Protein 1WVF (pdb70)

B-factor: mean 13.53, std 8.17, range [4.04, 47.11]

Organism: Pseudomonas putida (NCBI:txid303)

Foldseek 3Di:
DWAAPPADPVLVVVLLVQLCVLQNPVQKFQDPVSQVVLQDAQALDDSQFQGERIEGEDADLVSVLSNLVSCLVSVAAEEEAQLQCPHQFAGNTALGTRHYYHYHLNNWDFPDQDLVLFKTKTFRNHFLLNVVCVCVVVVRQWFAFDDDDDRRHHLVRCVLQQAAFWALCGRSVVFWFKWWWQFSNRDIDIFACVVPPPDPCRNPDHHHDDHGCPVVRRLAQGTHTGMIMGGTGGHFPDKWKKKWAFADPLCLQVVLVLCLVCQVVCLFRIFKKKWAQLLQCLLQLHAQVVQDPDFFEQDPVSSNVVCVVPVHHRIMIMTMGGHHVVSRVVSVVVVVVSVVVSVGIDMGTPVRCDCHPPVNVSSCRHRRHHHRSSVSNCRNPHQSHKHKFWKKFFSHRVGVSVLQVLLQVLQRVLRWHFGWMWGDHSTMTRTIGITHDNSVDSVSSVSSVVSSVVSQVVQLVVVIAHSGTHSNCLLVRLPSVDDVVLVVSQVSCCVRPVSQRGSASRSNHGVVDPD

Radius of gyration: 22.98 Å; Cα contacts (8 Å, |Δi|>4): 119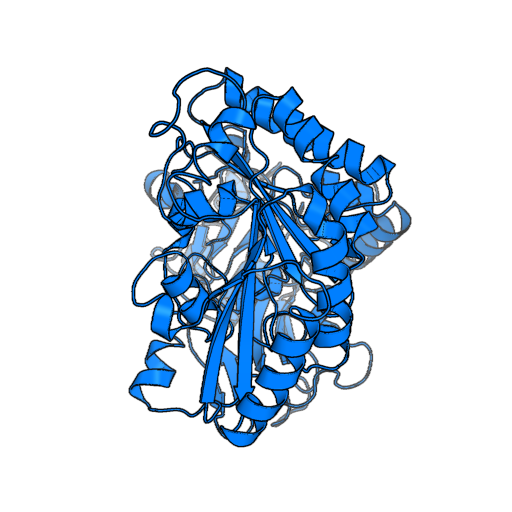7; chains: 1; bounding box: 64×65×48 Å

CATH classification: 3.30.43.10 (+3 more: 3.30.465.10, 3.40.462.10, 1.10.45.10)

Sequence (515 aa):
AVLPKGVTQGEFNKKAVQQKFRALLGDDDDNVLVESDQLVPYNKKIMMMPVENAAHAPSAAVTATTTVEQVQGVVKICNEHKIPIWTISTGRNFGYGSAAPVQRGQVILDLKKMMNKIIKIDPEMCYALVEPGVTFGQMMYDYIQENNLPVMLSFSAPSAIAGPVGNTMDRGVGYTPYGEHHFMMMMQCGMEVVLANGDVYRTGMGGVPGSSNTWQIFKWGYGPTLDGMFTQANYGICTKMGFWLMMPKPPVFKPFEVIFEDEADIVEIVDALRPLRMSNTIPNSVVVIASTLWEAGSAHLTRAQYYTTEEPGHTPDSVIKQMMQKDTGMMGAWNLYAALYGTQEQVDVNWKIVTDVFKKKLGKGRIVTQEEAGDTQPFKYRAQLMSGVPNLQEFGLYYNWRGGGGSMWFAPVSEARRGSECKKQAAMMAKRVLHKYGLDYVAEFIVAPRDMHHVIDVLYDRTNPEETKRADACFNELLDEFEKEGYAVYRVNTRFQDRVAQSYGPVKRKLEHAIKRRAVDPNNILAPGRSGIDLNNDF

Solvent-accessible surface area: 20410 Å² total; per-residue (Å²): 127,44,50,3,123,87,22,86,82,38,53,14,64,97,0,9,113,79,0,92,94,61,11,28,105,111,16,5,32,43,95,90,104,66,19,93,82,15,25,136,10,31,1,8,29,123,69,40,35,8,8,3,6,0,0,0,5,0,50,57,18,118,35,0,57,13,0,1,131,11,0,30,70,21,104,0,16,1,23,43,19,10,24,17,81,43,40,1,14,2,13,13,1,0,14,37,106,0,2,0,0,0,4,0,104,84,1,54,122,44,77,93,20,14,50,148,114,22,18,0,19,0,22,0,5,0,24,4,15,61,0,55,75,109,2,80,137,72,129,34,68,2,21,7,19,0,6,29,18,2,27,97,14,1,9,0,24,20,4,28,8,77,0,15,0,15,1,35,48,1,60,16,46,124,39,2,0,1,0,4,0,0,33,2,111,12,82,63,65,90,0,22,49,14,59,78,130,86,41,128,41,18,10,62,94,31,135,17,214,45,112,68,46,10,32,53,3,5,27,16,3,7,11,4,7,0,30,0,0,22,74,4,21,71,131,22,106,35,53,49,0,0,9,0,13,2,92,74,93,72,8,2,43,62,0,1,50,17,0,65,74,8,11,83,73,92,16,0,23,0,14,0,3,0,0,6,7,3,4,3,0,0,0,20,97,35,35,17,70,120,64,20,117,125,129,32,60,0,49,74,84,31,24,95,89,0,14,155,85,55,34,18,0,8,4,0,0,3,0,0,1,25,11,56,84,124,104,2,78,93,36,51,121,74,0,36,47,42,4,159,186,46,64,82,27,129,49,16,30,66,133,123,7,43,114,87,62,8,6,86,1,2,11,49,1,4,25,0,34,22,19,104,30,12,68,2,4,36,92,2,53,19,34,35,4,0,0,30,0,0,0,65,3,80,3,123,0,62,39,0,110,79,0,10,60,24,0,37,122,0,0,40,130,38,12,0,3,22,0,0,1,0,7,1,21,41,169,47,0,17,0,13,0,0,0,7,0,40,62,107,53,99,102,19,18,153,62,0,26,42,0,0,55,28,0,4,59,31,1,62,149,79,70,22,22,3,30,25,8,0,8,92,6,11,65,45,13,9,94,34,95,19,102,122,89,12,132,108,29,0,44,48,0,114,83,40,0,95,59,20,1,5,11,7,8,31,26,1,4,9,40,115,42,148,78

InterPro domains:
  IPR004113 FAD-binding oxidoreductase/transferase, type 4, C-terminal [PF02913] (326-511)
  IPR006094 FAD linked oxidase, N-terminal [PF01565] (58-198)
  IPR016164 FAD-linked oxidase-like, C-terminal [SSF55103] (245-515)
  IPR016166 FAD-binding domain, PCMH-type [PS51387] (54-268)
  IPR016167 FAD-binding, type PCMH, subdomain 1 [G3DSA:3.30.43.10] (2-114)
  IPR016169 FAD-binding, type PCMH, subdomain 2 [G3DSA:3.30.465.10] (115-242)
  IPR016170 Cytokinin dehydrogenase, C-terminal domain superfamily [G3DSA:3.40.462.10] (243-473)
  IPR016171 Vanillyl-alcohol oxidase, C-terminal subdomain 2 [G3DSA:1.10.45.10] (474-521)
  IPR036318 FAD-binding, type PCMH-like superfamily [SSF56176] (11-242)

Nearest PDB structures (foldseek):
  1diq-assembly1_A  TM=9.991E-01  e=0.000E+00  Pseudomonas putida
  1e8g-assembly1_A  TM=9.637E-01  e=1.042E-55  Penicillium simplicissimum
  1qlt-assembly1_A  TM=9.649E-01  e=2.429E-55  Penicillium simplicissimum
  1e8f-assembly1_A  TM=9.703E-01  e=1.479E-54  Penicillium simplicissimum
  1dzn-assembly1_A  TM=9.668E-01  e=1.054E-54  Penicillium simplicissimum

Secondary structure (DSSP, 8-state):
----TT--HHHHHHHHHHHHHHH-GGGEE-SHHHHHHHH---SSS-GGGG--SEEEE--SHHHHHHHHHHHHHHT--EEEESS---TTTTTTS-SSTTPEEEE-TT---EEEEETTTTEEEE-TT--HHHHHHHHHHTT-SEE----SS-TT--HHHHHHTT-B-SSTT-BGGGGEEEEEEE-TTS-EEE-GGGGSTT-S-TTT-S--SS---HHHHTTSSS-EEEEEEEE-EEPPSEEEEEEEEE--GGGHHHHHHHHHHHHHTTSS-S-EEEEEHHHHHHHTT--GGGT---SSSPPHHHHHHHHHHH---SEEEEEEEEESHHHHHHHHHHHHHHHHHHT--EEEEHHHHTT-TTHHHHHHHHTT----GGGGGGGSS-TEEEEEE-BEEES-HHHHHHHHHHHHHHHHHTT----EEEEE-SSEEEEEEEEEEETT-HHHHHHHHHHHHHHHHHHHHTT--BS---GGGHHHHHHHT-HHHHHHHHHHHHHH-TT--B-TTGGG--TTS--

Structure (mmCIF, N/CA/C/O backbone):
data_1WVF
#
_entry.id   1WVF
#
_cell.length_a   88.640
_cell.length_b   116.910
_cell.length_c   50.220
_cell.angle_alpha   90.00
_cell.angle_beta   113.18
_cell.angle_gamma   90.00
#
_symmetry.space_group_name_H-M   'C 1 2 1'
#
loop_
_entity.id
_entity.type
_entity.pdbx_description
1 polymer '4-cresol dehydrogenase [hydroxylating] flavoprotein subunit'
2 non-polymer 'CHLORIDE ION'
3 non-polymer 'FLAVIN-ADENINE DINUCLEOTIDE'
4 non-polymer 'ACETIC ACID'
5 non-polymer GLYCEROL
6 water water
#
loop_
_atom_site.group_PDB
_atom_site.id
_atom_site.type_symbol
_atom_site.label_atom_id
_atom_site.label_alt_id
_atom_site.label_comp_id
_atom_site.label_asym_id
_atom_site.label_entity_id
_atom_site.label_seq_id
_atom_site.pdbx_PDB_ins_code
_atom_site.Cartn_x
_atom_site.Cartn_y
_atom_site.Cartn_z
_atom_site.occupancy
_atom_site.B_iso_or_equiv
_atom_site.auth_seq_id
_atom_site.auth_comp_id
_atom_site.auth_asym_id
_atom_site.auth_atom_id
_atom_site.pdbx_PDB_model_num
ATOM 1 N N . ALA A 1 6 ? 27.359 26.955 23.088 1.00 28.44 7 ALA A N 1
ATOM 2 C CA . ALA A 1 6 ? 25.927 26.537 23.189 1.00 26.89 7 ALA A CA 1
ATOM 3 C C . ALA A 1 6 ? 25.355 26.194 21.821 1.00 25.33 7 ALA A C 1
ATOM 4 O O . ALA A 1 6 ? 25.499 26.957 20.861 1.00 26.34 7 ALA A O 1
ATOM 6 N N . VAL A 1 7 ? 24.699 25.045 21.735 1.00 21.58 8 VAL A N 1
ATOM 7 C CA . VAL A 1 7 ? 24.091 24.627 20.478 1.00 18.31 8 VAL A CA 1
ATOM 8 C C . VAL A 1 7 ? 22.679 25.199 20.414 1.00 14.68 8 VAL A C 1
ATOM 9 O O . VAL A 1 7 ? 21.856 24.926 21.289 1.00 14.92 8 VAL A O 1
ATOM 13 N N . LEU A 1 8 ? 22.419 25.993 19.380 1.00 13.04 9 LEU A N 1
ATOM 14 C CA . LEU A 1 8 ? 21.119 26.607 19.161 1.00 13.65 9 LEU A CA 1
ATOM 15 C C . LEU A 1 8 ? 20.597 26.232 17.785 1.00 13.91 9 LEU A C 1
ATOM 16 O O . LEU A 1 8 ? 21.365 25.900 16.890 1.00 13.30 9 LEU A O 1
ATOM 21 N N . PRO A 1 9 ? 19.273 26.281 17.600 1.00 13.80 10 PRO A N 1
ATOM 22 C CA . PRO A 1 9 ? 18.720 25.942 16.288 1.00 13.75 10 PRO A CA 1
ATOM 23 C C . PRO A 1 9 ? 19.243 26.949 15.270 1.00 14.03 10 PRO A C 1
ATOM 24 O O . PRO A 1 9 ? 19.578 28.084 15.623 1.00 14.45 10 PRO A O 1
ATOM 28 N N . LYS A 1 10 ? 19.299 26.540 14.010 1.00 14.10 11 LYS A N 1
ATOM 29 C CA . LYS A 1 10 ? 19.777 27.367 12.916 1.00 16.62 11 LYS A CA 1
ATOM 30 C C . LYS A 1 10 ? 19.115 28.746 12.876 1.00 17.24 11 LYS A C 1
ATOM 31 O O . LYS A 1 10 ? 17.897 28.848 12.809 1.00 17.50 11 LYS A O 1
ATOM 37 N N . GLY A 1 11 ? 19.933 29.796 12.922 1.00 17.67 12 GLY A N 1
ATOM 38 C CA . GLY A 1 11 ? 19.421 31.164 12.873 1.00 18.70 12 GLY A CA 1
ATOM 39 C C . GLY A 1 11 ? 18.485 31.634 13.980 1.00 19.14 12 GLY A C 1
ATOM 40 O O . GLY A 1 11 ? 17.877 32.698 13.849 1.00 21.05 12 GLY A O 1
ATOM 41 N N . VAL A 1 12 ? 18.372 30.870 15.061 1.00 16.93 13 VAL A N 1
ATOM 42 C CA . VAL A 1 12 ? 17.493 31.203 16.184 1.00 17.46 13 VAL A CA 1
ATOM 43 C C . VAL A 1 12 ? 18.316 31.787 17.340 1.00 17.62 13 VAL A C 1
ATOM 44 O O . VAL A 1 12 ? 19.387 31.273 17.678 1.00 18.77 13 VAL A O 1
ATOM 48 N N . THR A 1 13 ? 17.805 32.848 17.957 1.00 16.95 14 THR A N 1
ATOM 49 C CA . THR A 1 13 ? 18.533 33.496 19.045 1.00 15.77 14 T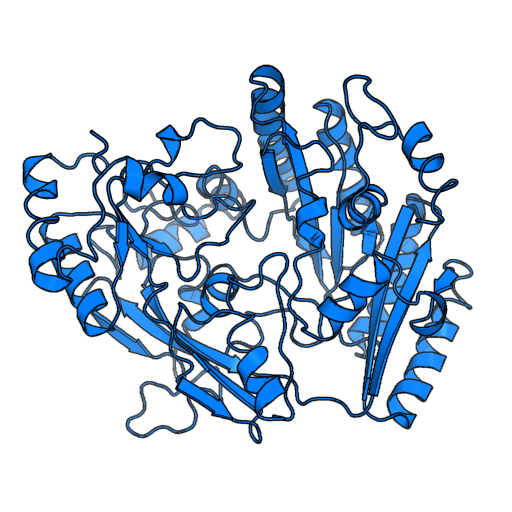HR A CA 1
ATOM 50 C C . THR A 1 13 ? 18.420 32.786 20.386 1.00 16.20 14 THR A C 1
ATOM 51 O O . THR A 1 13 ? 17.502 32.019 20.636 1.00 14.81 14 THR A O 1
ATOM 55 N N . GLN A 1 14 ? 19.368 33.070 21.267 1.00 15.40 15 GLN A N 1
ATOM 56 C CA . GLN A 1 14 ? 19.352 32.497 22.597 1.00 15.28 15 GLN A CA 1
ATOM 57 C C . GLN A 1 14 ? 18.046 32.905 23.301 1.00 14.30 15 GLN A C 1
ATOM 58 O O . GLN A 1 14 ? 17.423 32.096 23.992 1.00 15.52 15 GLN A O 1
ATOM 64 N N . GLY A 1 15 ? 17.636 34.164 23.124 1.00 15.03 16 GLY A N 1
ATOM 65 C CA . GLY A 1 15 ? 16.420 34.651 23.762 1.00 14.71 16 GLY A CA 1
ATOM 66 C C . GLY A 1 15 ? 15.161 33.910 23.340 1.00 14.57 16 GLY A C 1
ATOM 67 O O . GLY A 1 15 ? 14.331 33.542 24.178 1.00 16.73 16 GLY A O 1
ATOM 68 N N . GLU A 1 16 ? 15.035 33.646 22.045 1.00 15.86 17 GLU A N 1
ATOM 69 C CA . GLU A 1 16 ? 13.865 32.933 21.557 1.00 16.62 17 GLU A CA 1
ATOM 70 C C . GLU A 1 16 ? 13.921 31.462 21.982 1.00 15.23 17 GLU A C 1
ATOM 71 O O . GLU A 1 16 ? 12.903 30.852 22.318 1.00 15.67 17 GLU A O 1
ATOM 77 N N . PHE A 1 17 ? 15.123 30.897 21.985 1.00 14.85 18 PHE A N 1
ATOM 78 C CA . PHE A 1 17 ? 15.283 29.528 22.427 1.00 14.29 18 PHE A CA 1
ATOM 79 C C . PHE A 1 17 ? 14.888 29.420 23.913 1.00 14.34 18 PHE A C 1
ATOM 80 O O . PHE A 1 17 ? 14.190 28.489 24.316 1.00 15.27 18 PHE A O 1
ATOM 88 N N . ASN A 1 18 ? 15.310 30.396 24.734 1.00 15.24 19 ASN A N 1
ATOM 89 C CA . ASN A 1 18 ? 14.991 30.394 26.169 1.00 16.24 19 ASN A CA 1
ATOM 90 C C . ASN A 1 18 ? 13.480 30.428 26.410 1.00 12.45 19 ASN A C 1
ATOM 91 O O . ASN A 1 18 ? 12.964 29.763 27.313 1.00 14.99 19 ASN A O 1
ATOM 96 N N A LYS A 1 19 ? 12.786 31.215 25.593 0.50 14.20 20 LYS A N 1
ATOM 97 N N B LYS A 1 19 ? 12.770 31.213 25.611 0.50 13.85 20 LYS A N 1
ATOM 98 C CA A LYS A 1 19 ? 11.338 31.350 25.683 0.50 14.63 20 LYS A CA 1
ATOM 99 C CA B LYS A 1 19 ? 11.332 31.295 25.774 0.50 13.99 20 LYS A CA 1
ATOM 100 C C A LYS A 1 19 ? 10.662 30.016 25.372 0.50 14.37 20 LYS A C 1
ATOM 101 C C B LYS A 1 19 ? 10.714 29.941 25.447 0.50 13.95 20 LYS A C 1
ATOM 102 O O A LYS A 1 19 ? 9.709 29.618 26.039 0.50 14.87 20 LYS A O 1
ATOM 103 O O B LYS A 1 19 ? 9.861 29.443 26.186 0.50 13.67 20 LYS A O 1
ATOM 114 N N . ALA A 1 20 ? 11.169 29.326 24.357 1.00 14.69 21 ALA A N 1
ATOM 115 C CA . ALA A 1 20 ? 10.624 28.026 23.977 1.00 12.99 21 ALA A CA 1
ATOM 116 C C . ALA A 1 20 ? 10.886 27.015 25.098 1.00 13.18 21 ALA A C 1
ATOM 117 O O . ALA A 1 20 ? 9.988 26.272 25.482 1.00 13.69 21 ALA A O 1
ATOM 119 N N . VAL A 1 21 ? 12.109 27.002 25.649 1.00 13.22 22 VAL A N 1
ATOM 120 C CA . VAL A 1 21 ? 12.434 26.059 26.728 1.00 14.09 22 VAL A CA 1
ATOM 121 C C . VAL A 1 21 ? 11.524 26.316 27.945 1.00 12.84 22 VAL A C 1
ATOM 122 O O . VAL A 1 21 ? 11.052 25.391 28.602 1.00 14.08 22 VAL A O 1
ATOM 126 N N A GLN A 1 22 ? 11.300 27.594 28.246 0.50 14.48 23 GLN A N 1
ATOM 127 N N B GLN A 1 22 ? 11.301 27.586 28.259 0.50 14.49 23 GLN A N 1
ATOM 128 C CA A GLN A 1 22 ? 10.422 27.974 29.353 0.50 14.47 23 GLN A CA 1
ATOM 129 C CA B GLN A 1 22 ? 10.425 27.937 29.373 0.50 14.44 23 GLN A CA 1
ATOM 130 C C A GLN A 1 22 ? 9.045 27.326 29.158 0.50 13.27 23 GLN A C 1
ATOM 131 C C B GLN A 1 22 ? 9.040 27.311 29.160 0.50 13.27 23 GLN A C 1
ATOM 132 O O A GLN A 1 22 ? 8.504 26.680 30.060 0.50 14.73 23 GLN A O 1
ATOM 133 O O B GLN A 1 22 ? 8.483 26.670 30.055 0.50 14.66 23 GLN A O 1
ATOM 144 N N . LYS A 1 23 ? 8.500 27.503 27.957 1.00 14.70 24 LYS A N 1
ATOM 145 C CA . LYS A 1 23 ? 7.196 26.968 27.598 1.00 14.15 24 LYS A CA 1
ATOM 146 C C . LYS A 1 23 ? 7.176 25.437 27.547 1.00 13.47 24 LYS A C 1
ATOM 147 O O . LYS A 1 23 ? 6.206 24.813 27.973 1.00 13.97 24 LYS A O 1
ATOM 153 N N . PHE A 1 24 ? 8.254 24.834 27.045 1.00 12.88 25 PHE A N 1
ATOM 154 C CA . PHE A 1 24 ? 8.341 23.376 27.023 1.00 13.45 25 PHE A CA 1
ATOM 155 C C . PHE A 1 24 ? 8.290 22.868 28.484 1.00 11.96 25 PHE A C 1
ATOM 156 O O . PHE A 1 24 ? 7.623 21.881 28.790 1.00 13.41 25 PHE A O 1
ATOM 164 N N . ARG A 1 25 ? 9.006 23.541 29.395 1.00 12.72 26 ARG A N 1
ATOM 165 C CA . ARG A 1 25 ? 9.004 23.120 30.806 1.00 13.48 26 ARG A CA 1
ATOM 166 C C . ARG A 1 25 ? 7.627 23.276 31.453 1.00 12.36 26 ARG A C 1
ATOM 167 O O . ARG A 1 25 ? 7.189 22.415 32.221 1.00 14.61 26 ARG A O 1
ATOM 175 N N . ALA A 1 26 ? 6.947 24.364 31.124 1.00 14.38 27 ALA A N 1
ATOM 176 C CA . ALA A 1 26 ? 5.618 24.608 31.675 1.00 15.36 27 ALA A CA 1
ATOM 177 C C . ALA A 1 26 ? 4.645 23.546 31.177 1.00 16.03 27 ALA A C 1
ATOM 178 O O . ALA A 1 26 ? 3.786 23.066 31.910 1.00 16.65 27 ALA A O 1
ATOM 180 N N . LEU A 1 27 ? 4.816 23.163 29.914 1.00 15.76 28 LEU A N 1
ATOM 181 C CA . LEU A 1 27 ? 3.953 22.172 29.290 1.00 15.36 28 LEU A CA 1
ATOM 182 C C . LEU A 1 27 ? 4.242 20.729 29.690 1.00 14.85 28 LEU A C 1
ATOM 183 O O . LEU A 1 27 ? 3.326 19.951 29.972 1.00 16.73 28 LEU A O 1
ATOM 188 N N . LEU A 1 28 ? 5.524 20.379 29.734 1.00 14.75 29 LEU A N 1
ATOM 189 C CA . LEU A 1 28 ? 5.940 19.008 29.990 1.00 15.61 29 LEU A CA 1
ATOM 190 C C . LEU A 1 28 ? 6.529 18.664 31.350 1.00 15.04 29 LEU A C 1
ATOM 191 O O . LEU A 1 28 ? 6.548 17.504 31.734 1.00 17.05 29 LEU A O 1
ATOM 196 N N . GLY A 1 29 ? 7.006 19.671 32.076 1.00 17.30 30 GLY A N 1
ATOM 197 C CA . GLY A 1 29 ? 7.645 19.424 33.357 1.00 17.18 30 GLY A CA 1
ATOM 198 C C . GLY A 1 29 ? 9.147 19.395 33.117 1.00 17.15 30 GLY A C 1
ATOM 199 O O . GLY A 1 29 ? 9.610 18.933 32.071 1.00 15.77 30 GLY A O 1
ATOM 200 N N A ASP A 1 30 ? 9.932 19.873 34.081 0.75 17.54 31 ASP A N 1
ATOM 201 N N B ASP A 1 30 ? 9.894 19.913 34.084 0.25 16.78 31 ASP A N 1
ATOM 202 C CA A ASP A 1 30 ? 11.392 19.891 33.944 0.75 18.75 31 ASP A CA 1
ATOM 203 C CA B ASP A 1 30 ? 11.346 19.992 34.018 0.25 16.95 31 ASP A CA 1
ATOM 204 C C A ASP A 1 30 ? 11.990 18.536 33.590 0.75 17.78 31 ASP A C 1
ATOM 205 C C B ASP A 1 30 ? 12.045 18.693 33.621 0.25 16.71 31 ASP A C 1
ATOM 206 O O A ASP A 1 30 ? 12.968 18.461 32.844 0.75 18.35 31 ASP A O 1
ATOM 207 O O B ASP A 1 30 ? 13.013 18.715 32.859 0.25 16.58 31 ASP A O 1
ATOM 216 N N A ASP A 1 31 ? 11.415 17.478 34.155 0.25 18.38 32 ASP A N 1
ATOM 217 N N B ASP A 1 31 ? 11.554 17.568 34.134 0.75 16.99 32 ASP A N 1
ATOM 218 C CA A ASP A 1 31 ? 11.886 16.115 33.934 0.25 18.39 32 ASP A CA 1
ATOM 219 C CA B ASP A 1 31 ? 12.156 16.271 33.851 0.75 17.52 32 ASP A CA 1
ATOM 220 C C A ASP A 1 31 ? 11.703 15.626 32.501 0.25 17.65 32 ASP A C 1
ATOM 221 C C B ASP A 1 31 ? 11.983 15.806 32.405 0.75 17.04 32 ASP A C 1
ATOM 222 O O A ASP A 1 31 ? 12.116 14.518 32.162 0.25 17.76 32 ASP A O 1
ATOM 223 O O B ASP A 1 31 ? 12.659 14.877 31.978 0.75 16.99 32 ASP A O 1
ATOM 232 N N . ASN A 1 32 ? 11.089 16.455 31.664 1.00 16.82 33 ASN A N 1
ATOM 233 C CA . ASN A 1 32 ? 10.856 16.096 30.264 1.00 15.97 33 ASN A CA 1
ATOM 234 C C . ASN A 1 32 ? 11.494 17.086 29.294 1.00 15.68 33 ASN A C 1
ATOM 235 O O . ASN A 1 32 ? 11.217 17.066 28.088 1.00 15.27 33 ASN A O 1
ATOM 240 N N . VAL A 1 33 ? 12.343 17.966 29.810 1.00 15.38 34 VAL A N 1
ATOM 241 C CA . VAL A 1 33 ? 13.017 18.947 28.968 1.00 15.16 34 VAL A CA 1
ATOM 242 C C . VAL A 1 33 ? 14.495 18.776 29.282 1.00 16.66 34 VAL A C 1
ATOM 243 O O . VAL A 1 33 ? 14.944 19.066 30.395 1.00 16.47 34 VAL A O 1
ATOM 247 N N . LEU A 1 34 ? 15.250 18.286 28.305 1.00 15.34 35 LEU A N 1
ATOM 248 C CA . LEU A 1 34 ? 16.678 18.020 28.484 1.00 15.92 35 LEU A CA 1
ATOM 249 C C . LEU A 1 34 ? 17.540 19.003 27.701 1.00 17.27 35 LEU A C 1
ATOM 250 O O . LEU A 1 34 ? 17.556 18.989 26.467 1.00 14.86 35 LEU A O 1
ATOM 255 N N . VAL A 1 35 ? 18.262 19.863 28.419 1.00 18.34 36 VAL A N 1
ATOM 256 C CA . VAL A 1 35 ? 19.114 20.845 27.765 1.00 20.16 36 VAL A CA 1
ATOM 257 C C . VAL A 1 35 ? 20.583 20.754 28.180 1.00 19.94 36 VAL A C 1
ATOM 258 O O . VAL A 1 35 ? 21.418 21.431 27.598 1.00 20.29 36 VAL A O 1
ATOM 262 N N . GLU A 1 36 ? 20.897 19.912 29.157 1.00 21.66 37 GLU A N 1
ATOM 263 C CA . GLU A 1 36 ? 22.275 19.774 29.636 1.00 23.57 37 GLU A CA 1
ATOM 264 C C . GLU A 1 36 ? 23.092 18.799 28.786 1.00 24.14 37 GLU A C 1
ATOM 265 O O . GLU A 1 36 ? 22.581 17.773 28.340 1.00 22.97 37 GLU A O 1
ATOM 271 N N . SER A 1 37 ? 24.367 19.125 28.575 1.00 24.87 38 SER A N 1
ATOM 272 C CA . SER A 1 37 ? 25.267 18.299 27.769 1.00 25.44 38 SER A CA 1
ATOM 273 C C . SER A 1 37 ? 25.209 16.820 28.090 1.00 24.87 38 SER A C 1
ATOM 274 O O . SER A 1 37 ? 25.078 15.978 27.203 1.00 24.17 38 SER A O 1
ATOM 277 N N . ASP A 1 38 ? 25.333 16.509 29.370 1.00 23.94 39 ASP A N 1
ATOM 278 C CA . ASP A 1 38 ? 25.301 15.140 29.840 1.00 24.19 39 ASP A CA 1
ATOM 279 C C . ASP A 1 38 ? 24.019 14.417 29.428 1.00 21.27 39 ASP A C 1
ATOM 280 O O . ASP A 1 38 ? 24.055 13.241 29.060 1.00 23.04 39 ASP A O 1
ATOM 285 N N . GLN A 1 39 ? 22.891 15.121 29.502 1.00 20.39 40 GLN A N 1
ATOM 286 C CA . GLN A 1 39 ? 21.591 14.556 29.146 1.00 18.86 40 GLN A CA 1
ATOM 287 C C . GLN A 1 39 ? 21.472 14.314 27.648 1.00 17.24 40 GLN A C 1
ATOM 288 O O . GLN A 1 39 ? 20.775 13.395 27.207 1.00 18.40 40 GLN A O 1
ATOM 294 N N . LEU A 1 40 ? 22.157 15.140 26.867 1.00 16.31 41 LEU A N 1
ATOM 295 C CA . LEU A 1 40 ? 22.110 15.019 25.418 1.00 15.16 41 LEU A CA 1
ATOM 296 C C . LEU A 1 40 ? 23.088 14.014 24.838 1.00 16.37 41 LEU A C 1
ATOM 297 O O . LEU A 1 40 ? 22.965 13.643 23.677 1.00 15.09 41 LEU A O 1
ATOM 302 N N . VAL A 1 41 ? 24.037 13.544 25.644 1.00 17.21 42 VAL A N 1
ATOM 303 C CA . VAL A 1 41 ? 25.025 12.587 25.161 1.00 17.75 42 VAL A CA 1
ATOM 304 C C . VAL A 1 41 ? 24.461 11.393 24.386 1.00 17.43 42 VAL A C 1
ATOM 305 O O . VAL A 1 41 ? 24.886 11.124 23.261 1.00 16.91 42 VAL A O 1
ATOM 309 N N . PRO A 1 42 ? 23.487 10.665 24.958 1.00 16.81 43 PRO A N 1
ATOM 310 C CA . PRO A 1 42 ? 22.985 9.526 24.189 1.00 16.60 43 PRO A CA 1
ATOM 311 C C . PRO A 1 42 ? 22.307 9.906 22.880 1.00 16.16 43 PRO A C 1
ATOM 312 O O . PRO A 1 42 ? 22.311 9.132 21.932 1.00 17.69 43 PRO A O 1
ATOM 316 N N . TYR A 1 43 ? 21.728 11.099 22.825 1.00 13.02 44 TYR A N 1
ATOM 317 C CA . TYR A 1 43 ? 21.065 11.560 21.612 1.00 12.65 44 TYR A CA 1
ATOM 318 C C . TYR A 1 43 ? 22.033 11.929 20.515 1.00 12.90 44 TYR A C 1
ATOM 319 O O . TYR A 1 43 ? 21.679 11.863 19.347 1.00 13.78 44 TYR A O 1
ATOM 328 N N . ASN A 1 44 ? 23.249 12.308 20.879 1.00 11.98 45 ASN A N 1
ATOM 329 C CA . ASN A 1 44 ? 24.216 12.755 19.876 1.00 12.19 45 ASN A CA 1
ATOM 330 C C . ASN A 1 44 ? 25.029 11.664 19.208 1.00 11.66 45 ASN A C 1
ATOM 331 O O . ASN A 1 44 ? 25.715 11.918 18.226 1.00 12.80 45 ASN A O 1
ATOM 336 N N A LYS A 1 45 ? 24.955 10.443 19.730 0.50 11.20 46 LYS A N 1
ATOM 337 N N B LYS A 1 45 ? 24.943 10.450 19.727 0.50 11.00 46 LYS A N 1
ATOM 338 C CA A LYS A 1 45 ? 25.721 9.331 19.163 0.50 11.64 46 LYS A CA 1
ATOM 339 C CA B LYS A 1 45 ? 25.702 9.366 19.141 0.50 11.41 46 LYS A CA 1
ATOM 340 C C A LYS A 1 45 ? 25.344 9.015 17.723 0.50 11.39 46 LYS A C 1
ATOM 341 C C B LYS A 1 45 ? 25.322 9.149 17.682 0.50 11.07 46 LYS A C 1
ATOM 342 O O A LYS A 1 45 ? 24.190 8.702 17.432 0.50 11.36 46 LYS A O 1
ATOM 343 O O B LYS A 1 45 ? 24.149 9.098 17.319 0.50 11.48 46 LYS A O 1
ATOM 354 N N . ILE A 1 46 ? 26.337 9.065 16.836 1.00 11.10 47 ILE A N 1
ATOM 355 C CA . ILE A 1 46 ? 26.119 8.795 15.413 1.00 10.69 47 ILE A CA 1
ATOM 356 C C . ILE A 1 46 ? 27.221 7.897 14.889 1.00 11.48 47 ILE A C 1
ATOM 357 O O . ILE A 1 46 ? 28.309 7.809 15.474 1.00 11.84 47 ILE A O 1
ATOM 362 N N . MET A 1 47 ? 26.942 7.233 13.773 1.00 10.99 48 MET A N 1
ATOM 363 C CA . MET A 1 47 ? 27.906 6.329 13.138 1.00 11.00 48 MET A CA 1
ATOM 364 C C . MET A 1 47 ? 28.307 6.828 11.756 1.00 10.66 48 MET A C 1
ATOM 365 O O . MET A 1 47 ? 28.979 6.098 11.010 1.00 10.36 48 MET A O 1
ATOM 370 N N A MET A 1 48 ? 27.904 8.054 11.431 0.50 9.73 49 MET A N 1
ATOM 371 N N B MET A 1 48 ? 27.873 8.031 11.384 0.50 10.44 49 MET A N 1
ATOM 372 C CA A MET A 1 48 ? 28.187 8.704 10.153 0.50 9.43 49 MET A CA 1
ATOM 373 C CA B MET A 1 48 ? 28.233 8.597 10.084 0.50 10.93 49 MET A CA 1
ATOM 374 C C A MET A 1 48 ? 29.592 9.330 10.166 0.50 10.26 49 MET A C 1
ATOM 375 C C B MET A 1 48 ? 29.630 9.164 10.171 0.50 11.15 49 MET A C 1
ATOM 376 O O A MET A 1 48 ? 30.059 9.830 11.192 0.50 8.68 49 MET A O 1
ATOM 377 O O B MET A 1 48 ? 30.137 9.452 11.266 0.50 10.81 49 MET A O 1
ATOM 386 N N . PRO A 1 49 ? 30.271 9.357 9.010 1.00 10.34 50 PRO A N 1
ATOM 387 C CA . PRO A 1 49 ? 31.629 9.899 8.915 1.00 11.62 50 PRO A CA 1
ATOM 388 C C . PRO A 1 49 ? 31.744 11.397 8.993 1.00 12.33 50 PRO A C 1
ATOM 389 O O . PRO A 1 49 ? 32.193 12.053 8.053 1.00 12.57 50 PRO A O 1
ATOM 393 N N . VAL A 1 50 ? 31.336 11.936 10.142 1.00 10.91 51 VAL A N 1
ATOM 394 C CA . VAL A 1 50 ? 31.381 13.364 10.382 1.00 13.35 51 VAL A CA 1
ATOM 395 C C . VAL A 1 50 ? 31.402 13.519 11.889 1.00 11.44 51 VAL A C 1
ATOM 396 O O . VAL A 1 50 ? 30.960 12.634 12.618 1.00 11.40 51 VAL A O 1
ATOM 400 N N . GLU A 1 51 ? 31.951 14.628 12.369 1.00 12.87 52 GLU A N 1
ATOM 401 C CA . GLU A 1 51 ? 32.006 14.849 13.805 1.00 12.87 52 GLU A CA 1
ATOM 402 C C . GLU A 1 51 ? 30.610 15.017 14.414 1.00 11.61 52 GLU A C 1
ATOM 403 O O . GLU A 1 51 ? 29.657 15.467 13.755 1.00 11.35 52 GLU A O 1
ATOM 409 N N . ASN A 1 52 ? 30.496 14.616 15.671 1.00 12.44 53 ASN A N 1
ATOM 410 C CA . ASN A 1 52 ? 29.236 14.711 16.392 1.00 12.83 53 ASN A CA 1
ATOM 411 C C . ASN A 1 52 ? 28.575 16.080 16.271 1.00 12.35 53 ASN A C 1
ATOM 412 O O . ASN A 1 52 ? 27.357 16.181 16.155 1.00 13.08 53 ASN A O 1
ATOM 417 N N . ALA A 1 53 ? 29.375 17.139 16.301 1.00 13.02 54 ALA A N 1
ATOM 418 C CA . ALA A 1 53 ? 28.826 18.487 16.245 1.00 12.43 54 ALA A CA 1
ATOM 419 C C . ALA A 1 53 ? 27.876 18.737 15.076 1.00 11.90 54 ALA A C 1
ATOM 420 O O . ALA A 1 53 ? 26.934 19.514 15.192 1.00 12.15 54 ALA A O 1
ATOM 422 N N . ALA A 1 54 ? 28.109 18.067 13.947 1.00 11.25 55 ALA A N 1
ATOM 423 C CA . ALA A 1 54 ? 27.286 18.293 12.761 1.00 11.21 55 ALA A CA 1
ATOM 424 C C . ALA A 1 54 ? 25.828 17.865 12.915 1.00 9.78 55 ALA A C 1
ATOM 425 O O . ALA A 1 54 ? 24.962 18.297 12.154 1.00 11.86 55 ALA A O 1
ATOM 427 N N . HIS A 1 55 ? 25.572 17.019 13.907 1.00 9.90 56 HIS A N 1
ATOM 428 C CA . HIS A 1 55 ? 24.214 16.554 14.176 1.00 10.10 56 HIS A CA 1
ATOM 429 C C . HIS A 1 55 ? 23.829 16.731 15.635 1.00 10.54 56 HIS A C 1
ATOM 430 O O . HIS A 1 55 ? 22.988 16.004 16.165 1.00 11.15 56 HIS A O 1
ATOM 437 N N . ALA A 1 56 ? 24.457 17.705 16.297 1.00 10.13 57 ALA A N 1
ATOM 438 C CA . ALA A 1 56 ? 24.182 17.945 17.705 1.00 10.60 57 ALA A CA 1
ATOM 439 C C . ALA A 1 56 ? 22.847 18.622 17.935 1.00 9.63 57 ALA A C 1
ATOM 440 O O . ALA A 1 56 ? 22.549 19.629 17.316 1.00 10.62 57 ALA A O 1
ATOM 442 N N . PRO A 1 57 ? 22.019 18.061 18.814 1.00 9.48 58 PRO A N 1
ATOM 443 C CA . PRO A 1 57 ? 20.719 18.683 19.095 1.00 10.27 58 PRO A CA 1
ATOM 444 C C . PRO A 1 57 ? 20.909 19.821 20.108 1.00 11.09 58 PRO A C 1
ATOM 445 O O . PRO A 1 57 ? 21.866 19.821 20.897 1.00 11.85 58 PRO A O 1
ATOM 449 N N . SER A 1 58 ? 19.997 20.778 20.075 1.00 10.35 59 SER A N 1
ATOM 450 C CA . SER A 1 58 ? 20.031 21.876 21.039 1.00 10.05 59 SER A CA 1
ATOM 451 C C . SER A 1 58 ? 19.326 21.468 22.334 1.00 12.40 59 SER A C 1
ATOM 452 O O . SER A 1 58 ? 19.582 22.043 23.403 1.00 13.80 59 SER A O 1
ATOM 455 N N . ALA A 1 59 ? 18.441 20.485 22.257 1.00 11.14 60 ALA A N 1
ATOM 456 C CA . ALA A 1 59 ? 17.697 19.989 23.412 1.00 11.59 60 ALA A CA 1
ATOM 457 C C . ALA A 1 59 ? 16.879 18.777 22.980 1.00 11.27 60 ALA A C 1
ATOM 458 O O . ALA A 1 59 ? 16.836 18.437 21.781 1.00 11.70 60 ALA A O 1
ATOM 460 N N . ALA A 1 60 ? 16.277 18.107 23.954 1.00 10.77 61 ALA A N 1
ATOM 461 C CA . ALA A 1 60 ? 15.389 16.979 23.682 1.00 10.82 61 ALA A CA 1
ATOM 462 C C . ALA A 1 60 ? 14.218 17.142 24.626 1.00 11.89 61 ALA A C 1
ATOM 463 O O . ALA A 1 60 ? 14.406 17.507 25.796 1.00 12.89 61 ALA A O 1
ATOM 465 N N . VAL A 1 61 ? 13.013 16.917 24.117 1.00 10.72 62 VAL A N 1
ATOM 466 C CA . VAL A 1 61 ? 11.819 16.995 24.962 1.00 10.46 62 VAL A CA 1
ATOM 467 C C . VAL A 1 61 ? 11.074 15.675 24.806 1.00 10.87 62 VAL A C 1
ATOM 468 O O . VAL A 1 61 ? 10.932 15.139 23.678 1.00 10.80 62 VAL A O 1
ATOM 472 N N . THR A 1 62 ? 10.657 15.097 25.928 1.00 10.27 63 THR A N 1
ATOM 473 C CA . THR A 1 62 ? 9.964 13.818 25.918 1.00 11.32 63 THR A CA 1
ATOM 474 C C . THR A 1 62 ? 8.480 14.008 26.222 1.00 11.38 63 THR A C 1
ATOM 475 O O . THR A 1 62 ? 8.083 14.163 27.373 1.00 13.41 63 THR A O 1
ATOM 479 N N . ALA A 1 63 ? 7.651 14.015 25.182 1.00 10.99 64 ALA A N 1
ATOM 480 C CA . ALA A 1 63 ? 6.214 14.186 25.337 1.00 11.81 64 ALA A CA 1
ATOM 481 C C . ALA A 1 63 ? 5.560 12.851 25.646 1.00 11.48 64 ALA A C 1
ATOM 482 O O . ALA A 1 63 ? 6.004 11.811 25.152 1.00 12.93 64 ALA A O 1
ATOM 484 N N A THR A 1 64 ? 4.476 12.858 26.405 0.75 12.46 65 THR A N 1
ATOM 485 N N B THR A 1 64 ? 4.516 12.911 26.476 0.25 11.79 65 THR A N 1
ATOM 486 C CA A THR A 1 64 ? 3.800 11.606 26.709 0.75 13.43 65 THR A CA 1
ATOM 487 C CA B THR A 1 64 ? 3.778 11.740 26.949 0.25 11.92 65 THR A CA 1
ATOM 488 C C A THR A 1 64 ? 2.409 11.492 26.081 0.75 13.59 65 THR A C 1
ATOM 489 C C B THR A 1 64 ? 2.315 11.608 26.494 0.25 11.67 65 THR A C 1
ATOM 490 O O A THR A 1 64 ? 1.940 10.390 25.761 0.75 15.73 65 THR A O 1
ATOM 491 O O B THR A 1 64 ? 1.678 10.595 26.777 0.25 12.60 65 THR A O 1
ATOM 498 N N . THR A 1 65 ? 1.777 12.628 25.829 1.00 11.32 66 THR A N 1
ATOM 499 C CA . THR A 1 65 ? 0.406 12.588 25.320 1.00 10.86 66 THR A CA 1
ATOM 500 C C . THR A 1 65 ? 0.263 13.371 24.041 1.00 10.69 66 THR A C 1
ATOM 501 O O . THR A 1 65 ? 1.090 14.214 23.720 1.00 10.13 66 THR A O 1
ATOM 505 N N . VAL A 1 66 ? -0.818 13.098 23.310 1.00 10.56 67 VAL A N 1
ATOM 506 C CA . VAL A 1 66 ? -1.080 13.834 22.094 1.00 11.04 67 VAL A CA 1
ATOM 507 C C . VAL A 1 66 ? -1.223 15.333 22.401 1.00 10.40 67 VAL A C 1
ATOM 508 O O . VAL A 1 66 ? -0.752 16.162 21.636 1.00 10.12 67 VAL A O 1
ATOM 512 N N . GLU A 1 67 ? -1.885 15.670 23.509 1.00 11.08 68 GLU A N 1
ATOM 513 C CA . GLU A 1 67 ? -2.052 17.076 23.855 1.00 11.92 68 GLU A CA 1
ATOM 514 C C . GLU A 1 67 ? -0.693 17.737 24.062 1.00 10.57 68 GLU A C 1
ATOM 515 O O . GLU A 1 67 ? -0.500 18.889 23.700 1.00 11.22 68 GLU A O 1
ATOM 521 N N . GLN A 1 68 ? 0.261 17.008 24.626 1.00 10.40 69 GLN A N 1
ATOM 522 C CA . GLN A 1 68 ? 1.589 17.595 24.796 1.00 11.22 69 GLN A CA 1
ATOM 523 C C . GLN A 1 68 ? 2.261 17.800 23.433 1.00 11.29 69 GLN A C 1
ATOM 524 O O . GLN A 1 68 ? 2.948 18.789 23.211 1.00 11.35 69 GLN A O 1
ATOM 530 N N . VAL A 1 69 ? 2.060 16.861 22.510 1.00 10.07 70 VAL A N 1
ATOM 531 C CA . VAL A 1 69 ? 2.655 17.044 21.190 1.00 9.82 70 VAL A CA 1
ATOM 532 C C . VAL A 1 69 ? 2.030 18.265 20.521 1.00 9.23 70 VAL A C 1
ATOM 533 O O . VAL A 1 69 ? 2.726 19.052 19.867 1.00 10.19 70 VAL A O 1
ATOM 537 N N . GLN A 1 70 ? 0.718 18.440 20.689 1.00 10.45 71 GLN A N 1
ATOM 538 C CA . GLN A 1 70 ? 0.061 19.618 20.126 1.00 10.29 71 GLN A CA 1
ATOM 539 C C . GLN A 1 70 ? 0.660 20.892 20.749 1.00 9.83 71 GLN A C 1
ATOM 540 O O . GLN A 1 70 ? 0.859 21.890 20.055 1.00 11.09 71 GLN A O 1
ATOM 546 N N . GLY A 1 71 ? 0.934 20.828 22.053 1.00 10.73 72 GLY A N 1
ATOM 547 C CA . GLY A 1 71 ? 1.528 21.975 22.738 1.00 10.91 72 GLY A CA 1
ATOM 548 C C . GLY A 1 71 ? 2.927 22.259 22.218 1.00 11.61 72 GLY A C 1
ATOM 549 O O . GLY A 1 71 ? 3.324 23.415 22.045 1.00 11.18 72 GLY A O 1
ATOM 550 N N . VAL A 1 72 ? 3.687 21.196 21.954 1.00 10.17 73 VAL A N 1
ATOM 551 C CA . VAL A 1 72 ? 5.037 21.364 21.440 1.00 10.53 73 VAL A CA 1
ATOM 552 C C . VAL A 1 72 ? 5.026 22.074 20.092 1.00 9.89 73 VAL A C 1
ATOM 553 O O . VAL A 1 72 ? 5.790 23.021 19.884 1.00 10.09 73 VAL A O 1
ATOM 557 N N . VAL A 1 73 ? 4.156 21.651 19.165 1.00 10.28 74 VAL A N 1
ATOM 558 C CA . VAL A 1 73 ? 4.159 22.330 17.882 1.00 11.03 74 VAL A CA 1
ATOM 559 C C . VAL A 1 73 ? 3.673 23.773 17.982 1.00 11.31 74 VAL A C 1
ATOM 560 O O . VAL A 1 73 ? 4.123 24.613 17.213 1.00 10.97 74 VAL A O 1
ATOM 564 N N . LYS A 1 74 ? 2.768 24.057 18.924 1.00 11.18 75 LYS A N 1
ATOM 565 C CA . LYS A 1 74 ? 2.305 25.439 19.123 1.00 11.98 75 LYS A CA 1
ATOM 566 C C . LYS A 1 74 ? 3.516 26.322 19.485 1.00 11.44 75 LYS A C 1
ATOM 567 O O . LYS A 1 74 ? 3.734 27.371 18.873 1.00 11.47 75 LYS A O 1
ATOM 573 N N . ILE A 1 75 ? 4.307 25.848 20.448 1.00 10.32 76 ILE A N 1
ATOM 574 C CA . ILE A 1 75 ? 5.502 26.561 20.905 1.00 10.52 76 ILE A CA 1
ATOM 575 C C . ILE A 1 75 ? 6.505 26.683 19.760 1.00 11.07 76 ILE A C 1
ATOM 576 O O . ILE A 1 75 ? 7.099 27.738 19.530 1.00 12.29 76 ILE A O 1
ATOM 581 N N . CYS A 1 76 ? 6.712 25.588 19.028 1.00 10.16 77 CYS A N 1
ATOM 582 C CA . CYS A 1 76 ? 7.655 25.628 17.904 1.00 10.23 77 CYS A CA 1
ATOM 583 C C . CYS A 1 76 ? 7.268 26.672 16.861 1.00 9.50 77 CYS A C 1
ATOM 584 O O . CYS A 1 76 ? 8.118 27.363 16.297 1.00 11.04 77 CYS A O 1
ATOM 587 N N . ASN A 1 77 ? 5.971 26.780 16.585 1.00 10.07 78 ASN A N 1
ATOM 588 C CA . ASN A 1 77 ? 5.544 27.782 15.620 1.00 11.59 78 ASN A CA 1
ATOM 589 C C . ASN A 1 77 ? 5.753 29.186 16.181 1.00 12.87 78 ASN A C 1
ATOM 590 O O . ASN A 1 77 ? 6.163 30.074 15.452 1.00 13.49 78 ASN A O 1
ATOM 595 N N . GLU A 1 78 ? 5.486 29.356 17.469 1.00 12.06 79 GLU A N 1
ATOM 596 C CA . GLU A 1 78 ? 5.645 30.665 18.111 1.00 13.16 79 GLU A CA 1
ATOM 597 C C . GLU A 1 78 ? 7.077 31.176 18.072 1.00 13.29 79 GLU A C 1
ATOM 598 O O . GLU A 1 78 ? 7.304 32.348 17.784 1.00 15.28 79 GLU A O 1
ATOM 604 N N . HIS A 1 79 ? 8.054 30.295 18.284 1.00 12.33 80 HIS A N 1
ATOM 605 C CA . HIS A 1 79 ? 9.443 30.733 18.327 1.00 12.46 80 HIS A CA 1
ATOM 606 C C . HIS A 1 79 ? 10.331 30.176 17.227 1.00 12.97 80 HIS A C 1
ATOM 607 O O . HIS A 1 79 ? 11.557 30.275 17.292 1.00 13.98 80 HIS A O 1
ATOM 614 N N . LYS A 1 80 ? 9.673 29.633 16.205 1.00 12.64 81 LYS A N 1
ATOM 615 C CA . LYS A 1 80 ? 10.317 29.052 15.026 1.00 12.27 81 LYS A CA 1
ATOM 616 C C . LYS A 1 80 ? 11.415 28.046 15.378 1.00 11.18 81 LYS A C 1
ATOM 617 O O . LYS A 1 80 ? 12.558 28.146 14.917 1.00 13.35 81 LYS A O 1
ATOM 623 N N . ILE A 1 81 ? 11.049 27.094 16.221 1.00 10.91 82 ILE A N 1
ATOM 624 C CA . ILE A 1 81 ? 11.974 26.058 16.685 1.00 10.94 82 ILE A CA 1
ATOM 625 C C . ILE A 1 81 ? 11.764 24.790 15.844 1.00 9.66 82 ILE A C 1
ATOM 626 O O . ILE A 1 81 ? 10.671 24.214 15.821 1.00 10.61 82 ILE A O 1
ATOM 631 N N . PRO A 1 82 ? 12.818 24.329 15.155 1.00 9.38 83 PRO A N 1
ATOM 632 C CA . PRO A 1 82 ? 12.701 23.115 14.330 1.00 9.44 83 PRO A CA 1
ATOM 633 C C . PRO A 1 82 ? 12.844 21.906 15.235 1.00 9.33 83 PRO A C 1
ATOM 634 O O . PRO A 1 82 ? 13.729 21.863 16.105 1.00 9.91 83 PRO A O 1
ATOM 638 N N . ILE A 1 83 ? 11.952 20.932 15.050 1.00 8.65 84 ILE A N 1
ATOM 639 C CA . ILE A 1 83 ? 11.988 19.715 15.861 1.00 8.72 84 ILE A CA 1
ATOM 640 C C . ILE A 1 83 ? 12.199 18.474 15.013 1.00 8.29 84 ILE A C 1
ATOM 641 O O . ILE A 1 83 ? 11.615 18.325 13.921 1.00 9.04 84 ILE A O 1
ATOM 646 N N . TRP A 1 84 ? 13.020 17.579 15.543 1.00 7.63 85 TRP A N 1
ATOM 647 C CA . TRP A 1 84 ? 13.336 16.315 14.888 1.00 7.25 85 TRP A CA 1
ATOM 648 C C . TRP A 1 84 ? 12.624 15.256 15.706 1.00 7.34 85 TRP A C 1
ATOM 649 O O . TRP A 1 84 ? 12.967 15.030 16.861 1.00 8.42 85 TRP A O 1
ATOM 660 N N . THR A 1 85 ? 11.641 14.587 15.106 1.00 7.85 86 THR A N 1
ATOM 661 C CA . THR A 1 85 ? 10.876 13.581 15.829 1.00 8.06 86 THR A CA 1
ATOM 662 C C . THR A 1 85 ? 11.436 12.176 15.692 1.00 7.91 86 THR A C 1
ATOM 663 O O . THR A 1 85 ? 11.760 11.714 14.579 1.00 8.20 86 THR A O 1
ATOM 667 N N . ILE A 1 86 ? 11.531 11.494 16.824 1.00 7.83 87 ILE A N 1
ATOM 668 C CA . ILE A 1 86 ? 11.949 10.096 16.863 1.00 8.13 87 ILE A CA 1
ATOM 669 C C . ILE A 1 86 ? 10.939 9.368 17.750 1.00 8.44 87 ILE A C 1
ATOM 670 O O . ILE A 1 86 ? 10.255 9.983 18.591 1.00 8.03 87 ILE A O 1
ATOM 675 N N . SER A 1 87 ? 10.812 8.064 17.531 1.00 8.11 88 SER A N 1
ATOM 676 C CA . SER A 1 87 ? 9.883 7.246 18.313 1.00 7.98 88 SER A CA 1
ATOM 677 C C . SER A 1 87 ? 10.672 6.431 19.331 1.00 9.74 88 SER A C 1
ATOM 678 O O . SER A 1 87 ? 10.648 6.748 20.529 1.00 11.16 88 SER A O 1
ATOM 681 N N . THR A 1 88 ? 11.381 5.407 18.877 1.00 8.38 89 THR A N 1
ATOM 682 C CA . THR A 1 88 ? 12.227 4.600 19.770 1.00 9.08 89 THR A CA 1
ATOM 683 C C . THR A 1 88 ? 13.723 4.929 19.544 1.00 8.87 89 THR A C 1
ATOM 684 O O . THR A 1 88 ? 14.576 4.514 20.334 1.00 9.82 89 THR A O 1
ATOM 688 N N . GLY A 1 89 ? 14.021 5.692 18.483 1.00 8.21 90 GLY A N 1
ATOM 689 C CA . GLY A 1 89 ? 15.363 6.193 18.212 1.00 9.68 90 GLY A CA 1
ATOM 690 C C . GLY A 1 89 ? 16.521 5.271 17.904 1.00 9.78 90 GLY A C 1
ATOM 691 O O . GLY A 1 89 ? 17.674 5.706 17.998 1.00 12.72 90 GLY A O 1
ATOM 692 N N . ARG A 1 90 ? 16.250 4.038 17.495 1.00 8.82 91 ARG A N 1
ATOM 693 C CA . ARG A 1 90 ? 17.305 3.065 17.243 1.00 8.95 91 ARG A CA 1
ATOM 694 C C . ARG A 1 90 ? 17.692 3.005 15.772 1.00 7.27 91 ARG A C 1
ATOM 695 O O . ARG A 1 90 ? 18.040 1.936 15.273 1.00 7.66 91 ARG A O 1
ATOM 703 N N . ASN A 1 91 ? 17.696 4.151 15.093 1.00 7.15 92 ASN A N 1
ATOM 704 C CA . ASN A 1 91 ? 17.969 4.180 13.642 1.00 7.20 92 ASN A CA 1
ATOM 705 C C . ASN A 1 91 ? 19.446 4.107 13.267 1.00 6.50 92 ASN A C 1
ATOM 706 O O . ASN A 1 91 ? 19.955 4.891 12.469 1.00 7.17 92 ASN A O 1
ATOM 711 N N . PHE A 1 92 ? 20.130 3.130 13.849 1.00 7.12 93 PHE A N 1
ATOM 712 C CA . PHE A 1 92 ? 21.550 2.907 13.620 1.00 7.90 93 PHE A CA 1
ATOM 713 C C . PHE A 1 92 ? 21.855 2.678 12.154 1.00 7.16 93 PHE A C 1
ATOM 714 O O . PHE A 1 92 ? 21.199 1.866 11.493 1.00 8.82 93 PHE A O 1
ATOM 722 N N . GLY A 1 93 ? 22.865 3.393 11.657 1.00 7.89 94 GLY A N 1
ATOM 723 C CA . GLY A 1 93 ? 23.249 3.297 10.257 1.00 8.14 94 GLY A CA 1
ATOM 724 C C . GLY A 1 93 ? 22.465 4.246 9.375 1.00 7.19 94 GLY A C 1
ATOM 725 O O . GLY A 1 93 ? 22.741 4.349 8.175 1.00 8.09 94 GLY A O 1
ATOM 726 N N . TYR A 1 94 ? 21.485 4.930 9.977 1.00 7.24 95 TYR A N 1
ATOM 727 C CA . TYR A 1 94 ? 20.636 5.902 9.285 1.00 7.67 95 TYR A CA 1
ATOM 728 C C . TYR A 1 94 ? 20.613 7.233 10.036 1.00 8.00 95 TYR A C 1
ATOM 729 O O . TYR A 1 94 ? 19.826 8.109 9.681 1.00 8.65 95 TYR A O 1
ATOM 738 N N . GLY A 1 95 ? 21.482 7.395 11.036 1.00 7.66 96 GLY A N 1
ATOM 739 C CA . GLY A 1 95 ? 21.513 8.639 11.809 1.00 8.03 96 GLY A CA 1
ATOM 740 C C . GLY A 1 95 ? 21.223 8.496 13.285 1.00 7.23 96 GLY A C 1
ATOM 741 O O . GLY A 1 95 ? 21.324 9.488 14.028 1.00 7.51 96 GLY A O 1
ATOM 742 N N . SER A 1 96 ? 20.858 7.298 13.720 1.00 7.77 97 SER A N 1
ATOM 743 C CA . SER A 1 96 ? 20.595 7.008 15.121 1.00 7.81 97 SER A CA 1
ATOM 744 C C . SER A 1 96 ? 19.506 7.937 15.637 1.00 7.51 97 SER A C 1
ATOM 745 O O . SER A 1 96 ? 18.482 8.061 14.966 1.00 8.00 97 SER A O 1
ATOM 748 N N . ALA A 1 97 ? 19.681 8.595 16.789 1.00 7.06 98 ALA A N 1
ATOM 749 C CA . ALA A 1 97 ? 18.627 9.453 17.318 1.00 8.06 98 ALA A CA 1
ATOM 750 C C . ALA A 1 97 ? 18.886 10.922 17.073 1.00 7.77 98 ALA A C 1
ATOM 751 O O . ALA A 1 97 ? 18.042 11.759 17.413 1.00 9.47 98 ALA A O 1
ATOM 753 N N . ALA A 1 98 ? 20.014 11.242 16.445 1.00 7.11 99 ALA A N 1
ATOM 754 C CA . ALA A 1 98 ? 20.418 12.634 16.256 1.00 7.76 99 ALA A CA 1
ATOM 755 C C . ALA A 1 98 ? 19.668 13.333 15.130 1.00 7.61 99 ALA A C 1
ATOM 756 O O . ALA A 1 98 ? 19.285 12.708 14.146 1.00 8.14 99 ALA A O 1
ATOM 758 N N . PRO A 1 99 ? 19.471 14.647 15.229 1.00 7.51 100 PRO A N 1
ATOM 759 C CA . PRO A 1 99 ? 18.743 15.351 14.177 1.00 7.52 100 PRO A CA 1
ATOM 760 C C . PRO A 1 99 ? 19.426 15.464 12.833 1.00 7.93 100 PRO A C 1
ATOM 761 O O . PRO A 1 99 ? 20.659 15.364 12.732 1.00 8.90 100 PRO A O 1
ATOM 765 N N . VAL A 1 100 ? 18.618 15.698 11.798 1.00 7.84 101 VAL A N 1
ATOM 766 C CA . VAL A 1 100 ? 19.161 15.833 10.448 1.00 8.19 101 VAL A CA 1
ATOM 767 C C . VAL A 1 100 ? 19.981 17.115 10.320 1.00 9.00 101 VAL A C 1
ATOM 768 O O . VAL A 1 100 ? 20.935 17.152 9.562 1.00 9.64 101 VAL A O 1
ATOM 772 N N . GLN A 1 101 ? 19.622 18.150 11.085 1.00 8.72 102 GLN A N 1
ATOM 773 C CA . GLN A 1 101 ? 20.391 19.406 11.051 1.00 9.54 102 GLN A CA 1
ATOM 774 C C . GLN A 1 101 ? 20.814 19.760 12.462 1.00 9.96 102 GLN A C 1
ATOM 775 O O . GLN A 1 101 ? 20.058 19.566 13.416 1.00 10.96 102 GLN A O 1
ATOM 781 N N . ARG A 1 102 ? 22.047 20.233 12.579 1.00 10.49 103 ARG A N 1
ATOM 782 C CA . ARG A 1 102 ? 22.574 20.655 13.861 1.00 10.88 103 ARG A CA 1
ATOM 783 C C . ARG A 1 102 ? 21.649 21.707 14.477 1.00 9.40 103 ARG A C 1
ATOM 784 O O . ARG A 1 102 ? 21.137 22.590 13.770 1.00 11.51 103 ARG A O 1
ATOM 792 N N . GLY A 1 103 ? 21.425 21.576 15.782 1.00 10.23 104 GLY A N 1
ATOM 793 C CA . GLY A 1 103 ? 20.640 22.565 16.506 1.00 9.50 104 GLY A CA 1
ATOM 794 C C . GLY A 1 103 ? 19.169 22.280 16.657 1.00 9.70 104 GLY A C 1
ATOM 795 O O . GLY A 1 103 ? 18.475 22.975 17.383 1.00 10.68 104 GLY A O 1
ATOM 796 N N . GLN A 1 104 ? 18.655 21.273 15.965 1.00 9.20 105 GLN A N 1
ATOM 797 C CA . GLN A 1 104 ? 17.239 20.984 16.129 1.00 8.47 105 GLN A CA 1
ATOM 798 C C . GLN A 1 104 ? 16.964 20.447 17.528 1.00 8.62 105 GLN A C 1
ATOM 799 O O . GLN A 1 104 ? 17.850 19.890 18.200 1.00 9.15 105 GLN A O 1
ATOM 805 N N . VAL A 1 105 ? 15.736 20.666 17.978 1.00 9.04 106 VAL A N 1
ATOM 806 C CA . VAL A 1 105 ? 15.290 20.111 19.234 1.00 8.85 106 VAL A CA 1
ATOM 807 C C . VAL A 1 105 ? 14.724 18.727 18.879 1.00 9.20 106 VAL A C 1
ATOM 808 O O . VAL A 1 105 ? 13.954 18.588 17.919 1.00 10.21 106 VAL A O 1
ATOM 812 N N . ILE A 1 106 ? 15.093 17.708 19.634 1.00 8.12 107 ILE A N 1
ATOM 813 C CA . ILE A 1 106 ? 14.565 16.372 19.361 1.00 9.33 107 ILE A CA 1
ATOM 814 C C . ILE A 1 106 ? 13.234 16.195 20.106 1.00 9.33 107 ILE A C 1
ATOM 815 O O . ILE A 1 106 ? 13.171 16.443 21.314 1.00 10.81 107 ILE A O 1
ATOM 820 N N . LEU A 1 107 ? 12.166 15.837 19.386 1.00 8.36 108 LEU A N 1
ATOM 821 C CA . LEU A 1 107 ? 10.891 15.527 20.031 1.00 9.18 108 LEU A CA 1
ATOM 822 C C . LEU A 1 107 ? 10.970 14.005 20.141 1.00 8.74 108 LEU A C 1
ATOM 823 O O . LEU A 1 107 ? 10.847 13.286 19.146 1.00 8.26 108 LEU A O 1
ATOM 828 N N . ASP A 1 108 ? 11.256 13.526 21.342 1.00 9.11 109 ASP A N 1
ATOM 829 C CA . ASP A 1 108 ? 11.445 12.110 21.630 1.00 9.09 109 ASP A CA 1
ATOM 830 C C . ASP A 1 108 ? 10.146 11.555 22.173 1.00 10.22 109 ASP A C 1
ATOM 831 O O . ASP A 1 108 ? 9.703 11.951 23.256 1.00 10.30 109 ASP A O 1
ATOM 836 N N . LEU A 1 109 ? 9.520 10.664 21.411 1.00 8.60 110 LEU A N 1
ATOM 837 C CA . LEU A 1 109 ? 8.232 10.105 21.807 1.00 8.84 110 LEU A CA 1
ATOM 838 C C . LEU A 1 109 ? 8.312 8.753 22.511 1.00 9.31 110 LEU A C 1
ATOM 839 O O . LEU A 1 109 ? 7.295 8.059 22.660 1.00 9.20 110 LEU A O 1
ATOM 844 N N . LYS A 1 110 ? 9.490 8.389 23.014 1.00 9.12 111 LYS A N 1
ATOM 845 C CA . LYS A 1 110 ? 9.611 7.093 23.651 1.00 10.19 111 LYS A CA 1
ATOM 846 C C . LYS A 1 110 ? 8.697 6.870 24.844 1.00 10.59 111 LYS A C 1
ATOM 847 O O . LYS A 1 110 ? 8.391 5.723 25.148 1.00 11.32 111 LYS A O 1
ATOM 853 N N . LYS A 1 111 ? 8.276 7.939 25.526 1.00 10.88 112 LYS A N 1
ATOM 854 C CA . LYS A 1 111 ? 7.388 7.787 26.667 1.00 10.00 112 LYS A CA 1
ATOM 855 C C . LYS A 1 111 ? 5.929 7.573 26.282 1.00 10.40 112 LYS A C 1
ATOM 856 O O . LYS A 1 111 ? 5.108 7.227 27.124 1.00 10.99 112 LYS A O 1
ATOM 862 N N A MET A 1 112 ? 5.618 7.805 25.009 0.50 10.09 113 MET A N 1
ATOM 863 N N B MET A 1 112 ? 5.581 7.811 25.018 0.50 10.08 113 MET A N 1
ATOM 864 C CA A MET A 1 112 ? 4.274 7.628 24.464 0.50 10.17 113 MET A CA 1
ATOM 865 C CA B MET A 1 112 ? 4.209 7.576 24.563 0.50 10.17 113 MET A CA 1
ATOM 866 C C A MET A 1 112 ? 4.369 6.153 24.057 0.50 10.63 113 MET A C 1
ATOM 867 C C B MET A 1 112 ? 4.320 6.159 24.076 0.50 10.45 113 MET A C 1
ATOM 868 O O A MET A 1 112 ? 4.535 5.833 22.882 0.50 9.97 113 MET A O 1
ATOM 869 O O B MET A 1 112 ? 4.460 5.884 22.885 0.50 9.79 113 MET A O 1
ATOM 878 N N . ASN A 1 113 ? 4.256 5.257 25.040 1.00 10.89 114 ASN A N 1
ATOM 879 C CA . ASN A 1 113 ? 4.476 3.848 24.809 1.00 10.69 114 ASN A CA 1
ATOM 880 C C . ASN A 1 113 ? 3.395 2.835 25.107 1.00 9.87 114 ASN A C 1
ATOM 881 O O . ASN A 1 113 ? 3.691 1.713 25.523 1.00 10.65 114 ASN A O 1
ATOM 886 N N . LYS A 1 114 ? 2.147 3.202 24.887 1.00 9.81 115 LYS A N 1
ATOM 887 C CA . LYS A 1 114 ? 1.092 2.248 25.161 1.00 10.89 115 LYS A CA 1
ATOM 888 C C . LYS A 1 114 ? 0.649 1.402 23.971 1.00 10.06 115 LYS A C 1
ATOM 889 O O . LYS A 1 114 ? 0.503 1.902 22.840 1.00 9.58 115 LYS A O 1
ATOM 895 N N . ILE A 1 115 ? 0.463 0.119 24.231 1.00 10.99 116 ILE A N 1
ATOM 896 C CA . ILE A 1 115 ? -0.100 -0.781 23.238 1.00 10.05 116 ILE A CA 1
ATOM 897 C C . ILE A 1 115 ? -1.595 -0.538 23.449 1.00 10.51 116 ILE A C 1
ATOM 898 O O . ILE A 1 115 ? -2.152 -0.935 24.475 1.00 12.80 116 ILE A O 1
ATOM 903 N N . ILE A 1 116 ? -2.256 0.105 22.497 1.00 7.68 117 ILE A N 1
ATOM 904 C CA . ILE A 1 116 ? -3.674 0.439 22.644 1.00 8.91 117 ILE A CA 1
ATOM 905 C C . ILE A 1 116 ? -4.560 -0.779 22.462 1.00 9.25 117 ILE A C 1
ATOM 906 O O . ILE A 1 116 ? -5.506 -0.985 23.223 1.00 11.04 117 ILE A O 1
ATOM 911 N N . LYS A 1 117 ? -4.250 -1.602 21.478 1.00 8.63 118 LYS A N 1
ATOM 912 C CA . LYS A 1 117 ? -4.997 -2.827 21.271 1.00 8.98 118 LYS A CA 1
ATOM 913 C C . LYS A 1 117 ? -4.252 -3.851 20.434 1.00 9.49 118 LYS A C 1
ATOM 914 O O . LYS A 1 117 ? -3.505 -3.482 19.519 1.00 10.04 118 LYS A O 1
ATOM 920 N N . ILE A 1 118 ? -4.393 -5.130 20.788 1.00 9.70 119 ILE A N 1
ATOM 921 C CA . ILE A 1 118 ? -3.902 -6.210 19.942 1.00 10.99 119 ILE A CA 1
ATOM 922 C C . ILE A 1 118 ? -5.160 -7.066 19.781 1.00 12.23 119 ILE A C 1
ATOM 923 O O . ILE A 1 118 ? -5.720 -7.583 20.762 1.00 12.84 119 ILE A O 1
ATOM 928 N N . ASP A 1 119 ? -5.634 -7.187 18.547 1.00 10.33 120 ASP A N 1
ATOM 929 C CA . ASP A 1 119 ? -6.836 -7.957 18.255 1.00 10.38 120 ASP A CA 1
ATOM 930 C C . ASP A 1 119 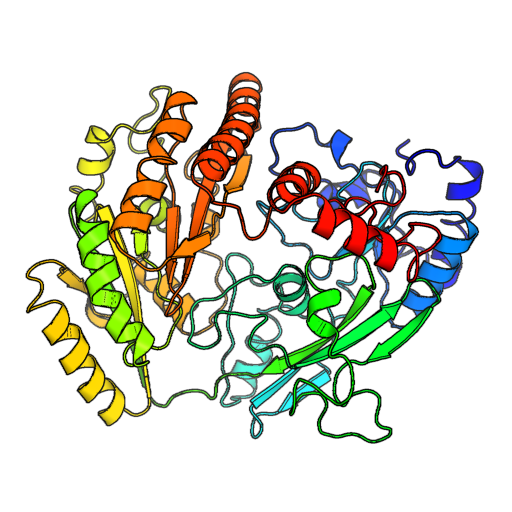? -6.360 -9.289 17.685 1.00 11.22 120 ASP A C 1
ATOM 931 O O . ASP A 1 119 ? -5.839 -9.359 16.574 1.00 9.92 120 ASP A O 1
ATOM 936 N N . PRO A 1 120 ? -6.521 -10.385 18.450 1.00 12.15 121 PRO A N 1
ATOM 937 C CA . PRO A 1 120 ? -6.076 -11.702 17.990 1.00 12.26 121 PRO A CA 1
ATOM 938 C C . PRO A 1 120 ? -6.984 -12.413 17.005 1.00 12.44 121 PRO A C 1
ATOM 939 O O . PRO A 1 120 ? -6.592 -13.445 16.447 1.00 14.36 121 PRO A O 1
ATOM 943 N N . GLU A 1 121 ? -8.192 -11.888 16.820 1.00 11.66 122 GLU A N 1
ATOM 944 C CA . GLU A 1 121 ? -9.140 -12.466 15.867 1.00 10.79 122 GLU A CA 1
ATOM 945 C C . GLU A 1 121 ? -8.986 -11.756 14.524 1.00 8.92 122 GLU A C 1
ATOM 946 O O . GLU A 1 121 ? -8.884 -12.408 13.476 1.00 9.42 122 GLU A O 1
ATOM 952 N N . MET A 1 122 ? -8.992 -10.427 14.547 1.00 8.44 123 MET A N 1
ATOM 953 C CA . MET A 1 122 ? -8.828 -9.657 13.323 1.00 7.43 123 MET A CA 1
ATOM 954 C C . MET A 1 122 ? -7.349 -9.478 12.972 1.00 7.70 123 MET A C 1
ATOM 955 O O . MET A 1 122 ? -7.010 -8.921 11.931 1.00 8.05 123 MET A O 1
ATOM 960 N N . CYS A 1 123 ? -6.483 -9.934 13.873 1.00 7.94 124 CYS A N 1
ATOM 961 C CA . CYS A 1 123 ? -5.049 -9.919 13.661 1.00 8.18 124 CYS A CA 1
ATOM 962 C C . CYS A 1 123 ? -4.461 -8.556 13.313 1.00 7.09 124 CYS A C 1
ATOM 963 O O . CYS A 1 123 ? -3.978 -8.324 12.209 1.00 8.05 124 CYS A O 1
ATOM 966 N N . TYR A 1 124 ? -4.529 -7.648 14.274 1.00 7.04 125 TYR A N 1
ATOM 967 C CA . TYR A 1 124 ? -3.946 -6.316 14.099 1.00 6.64 125 TYR A CA 1
ATOM 968 C C . TYR A 1 124 ? -3.534 -5.737 15.443 1.00 7.64 125 TYR A C 1
ATOM 969 O O . TYR A 1 124 ? -3.919 -6.259 16.507 1.00 8.07 125 TYR A O 1
ATOM 978 N N . ALA A 1 125 ? -2.707 -4.698 15.391 1.00 6.72 126 ALA A N 1
ATOM 979 C CA . ALA A 1 125 ? -2.308 -3.992 16.588 1.00 6.86 126 ALA A CA 1
ATOM 980 C C . ALA A 1 125 ? -2.444 -2.511 16.327 1.00 6.93 126 ALA A C 1
ATOM 981 O O . ALA A 1 125 ? -2.317 -2.046 15.186 1.00 7.40 126 ALA A O 1
ATOM 983 N N . LEU A 1 126 ? -2.715 -1.764 17.397 1.00 7.10 127 LEU A N 1
ATOM 984 C CA . LEU A 1 126 ? -2.776 -0.292 17.365 1.00 7.24 127 LEU A CA 1
ATOM 985 C C . LEU A 1 126 ? -1.849 0.127 18.513 1.00 7.44 127 LEU A C 1
ATOM 986 O O . LEU A 1 126 ? -2.057 -0.284 19.674 1.00 7.36 127 LEU A O 1
ATOM 991 N N . VAL A 1 127 ? -0.798 0.873 18.179 1.00 7.70 128 VAL A N 1
ATOM 992 C CA . VAL A 1 127 ? 0.194 1.236 19.176 1.00 7.19 128 VAL A CA 1
ATOM 993 C C . VAL A 1 127 ? 0.646 2.678 19.103 1.00 7.36 128 VAL A C 1
ATOM 994 O O . VAL A 1 127 ? 0.448 3.379 18.105 1.00 7.75 128 VAL A O 1
ATOM 998 N N . GLU A 1 128 ? 1.291 3.117 20.186 1.00 8.32 129 GLU A N 1
ATOM 999 C CA . GLU A 1 128 ? 1.897 4.442 20.262 1.00 7.53 129 GLU A CA 1
ATOM 1000 C C . GLU A 1 128 ? 3.372 4.331 19.802 1.00 7.32 129 GLU A C 1
ATOM 1001 O O . GLU A 1 128 ? 3.958 3.233 19.746 1.00 7.40 129 GLU A O 1
ATOM 1007 N N . PRO A 1 129 ? 4.011 5.473 19.498 1.00 7.80 130 PRO A N 1
ATOM 1008 C CA . PRO A 1 129 ? 5.395 5.443 19.002 1.00 7.18 130 PRO A CA 1
ATOM 1009 C C . PRO A 1 129 ? 6.450 4.767 19.832 1.00 7.78 130 PRO A C 1
ATOM 1010 O O . PRO A 1 129 ? 7.376 4.172 19.289 1.00 7.80 130 PRO A O 1
ATOM 1014 N N . GLY A 1 130 ? 6.341 4.881 21.149 1.00 7.97 131 GLY A N 1
ATOM 1015 C CA . GLY A 1 130 ? 7.327 4.297 22.033 1.00 8.67 131 GLY A CA 1
ATOM 1016 C C . GLY A 1 130 ? 7.198 2.812 22.288 1.00 8.11 131 GLY A C 1
ATOM 1017 O O . GLY A 1 130 ? 8.016 2.222 22.971 1.00 8.98 131 GLY A O 1
ATOM 1018 N N . VAL A 1 131 ? 6.157 2.190 21.753 1.00 7.84 132 VAL A N 1
ATOM 1019 C CA . VAL A 1 131 ? 6.010 0.752 21.914 1.00 8.02 132 VAL A CA 1
ATOM 1020 C C . VAL A 1 131 ? 7.168 0.049 21.201 1.00 8.17 132 VAL A C 1
ATOM 1021 O O . VAL A 1 131 ? 7.479 0.351 20.038 1.00 8.36 132 VAL A O 1
ATOM 1025 N N . THR A 1 132 ? 7.821 -0.886 21.887 1.00 7.29 133 THR A N 1
ATOM 1026 C CA . THR A 1 132 ? 8.949 -1.586 21.298 1.00 7.70 133 THR A CA 1
ATOM 1027 C C . THR A 1 132 ? 8.574 -2.989 20.850 1.00 7.86 133 THR A C 1
ATOM 1028 O O . THR A 1 132 ? 7.562 -3.556 21.268 1.00 7.47 133 THR A O 1
ATOM 1032 N N . PHE A 1 133 ? 9.406 -3.548 19.987 1.00 8.22 134 PHE A N 1
ATOM 1033 C CA . PHE A 1 133 ? 9.207 -4.907 19.518 1.00 8.79 134 PHE A CA 1
ATOM 1034 C C . PHE A 1 133 ? 9.226 -5.859 20.728 1.00 9.33 134 PHE A C 1
ATOM 1035 O O . PHE A 1 133 ? 8.381 -6.759 20.827 1.00 9.48 134 PHE A O 1
ATOM 1043 N N . GLY A 1 134 ? 10.181 -5.666 21.639 1.00 8.54 135 GLY A N 1
ATOM 1044 C CA . GLY A 1 134 ? 10.275 -6.542 22.804 1.00 9.42 135 GLY A CA 1
ATOM 1045 C C . GLY A 1 134 ? 9.030 -6.466 23.680 1.00 9.41 135 GLY A C 1
ATOM 1046 O O . GLY A 1 134 ? 8.556 -7.495 24.220 1.00 10.14 135 GLY A O 1
ATOM 1047 N N . GLN A 1 135 ? 8.502 -5.258 23.836 1.00 9.30 136 GLN A N 1
ATOM 1048 C CA . GLN A 1 135 ? 7.304 -5.048 24.643 1.00 10.18 136 GLN A CA 1
ATOM 1049 C C . GLN A 1 135 ? 6.129 -5.838 24.027 1.00 9.98 136 GLN A C 1
ATOM 1050 O O . GLN A 1 135 ? 5.373 -6.540 24.727 1.00 10.19 136 GLN A O 1
ATOM 1056 N N A MET A 1 136 ? 5.955 -5.734 22.717 0.80 9.20 137 MET A N 1
ATOM 1057 N N B MET A 1 136 ? 5.988 -5.722 22.711 0.20 9.73 137 MET A N 1
ATOM 1058 C CA A MET A 1 136 ? 4.867 -6.461 22.086 0.80 9.37 137 MET A CA 1
ATOM 1059 C CA B MET A 1 136 ? 4.933 -6.415 21.982 0.20 9.72 137 MET A CA 1
ATOM 1060 C C A MET A 1 136 ? 5.079 -7.958 22.158 0.80 9.22 137 MET A C 1
ATOM 1061 C C B MET A 1 136 ? 5.081 -7.925 22.104 0.20 9.31 137 MET A C 1
ATOM 1062 O O A MET A 1 136 ? 4.144 -8.709 22.421 0.80 8.38 137 MET A O 1
ATOM 1063 O O B MET A 1 136 ? 4.115 -8.638 22.371 0.20 9.11 137 MET A O 1
ATOM 1072 N N . TYR A 1 137 ? 6.305 -8.403 21.906 1.00 8.98 138 TYR A N 1
ATOM 1073 C CA . TYR A 1 137 ? 6.595 -9.824 21.948 1.00 8.16 138 TYR A CA 1
ATOM 1074 C C . TYR A 1 137 ? 6.289 -10.426 23.312 1.00 9.31 138 TYR A C 1
ATOM 1075 O O . TYR A 1 137 ? 5.643 -11.468 23.406 1.00 9.86 138 TYR A O 1
ATOM 1084 N N . ASP A 1 138 ? 6.720 -9.754 24.367 1.00 9.56 139 ASP A N 1
ATOM 1085 C CA . ASP A 1 138 ? 6.487 -10.288 25.706 1.00 10.71 139 ASP A CA 1
ATOM 1086 C C . ASP A 1 138 ? 4.993 -10.330 26.003 1.00 9.30 139 ASP A C 1
ATOM 1087 O O . ASP A 1 138 ? 4.505 -11.322 26.565 1.00 9.92 139 ASP A O 1
ATOM 1092 N N . TYR A 1 139 ? 4.233 -9.308 25.611 1.00 9.19 140 TYR A N 1
ATOM 1093 C CA . TYR A 1 139 ? 2.807 -9.341 25.863 1.00 9.09 140 TYR A CA 1
ATOM 1094 C C . TYR A 1 139 ? 2.136 -10.483 25.106 1.00 9.23 140 TYR A C 1
ATOM 1095 O O . TYR A 1 139 ? 1.325 -11.219 25.676 1.00 9.44 140 TYR A O 1
ATOM 1104 N N . ILE A 1 140 ? 2.464 -10.634 23.826 1.00 9.21 141 ILE A N 1
ATOM 1105 C CA . ILE A 1 140 ? 1.882 -11.685 23.011 1.00 9.20 141 ILE A CA 1
ATOM 1106 C C . ILE A 1 140 ? 2.226 -13.074 23.545 1.00 8.81 141 ILE A C 1
ATOM 1107 O O . ILE A 1 140 ? 1.361 -13.951 23.655 1.00 9.24 141 ILE A O 1
ATOM 1112 N N . GLN A 1 141 ? 3.487 -13.289 23.884 1.00 8.24 142 GLN A N 1
ATOM 1113 C CA . GLN A 1 141 ? 3.887 -14.596 24.371 1.00 8.83 142 GLN A CA 1
ATOM 1114 C C . GLN A 1 141 ? 3.309 -14.914 25.735 1.00 9.39 142 GLN A C 1
ATOM 1115 O O . GLN A 1 141 ? 2.780 -16.000 25.951 1.00 9.93 142 GLN A O 1
ATOM 1121 N N . GLU A 1 142 ? 3.383 -13.967 26.661 1.00 8.28 143 GLU A N 1
ATOM 1122 C CA . GLU A 1 142 ? 2.887 -14.249 28.013 1.00 8.99 143 GLU A CA 1
ATOM 1123 C C . GLU A 1 142 ? 1.385 -14.469 28.048 1.00 8.95 143 GLU A C 1
ATOM 1124 O O . GLU A 1 142 ? 0.881 -15.231 28.881 1.00 10.25 143 GLU A O 1
ATOM 1130 N N . ASN A 1 143 ? 0.670 -13.835 27.134 1.00 8.61 144 ASN A N 1
ATOM 1131 C CA . ASN A 1 143 ? -0.770 -13.990 27.069 1.00 9.33 144 ASN A CA 1
ATOM 1132 C C . ASN A 1 143 ? -1.230 -15.020 26.046 1.00 9.24 144 ASN A C 1
ATOM 1133 O O . ASN A 1 143 ? -2.418 -15.160 25.797 1.00 10.26 144 ASN A O 1
ATOM 1138 N N . ASN A 1 144 ? -0.275 -15.742 25.479 1.00 9.03 145 ASN A N 1
ATOM 1139 C CA . ASN A 1 144 ? -0.545 -16.801 24.515 1.00 11.37 145 ASN A CA 1
ATOM 1140 C C . ASN A 1 144 ? -1.446 -16.368 23.374 1.00 11.20 145 ASN A C 1
ATOM 1141 O O . ASN A 1 144 ? -2.370 -17.091 22.989 1.00 12.60 145 ASN A O 1
ATOM 1146 N N . LEU A 1 145 ? -1.187 -15.192 22.817 1.00 10.11 146 LEU A N 1
ATOM 1147 C CA . LEU A 1 145 ? -2.007 -14.694 21.718 1.00 10.45 146 LEU A CA 1
ATOM 1148 C C . LEU A 1 145 ? -1.524 -15.348 20.426 1.00 10.87 146 LEU A C 1
ATOM 1149 O O . LEU A 1 145 ? -0.327 -15.409 20.167 1.00 11.51 146 LEU A O 1
ATOM 1154 N N . PRO A 1 146 ? -2.464 -15.790 19.580 1.00 11.86 147 PRO A N 1
ATOM 1155 C CA . PRO A 1 146 ? -2.138 -16.457 18.317 1.00 12.40 147 PRO A CA 1
ATOM 1156 C C . PRO A 1 146 ? -1.718 -15.563 17.148 1.00 12.17 147 PRO A C 1
ATOM 1157 O O . PRO A 1 146 ? -2.249 -15.670 16.042 1.00 13.44 147 PRO A O 1
ATOM 1161 N N . VAL A 1 147 ? -0.755 -14.694 17.412 1.00 10.88 148 VAL A N 1
ATOM 1162 C CA . VAL A 1 147 ? -0.240 -13.785 16.401 1.00 10.56 148 VAL A CA 1
ATOM 1163 C C . VAL A 1 147 ? 1.264 -13.710 16.516 1.00 11.26 148 VAL A C 1
ATOM 1164 O O . VAL A 1 147 ? 1.845 -14.048 17.548 1.00 11.65 148 VAL A O 1
ATOM 1168 N N . MET A 1 148 ? 1.913 -13.268 15.454 1.00 10.66 149 MET A N 1
ATOM 1169 C CA . MET A 1 148 ? 3.359 -13.114 15.500 1.00 10.46 149 MET A CA 1
ATOM 1170 C C . MET A 1 148 ? 3.733 -11.769 14.924 1.00 10.49 149 MET A C 1
ATOM 1171 O O . MET A 1 148 ? 2.953 -11.133 14.201 1.00 11.39 149 MET A O 1
ATOM 1176 N N . LEU A 1 149 ? 4.918 -11.318 15.295 1.00 10.50 150 LEU A N 1
ATOM 1177 C CA . LEU A 1 149 ? 5.426 -10.024 14.848 1.00 10.24 150 LEU A CA 1
ATOM 1178 C C . LEU A 1 149 ? 6.329 -10.125 13.641 1.00 11.19 150 LEU A C 1
ATOM 1179 O O . LEU A 1 149 ? 6.745 -11.222 13.253 1.00 11.81 150 LEU A O 1
ATOM 1184 N N . SER A 1 150 ? 6.568 -8.969 13.013 1.00 11.34 151 SER A N 1
ATOM 1185 C CA . SER A 1 150 ? 7.588 -8.878 11.971 1.00 11.40 151 SER A CA 1
ATOM 1186 C C . SER A 1 150 ? 8.583 -7.961 12.680 1.00 11.85 151 SER A C 1
ATOM 1187 O O . SER A 1 150 ? 8.256 -6.834 13.070 1.00 12.88 151 SER A O 1
ATOM 1190 N N . PHE A 1 151 ? 9.786 -8.464 12.861 1.00 10.66 152 PHE A N 1
ATOM 1191 C CA . PHE A 1 151 ? 10.833 -7.772 13.588 1.00 10.15 152 PHE A CA 1
ATOM 1192 C C . PHE A 1 151 ? 11.974 -7.276 12.728 1.00 10.33 152 PHE A C 1
ATOM 1193 O O . PHE A 1 151 ? 12.501 -8.008 11.890 1.00 10.69 152 PHE A O 1
ATOM 1201 N N . SER A 1 152 ? 12.364 -6.029 12.955 1.00 10.83 153 SER A N 1
ATOM 1202 C CA . SER A 1 152 ? 13.508 -5.470 12.239 1.00 12.17 153 SER A CA 1
ATOM 1203 C C . SER A 1 152 ? 14.711 -5.574 13.176 1.00 12.00 153 SER A C 1
ATOM 1204 O O . SER A 1 152 ? 14.611 -5.213 14.338 1.00 12.97 153 SER A O 1
ATOM 1207 N N . ALA A 1 153 ? 15.831 -6.077 12.677 1.00 11.54 154 ALA A N 1
ATOM 1208 C CA . ALA A 1 153 ? 17.034 -6.159 13.495 1.00 12.35 154 ALA A CA 1
ATOM 1209 C C . ALA A 1 153 ? 17.503 -4.699 13.703 1.00 12.81 154 ALA A C 1
ATOM 1210 O O . ALA A 1 153 ? 17.049 -3.778 13.003 1.00 12.52 154 ALA A O 1
ATOM 1212 N N . PRO A 1 154 ? 18.422 -4.464 14.654 1.00 13.18 155 PRO A N 1
ATOM 1213 C CA . PRO A 1 154 ? 19.042 -5.455 15.534 1.00 14.15 155 PRO A CA 1
ATOM 1214 C C . PRO A 1 154 ? 18.636 -5.234 16.992 1.00 14.68 155 PRO A C 1
ATOM 1215 O O . PRO A 1 154 ? 19.163 -5.890 17.881 1.00 14.06 155 PRO A O 1
ATOM 1219 N N . SER A 1 155 ? 17.684 -4.340 17.226 1.00 13.73 156 SER A N 1
ATOM 1220 C CA . SER A 1 155 ? 17.318 -3.924 18.573 1.00 14.38 156 SER A CA 1
ATOM 1221 C C . SER A 1 155 ? 15.914 -4.290 19.047 1.00 13.16 156 SER A C 1
ATOM 1222 O O . SER A 1 155 ? 14.938 -4.037 18.355 1.00 13.73 156 SER A O 1
ATOM 1225 N N . ALA A 1 156 ? 15.831 -4.890 20.231 1.00 12.76 157 ALA A N 1
ATOM 1226 C CA . ALA A 1 156 ? 14.531 -5.251 20.797 1.00 11.90 157 ALA A CA 1
ATOM 1227 C C . ALA A 1 156 ? 13.820 -4.004 21.339 1.00 11.52 157 ALA A C 1
ATOM 1228 O O . ALA A 1 156 ? 12.610 -4.060 21.632 1.00 11.83 157 ALA A O 1
ATOM 1230 N N . ILE A 1 157 ? 14.549 -2.892 21.476 1.00 10.42 158 ILE A N 1
ATOM 1231 C CA . ILE A 1 157 ? 13.918 -1.681 21.938 1.00 10.36 158 ILE A CA 1
ATOM 1232 C C . ILE A 1 157 ? 13.618 -0.695 20.798 1.00 9.61 158 ILE A C 1
ATOM 1233 O O . ILE A 1 157 ? 13.275 0.449 21.039 1.00 10.82 158 ILE A O 1
ATOM 1238 N N . ALA A 1 158 ? 13.775 -1.175 19.561 1.00 9.11 159 ALA A N 1
ATOM 1239 C CA . ALA A 1 158 ? 13.330 -0.422 18.382 1.00 8.65 159 ALA A CA 1
ATOM 1240 C C . ALA A 1 158 ? 11.830 -0.758 18.376 1.00 8.26 159 ALA A C 1
ATOM 1241 O O . ALA A 1 158 ? 11.349 -1.529 19.224 1.00 9.37 159 ALA A O 1
ATOM 1243 N N . GLY A 1 159 ? 11.081 -0.214 17.431 1.00 7.19 160 GLY A N 1
ATOM 1244 C CA . GLY A 1 159 ? 9.661 -0.479 17.425 1.00 7.84 160 GLY A CA 1
ATOM 1245 C C . GLY A 1 159 ? 8.997 -0.343 16.079 1.00 7.33 160 GLY A C 1
ATOM 1246 O O . GLY A 1 159 ? 9.577 0.197 15.128 1.00 7.01 160 GLY A O 1
ATOM 1247 N N . PRO A 1 160 ? 7.730 -0.760 15.990 1.00 7.05 161 PRO A N 1
ATOM 1248 C CA . PRO A 1 160 ? 7.030 -0.679 14.700 1.00 7.51 161 PRO A CA 1
ATOM 1249 C C . PRO A 1 160 ? 6.752 0.705 14.155 1.00 7.31 161 PRO A C 1
ATOM 1250 O O . PRO A 1 160 ? 6.786 0.909 12.935 1.00 8.03 161 PRO A O 1
ATOM 1254 N N . VAL A 1 161 ? 6.482 1.681 15.022 1.00 6.89 162 VAL A N 1
ATOM 1255 C CA . VAL A 1 161 ? 6.172 2.998 14.485 1.00 6.90 162 VAL A CA 1
ATOM 1256 C C . VAL A 1 161 ? 7.396 3.641 13.868 1.00 6.56 162 VAL A C 1
ATOM 1257 O O . VAL A 1 161 ? 7.350 4.123 12.732 1.00 6.81 162 VAL A O 1
ATOM 1261 N N . GLY A 1 162 ? 8.500 3.683 14.604 1.00 6.82 163 GLY A N 1
ATOM 1262 C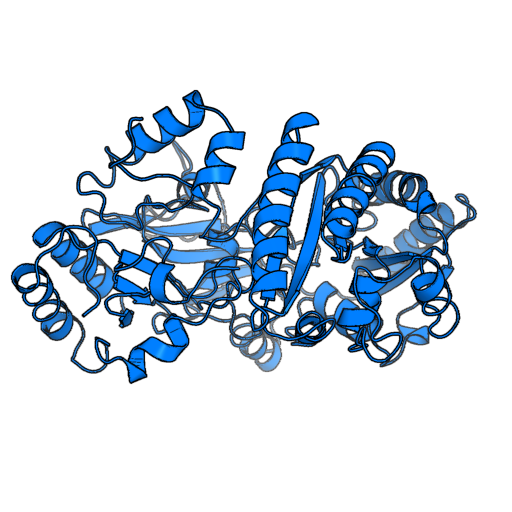 CA . GLY A 1 162 ? 9.680 4.325 14.054 1.00 7.68 163 GLY A CA 1
ATOM 1263 C C . GLY A 1 162 ? 10.144 3.605 12.809 1.00 7.10 163 GLY A C 1
ATOM 1264 O O . GLY A 1 162 ? 10.488 4.234 11.792 1.00 7.37 163 GLY A O 1
ATOM 1265 N N . ASN A 1 163 ? 10.146 2.283 12.860 1.00 7.77 164 ASN A N 1
ATOM 1266 C CA . ASN A 1 163 ? 10.589 1.546 11.704 1.00 7.61 164 ASN A CA 1
ATOM 1267 C C . ASN A 1 163 ? 9.690 1.789 10.496 1.00 7.62 164 ASN A C 1
ATOM 1268 O O . ASN A 1 163 ? 10.191 2.017 9.382 1.00 8.66 164 ASN A O 1
ATOM 1273 N N . THR A 1 164 ? 8.380 1.814 10.707 1.00 6.64 165 THR A N 1
ATOM 1274 C CA . THR A 1 164 ? 7.487 2.025 9.584 1.00 6.05 165 THR A CA 1
ATOM 1275 C C . THR A 1 164 ? 7.560 3.453 9.048 1.00 6.79 165 THR A C 1
ATOM 1276 O O . THR A 1 164 ? 7.380 3.678 7.847 1.00 6.94 165 THR A O 1
ATOM 1280 N N . MET A 1 165 ? 7.818 4.441 9.920 1.00 5.74 166 MET A N 1
ATOM 1281 C CA . MET A 1 165 ? 7.936 5.818 9.429 1.00 6.03 166 MET A CA 1
ATOM 1282 C C . MET A 1 165 ? 9.152 5.972 8.520 1.00 6.71 166 MET A C 1
ATOM 1283 O O . MET A 1 165 ? 9.221 6.947 7.763 1.00 7.54 166 MET A O 1
ATOM 1288 N N . ASP A 1 166 ? 10.096 5.029 8.563 1.00 6.92 167 ASP A N 1
ATOM 1289 C CA . ASP A 1 166 ? 11.251 5.070 7.650 1.00 6.10 167 ASP A CA 1
ATOM 1290 C C . ASP A 1 166 ? 11.120 3.933 6.617 1.00 5.61 167 ASP A C 1
ATOM 1291 O O . ASP A 1 166 ? 12.049 3.697 5.845 1.00 6.37 167 ASP A O 1
ATOM 1296 N N . ARG A 1 167 ? 9.967 3.259 6.607 1.00 5.85 168 ARG A N 1
ATOM 1297 C CA . ARG A 1 167 ? 9.638 2.160 5.704 1.00 5.61 168 ARG A CA 1
ATOM 1298 C C . ARG A 1 167 ? 10.643 1.020 5.721 1.00 6.12 168 ARG A C 1
ATOM 1299 O O . ARG A 1 167 ? 11.081 0.495 4.674 1.00 6.53 168 ARG A O 1
ATOM 1307 N N . GLY A 1 168 ? 10.973 0.618 6.949 1.00 6.92 169 GLY A N 1
ATOM 1308 C CA . GLY A 1 168 ? 11.888 -0.485 7.181 1.00 7.13 169 GLY A CA 1
ATOM 1309 C C . GLY A 1 168 ? 11.267 -1.832 6.857 1.00 6.35 169 GLY A C 1
ATOM 1310 O O . GLY A 1 168 ? 10.101 -1.950 6.432 1.00 7.08 169 GLY A O 1
ATOM 1311 N N . VAL A 1 169 ? 12.066 -2.872 7.084 1.00 7.72 170 VAL A N 1
ATOM 1312 C CA . VAL A 1 169 ? 11.691 -4.221 6.699 1.00 7.80 170 VAL A CA 1
ATOM 1313 C C . VAL A 1 169 ? 12.062 -5.290 7.713 1.00 8.17 170 VAL A C 1
ATOM 1314 O O . VAL A 1 169 ? 13.022 -5.155 8.503 1.00 8.84 170 VAL A O 1
ATOM 1318 N N . GLY A 1 170 ? 11.284 -6.364 7.660 1.00 8.18 171 GLY A N 1
ATOM 1319 C CA . GLY A 1 170 ? 11.473 -7.544 8.489 1.00 7.16 171 GLY A CA 1
ATOM 1320 C C . GLY A 1 170 ? 11.618 -8.777 7.594 1.00 6.82 171 GLY A C 1
ATOM 1321 O O . GLY A 1 170 ? 11.737 -8.674 6.356 1.00 8.84 171 GLY A O 1
ATOM 1322 N N . TYR A 1 171 ? 11.487 -9.955 8.211 1.00 7.14 172 TYR A N 1
ATOM 1323 C CA . TYR A 1 171 ? 11.814 -11.193 7.517 1.00 6.92 172 TYR A CA 1
ATOM 1324 C C . TYR A 1 171 ? 10.775 -12.287 7.490 1.00 7.15 172 TYR A C 1
ATOM 1325 O O . TYR A 1 171 ? 11.087 -13.429 7.157 1.00 8.31 172 TYR A O 1
ATOM 1334 N N . THR A 1 172 ? 9.545 -11.937 7.820 1.00 7.26 173 THR A N 1
ATOM 1335 C CA . THR A 1 172 ? 8.441 -12.895 7.760 1.00 7.31 173 THR A CA 1
ATOM 1336 C C . THR A 1 172 ? 7.621 -12.518 6.518 1.00 6.90 173 THR A C 1
ATOM 1337 O O . THR A 1 172 ? 8.047 -11.667 5.717 1.00 7.29 173 THR A O 1
ATOM 1341 N N . PRO A 1 173 ? 6.448 -13.161 6.311 1.00 7.04 174 PRO A N 1
ATOM 1342 C CA . PRO A 1 173 ? 5.633 -12.779 5.146 1.00 7.62 174 PRO A CA 1
ATOM 1343 C C . PRO A 1 173 ? 5.066 -11.373 5.343 1.00 8.37 174 PRO A C 1
ATOM 1344 O O . PRO A 1 173 ? 4.496 -10.809 4.410 1.00 9.93 174 PRO A O 1
ATOM 1348 N N . TYR A 1 174 ? 5.192 -10.819 6.555 1.00 7.70 175 TYR A N 1
ATOM 1349 C CA . TYR A 1 174 ? 4.738 -9.449 6.841 1.00 8.04 175 TYR A CA 1
ATOM 1350 C C . TYR A 1 174 ? 5.959 -8.525 6.929 1.00 7.79 175 TYR A C 1
ATOM 1351 O O . TYR A 1 174 ? 5.904 -7.443 7.524 1.00 8.52 175 TYR A O 1
ATOM 1360 N N . GLY A 1 175 ? 7.040 -8.940 6.286 1.00 7.08 176 GLY A N 1
ATOM 1361 C CA . GLY A 1 175 ? 8.275 -8.173 6.330 1.00 8.09 176 GLY A CA 1
ATOM 1362 C C . GLY A 1 175 ? 8.272 -6.799 5.696 1.00 8.45 176 GLY A C 1
ATOM 1363 O O . GLY A 1 175 ? 9.092 -5.966 6.083 1.00 11.40 176 GLY A O 1
ATOM 1364 N N . GLU A 1 176 ? 7.418 -6.524 4.718 1.00 7.18 177 GLU A N 1
ATOM 1365 C CA . GLU A 1 176 ? 7.410 -5.166 4.124 1.00 8.09 177 GLU A CA 1
ATOM 1366 C C . GLU A 1 176 ? 6.472 -4.404 5.056 1.00 7.54 177 GLU A C 1
ATOM 1367 O O . GLU A 1 176 ? 5.243 -4.325 4.844 1.00 8.50 177 GLU A O 1
ATOM 1373 N N A HIS A 1 177 ? 7.048 -3.809 6.093 0.80 8.06 178 HIS A N 1
ATOM 1374 N N B HIS A 1 177 ? 7.065 -3.841 6.105 0.20 7.47 178 HIS A N 1
ATOM 1375 C CA A HIS A 1 177 ? 6.269 -3.160 7.125 0.80 8.33 178 HIS A CA 1
ATOM 1376 C CA B HIS A 1 177 ? 6.333 -3.114 7.130 0.20 6.93 178 HIS A CA 1
ATOM 1377 C C A HIS A 1 177 ? 5.233 -2.137 6.694 0.80 7.68 178 HIS A C 1
ATOM 1378 C C B HIS A 1 177 ? 5.240 -2.178 6.655 0.20 6.91 178 HIS A C 1
ATOM 1379 O O A HIS A 1 177 ? 4.091 -2.162 7.190 0.80 8.29 178 HIS A O 1
ATOM 1380 O O B HIS A 1 177 ? 4.087 -2.310 7.074 0.20 6.98 178 HIS A O 1
ATOM 1393 N N . PHE A 1 178 ? 5.583 -1.238 5.778 1.00 7.28 179 PHE A N 1
ATOM 1394 C CA . PHE A 1 178 ? 4.598 -0.270 5.352 1.00 7.20 179 PHE A CA 1
ATOM 1395 C C . PHE A 1 178 ? 3.435 -0.894 4.581 1.00 6.94 179 PHE A C 1
ATOM 1396 O O . PHE A 1 178 ? 2.335 -0.350 4.577 1.00 7.33 179 PHE A O 1
ATOM 1404 N N A MET A 1 179 ? 3.672 -2.032 3.931 0.33 7.30 180 MET A N 1
ATOM 1405 N N B MET A 1 179 ? 3.671 -2.030 3.929 0.33 7.03 180 MET A N 1
ATOM 1406 N N C MET A 1 179 ? 3.661 -2.023 3.921 0.33 7.82 180 MET A N 1
ATOM 1407 C CA A MET A 1 179 ? 2.607 -2.713 3.203 0.33 7.80 180 MET A CA 1
ATOM 1408 C CA B MET A 1 179 ? 2.606 -2.708 3.196 0.33 7.34 180 MET A CA 1
ATOM 1409 C CA C MET A 1 179 ? 2.564 -2.656 3.209 0.33 8.77 180 MET A CA 1
ATOM 1410 C C A MET A 1 179 ? 1.516 -3.176 4.171 0.33 8.05 180 MET A C 1
ATOM 1411 C C B MET A 1 179 ? 1.519 -3.186 4.166 0.33 7.79 180 MET A C 1
ATOM 1412 C C C MET A 1 179 ? 1.494 -3.125 4.195 0.33 8.59 180 MET A C 1
ATOM 1413 O O A MET A 1 179 ? 0.338 -3.195 3.821 0.33 8.35 180 MET A O 1
ATOM 1414 O O B MET A 1 179 ? 0.343 -3.226 3.810 0.33 8.16 180 MET A O 1
ATOM 1415 O O C MET A 1 179 ? 0.306 -3.103 3.879 0.33 8.77 180 MET A O 1
ATOM 1428 N N . MET A 1 180 ? 1.921 -3.535 5.390 1.00 7.29 181 MET A N 1
ATOM 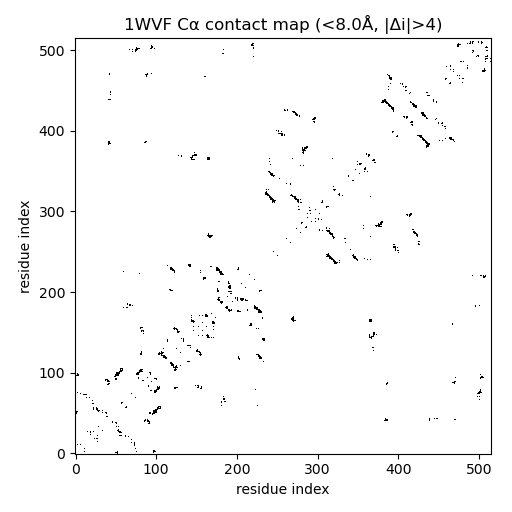1429 C CA . MET A 1 180 ? 0.991 -4.035 6.408 1.00 7.41 181 MET A CA 1
ATOM 1430 C C . MET A 1 180 ? 0.465 -3.012 7.380 1.00 6.95 181 MET A C 1
ATOM 1431 O O . MET A 1 180 ? -0.300 -3.341 8.275 1.00 7.58 181 MET A O 1
ATOM 1436 N N . GLN A 1 181 ? 0.879 -1.769 7.200 1.00 6.97 182 GLN A N 1
ATOM 1437 C CA . GLN A 1 181 ? 0.403 -0.704 8.069 1.00 6.47 182 GLN A CA 1
ATOM 1438 C C . GLN A 1 181 ? -1.075 -0.406 7.769 1.00 6.58 182 GLN A C 1
ATOM 1439 O O . GLN A 1 181 ? -1.510 -0.501 6.612 1.00 7.48 182 GLN A O 1
ATOM 1445 N N . CYS A 1 182 ? -1.855 -0.040 8.791 1.00 6.02 183 CYS A N 1
ATOM 1446 C CA . CYS A 1 182 ? -3.280 0.235 8.574 1.00 5.33 183 CYS A CA 1
ATOM 1447 C C . CYS A 1 182 ? -3.746 1.195 9.660 1.00 6.38 183 CYS A C 1
ATOM 1448 O O . CYS A 1 182 ? -3.890 0.809 10.841 1.00 6.65 183 CYS A O 1
ATOM 1451 N N . GLY A 1 183 ? -3.989 2.437 9.240 1.00 5.45 184 GLY A N 1
ATOM 1452 C CA . GLY A 1 183 ? -4.408 3.476 10.171 1.00 6.21 184 GLY A CA 1
ATOM 1453 C C . GLY A 1 183 ? -3.233 4.207 10.791 1.00 6.11 184 GLY A C 1
ATOM 1454 O O . GLY A 1 183 ? -2.284 3.583 11.271 1.00 6.69 184 GLY A O 1
ATOM 1455 N N . MET A 1 184 ? -3.304 5.538 10.809 1.00 6.45 185 MET A N 1
ATOM 1456 C CA . MET A 1 184 ? -2.233 6.353 11.361 1.00 6.55 185 MET A CA 1
ATOM 1457 C C . MET A 1 184 ? -2.831 7.632 11.904 1.00 6.26 185 MET A C 1
ATOM 1458 O O . MET A 1 184 ? -3.766 8.181 11.316 1.00 7.25 185 MET A O 1
ATOM 1463 N N . GLU A 1 185 ? -2.291 8.104 13.031 1.00 6.51 186 GLU A N 1
ATOM 1464 C CA . GLU A 1 185 ? -2.678 9.382 13.602 1.00 7.00 186 GLU A CA 1
ATOM 1465 C C . GLU A 1 185 ? -1.435 10.253 13.596 1.00 6.80 186 GLU A C 1
ATOM 1466 O O . GLU A 1 185 ? -0.339 9.811 13.970 1.00 6.86 186 GLU A O 1
ATOM 1472 N N . VAL A 1 186 ? -1.591 11.478 13.119 1.00 7.11 187 VAL A N 1
ATOM 1473 C CA . VAL A 1 186 ? -0.491 12.423 13.124 1.00 7.75 187 VAL A CA 1
ATOM 1474 C C . VAL A 1 186 ? -0.975 13.748 13.659 1.00 7.60 187 VAL A C 1
ATOM 1475 O O . VAL A 1 186 ? -2.154 14.107 13.514 1.00 9.25 187 VAL A O 1
ATOM 1479 N N . VAL A 1 187 ? -0.060 14.435 14.326 1.00 7.43 188 VAL A N 1
ATOM 1480 C CA . VAL A 1 187 ? -0.319 15.804 14.762 1.00 7.19 188 VAL A CA 1
ATOM 1481 C C . VAL A 1 187 ? 0.346 16.642 13.663 1.00 7.40 188 VAL A C 1
ATOM 1482 O O . VAL A 1 187 ? 1.528 16.460 13.353 1.00 7.43 188 VAL A O 1
ATOM 1486 N N . LEU A 1 188 ? -0.428 17.540 13.064 1.00 8.06 189 LEU A N 1
ATOM 1487 C CA . LEU A 1 188 ? 0.069 18.416 12.016 1.00 7.76 189 LEU A CA 1
ATOM 1488 C C . LEU A 1 188 ? 0.741 19.631 12.668 1.00 7.99 189 LEU A C 1
ATOM 1489 O O . LEU A 1 188 ? 0.540 19.893 13.862 1.00 9.44 189 LEU A O 1
ATOM 1494 N N . ALA A 1 189 ? 1.495 20.382 11.880 1.00 8.38 190 ALA A N 1
ATOM 1495 C CA . ALA A 1 189 ? 2.196 21.547 12.419 1.00 9.54 190 ALA A CA 1
ATOM 1496 C C . ALA A 1 189 ? 1.232 22.538 13.056 1.00 11.14 190 ALA A C 1
ATOM 1497 O O . ALA A 1 189 ? 1.614 23.224 14.008 1.00 12.06 190 ALA A O 1
ATOM 1499 N N . ASN A 1 190 ? -0.001 22.634 12.553 1.00 10.30 191 ASN A N 1
ATOM 1500 C CA . ASN A 1 190 ? -0.966 23.576 13.116 1.00 11.26 191 ASN A CA 1
ATOM 1501 C C . ASN A 1 190 ? -1.673 23.035 14.355 1.00 11.27 191 ASN A C 1
ATOM 1502 O O . ASN A 1 190 ? -2.579 23.684 14.895 1.00 11.43 191 ASN A O 1
ATOM 1507 N N . GLY A 1 191 ? -1.270 21.855 14.814 1.00 9.26 192 GLY A N 1
ATOM 1508 C CA . GLY A 1 191 ? -1.847 21.244 15.989 1.00 9.89 192 GLY A CA 1
ATOM 1509 C C . GLY A 1 191 ? -2.999 20.302 15.742 1.00 8.17 192 GLY A C 1
ATOM 1510 O O . GLY A 1 191 ? -3.407 19.588 16.655 1.00 9.96 192 GLY A O 1
ATOM 1511 N N . ASP A 1 192 ? -3.536 20.286 14.525 1.00 9.52 193 ASP A N 1
ATOM 1512 C CA . ASP A 1 192 ? -4.671 19.393 14.252 1.00 9.25 193 ASP A CA 1
ATOM 1513 C C . ASP A 1 192 ? -4.261 17.923 14.364 1.00 8.90 193 ASP A C 1
ATOM 1514 O O . ASP A 1 192 ? -3.153 17.551 13.982 1.00 8.75 193 ASP A O 1
ATOM 1519 N N . VAL A 1 193 ? -5.162 17.104 14.888 1.00 8.27 194 VAL A N 1
ATOM 1520 C CA . VAL A 1 193 ? -4.920 15.675 15.009 1.00 9.52 194 VAL A CA 1
ATOM 1521 C C . VAL A 1 193 ? -5.667 15.012 13.863 1.00 8.45 194 VAL A C 1
ATOM 1522 O O . VAL A 1 193 ? -6.896 14.963 13.848 1.00 10.38 194 VAL A O 1
ATOM 1526 N N . TYR A 1 194 ? -4.907 14.509 12.898 1.00 7.88 195 TYR A N 1
ATOM 1527 C CA . TYR A 1 194 ? -5.475 13.884 11.705 1.00 7.81 195 TYR A CA 1
ATOM 1528 C C . TYR A 1 194 ? -5.318 12.363 11.748 1.00 7.83 195 TYR A C 1
ATOM 1529 O O . TYR A 1 194 ? -4.241 11.851 12.032 1.00 8.08 195 TYR A O 1
ATOM 1538 N N . ARG A 1 195 ? -6.408 11.657 11.499 1.00 7.55 196 ARG A N 1
ATOM 1539 C CA . ARG A 1 195 ? -6.386 10.199 11.444 1.00 7.95 196 ARG A CA 1
ATOM 1540 C C . ARG A 1 195 ? -6.679 9.793 10.016 1.00 7.61 196 ARG A C 1
ATOM 1541 O O . ARG A 1 195 ? -7.668 10.236 9.419 1.00 7.74 196 ARG A O 1
ATOM 1549 N N . THR A 1 196 ? -5.814 8.949 9.466 1.00 6.93 197 THR A N 1
ATOM 1550 C CA . THR A 1 196 ? -5.982 8.454 8.106 1.00 6.58 197 THR A CA 1
ATOM 1551 C C . THR A 1 196 ? -7.040 7.346 8.017 1.00 6.21 197 THR A C 1
ATOM 1552 O O . THR A 1 196 ? -7.573 6.865 9.036 1.00 6.08 197 THR A O 1
ATOM 1556 N N . GLY A 1 197 ? -7.345 6.945 6.782 1.00 5.80 198 GLY A N 1
ATOM 1557 C CA . GLY A 1 197 ? -8.250 5.828 6.549 1.00 7.00 198 GLY A CA 1
ATOM 1558 C C . GLY A 1 197 ? -9.606 5.965 7.193 1.00 5.75 198 GLY A C 1
ATOM 1559 O O . GLY A 1 197 ? -10.288 6.965 6.982 1.00 6.95 198 GLY A O 1
ATOM 1560 N N . MET A 1 198 ? -10.009 4.961 7.967 1.00 5.92 199 MET A N 1
ATOM 1561 C CA . MET A 1 198 ? -11.316 4.988 8.603 1.00 6.40 199 MET A CA 1
ATOM 1562 C C . MET A 1 198 ? -11.304 5.722 9.933 1.00 7.58 199 MET A C 1
ATOM 1563 O O . MET A 1 198 ? -12.344 5.833 10.587 1.00 8.67 199 MET A O 1
ATOM 1568 N N . GLY A 1 199 ? -10.152 6.249 10.330 1.00 7.48 200 GLY A N 1
ATOM 1569 C CA . GLY A 1 199 ? -10.042 6.888 11.633 1.00 7.35 200 GLY A CA 1
ATOM 1570 C C . GLY A 1 199 ? -10.843 8.141 11.875 1.00 7.00 200 GLY A C 1
ATOM 1571 O O . GLY A 1 199 ? -11.169 8.453 13.019 1.00 9.42 200 GLY A O 1
ATOM 1572 N N . GLY A 1 200 ? -11.126 8.886 10.816 1.00 6.74 201 GLY A N 1
ATOM 1573 C CA . GLY A 1 200 ? -11.896 10.110 10.954 1.00 8.01 201 GLY A CA 1
ATOM 1574 C C . GLY A 1 200 ? -13.390 9.891 11.130 1.00 7.97 201 GLY A C 1
ATOM 1575 O O . GLY A 1 200 ? -14.124 10.837 11.446 1.00 9.71 201 GLY A O 1
ATOM 1576 N N . VAL A 1 201 ? -13.871 8.667 10.914 1.00 6.83 202 VAL A N 1
ATOM 1577 C CA . VAL A 1 201 ? -15.293 8.390 11.078 1.00 7.61 202 VAL A CA 1
ATOM 1578 C C . VAL A 1 201 ? -15.611 8.228 12.563 1.00 7.79 202 VAL A C 1
ATOM 1579 O O . VAL A 1 201 ? -15.108 7.320 13.198 1.00 8.62 202 VAL A O 1
ATOM 1583 N N . PRO A 1 202 ? -16.450 9.113 13.143 1.00 8.55 203 PRO A N 1
ATOM 1584 C CA . PRO A 1 202 ? -16.778 8.988 14.576 1.00 9.51 203 PRO A CA 1
ATOM 1585 C C . PRO A 1 202 ? -17.330 7.603 14.916 1.00 8.48 203 PRO A C 1
ATOM 1586 O O . PRO A 1 202 ? -18.233 7.106 14.241 1.00 8.63 203 PRO A O 1
ATOM 1590 N N . GLY A 1 203 ? -16.755 6.978 15.930 1.00 9.94 204 GLY A N 1
ATOM 1591 C CA . GLY A 1 203 ? -17.184 5.659 16.353 1.00 10.20 204 GLY A CA 1
ATOM 1592 C C . GLY A 1 203 ? -16.767 4.484 15.487 1.00 9.81 204 GLY A C 1
ATOM 1593 O O . GLY A 1 203 ? -17.228 3.366 15.683 1.00 11.39 204 GLY A O 1
ATOM 1594 N N A SER A 1 204 ? -15.817 4.735 14.596 0.60 9.03 205 SER A N 1
ATOM 1595 N N B SER A 1 204 ? -15.922 4.715 14.499 0.40 9.97 205 SER A N 1
ATOM 1596 C CA A SER A 1 204 ? -15.302 3.709 13.699 0.60 8.79 205 SER A CA 1
ATOM 1597 C CA B SER A 1 204 ? -15.557 3.610 13.634 0.40 9.71 205 SER A CA 1
ATOM 1598 C C A SER A 1 204 ? -14.699 2.522 14.435 0.60 9.46 205 SER A C 1
ATOM 1599 C C B SER A 1 204 ? -14.719 2.559 14.344 0.40 9.85 205 SER A C 1
ATOM 1600 O O A SER A 1 204 ? -14.121 2.681 15.515 0.60 10.06 205 SER A O 1
ATOM 1601 O O B SER A 1 204 ? -13.948 2.855 15.261 0.40 10.52 205 SER A O 1
ATOM 1606 N N . ASN A 1 205 ? -14.857 1.331 13.868 1.00 7.88 206 ASN A N 1
ATOM 1607 C CA . ASN A 1 205 ? -14.164 0.172 14.416 1.00 8.24 206 ASN A CA 1
ATOM 1608 C C . ASN A 1 205 ? -13.315 -0.453 13.306 1.00 7.41 206 ASN A C 1
ATOM 1609 O O . ASN A 1 205 ? -12.807 -1.569 13.443 1.00 9.72 206 ASN A O 1
ATOM 1614 N N . THR A 1 206 ? -13.082 0.325 12.246 1.00 6.13 207 THR A N 1
ATOM 1615 C CA . THR A 1 206 ? -12.332 -0.196 11.103 1.00 6.37 207 THR A CA 1
ATOM 1616 C C . THR A 1 206 ? -11.009 0.498 10.786 1.00 6.13 207 THR A C 1
ATOM 1617 O O . THR A 1 206 ? -10.420 0.281 9.724 1.00 6.14 207 THR A O 1
ATOM 1621 N N . TRP A 1 207 ? -10.514 1.304 11.714 1.00 6.34 208 TRP A N 1
ATOM 1622 C CA . TRP A 1 207 ? -9.254 1.997 11.482 1.00 6.33 208 TRP A CA 1
ATOM 1623 C C . TRP A 1 207 ? -8.090 1.045 11.170 1.00 5.65 208 TRP A C 1
ATOM 1624 O O . TRP A 1 207 ? -7.217 1.354 10.349 1.00 6.45 208 TRP A O 1
ATOM 1635 N N . GLN A 1 208 ? -8.052 -0.103 11.855 1.00 6.09 209 GLN A N 1
ATOM 1636 C CA . GLN A 1 208 ? -7.008 -1.097 11.617 1.00 5.91 209 GLN A CA 1
ATOM 1637 C C . GLN A 1 208 ? -7.472 -2.236 10.699 1.00 6.22 209 GLN A C 1
ATOM 1638 O O . GLN A 1 208 ? -6.792 -3.245 10.561 1.00 6.87 209 GLN A O 1
ATOM 1644 N N . ILE A 1 209 ? -8.608 -2.033 10.056 1.00 6.16 210 ILE A N 1
ATOM 1645 C CA . ILE A 1 209 ? -9.220 -3.040 9.192 1.00 6.81 210 ILE A CA 1
ATOM 1646 C C . ILE A 1 209 ? -9.076 -2.763 7.692 1.00 6.99 210 ILE A C 1
ATOM 1647 O O . ILE A 1 209 ? -8.719 -3.661 6.927 1.00 8.04 210 ILE A O 1
ATOM 1652 N N . PHE A 1 210 ? -9.369 -1.535 7.262 1.00 7.07 211 PHE A N 1
ATOM 1653 C CA . PHE A 1 210 ? -9.344 -1.155 5.844 1.00 7.04 211 PHE A CA 1
ATOM 1654 C C . PHE A 1 210 ? -8.392 0.004 5.684 1.00 6.04 211 PHE A C 1
ATOM 1655 O O . PHE A 1 210 ? -8.582 1.045 6.290 1.00 6.48 211 PHE A O 1
ATOM 1663 N N . LYS A 1 211 ? -7.393 -0.167 4.840 1.00 5.48 212 LYS A N 1
ATOM 1664 C CA . LYS A 1 211 ? -6.374 0.840 4.740 1.00 6.15 212 LYS A CA 1
ATOM 1665 C C . LYS A 1 211 ? -6.749 2.192 4.191 1.00 5.37 212 LYS A C 1
ATOM 1666 O O . LYS A 1 211 ? -6.374 3.217 4.769 1.00 6.31 212 LYS A O 1
ATOM 1672 N N . TRP A 1 212 ? -7.529 2.215 3.120 1.00 6.04 213 TRP A N 1
ATOM 1673 C CA . TRP A 1 212 ? -7.641 3.447 2.383 1.00 5.67 213 TRP A CA 1
ATOM 1674 C C . TRP A 1 212 ? -8.582 4.514 2.814 1.00 6.64 213 TRP A C 1
ATOM 1675 O O . TRP A 1 212 ? -8.336 5.682 2.542 1.00 7.69 213 TRP A O 1
ATOM 1686 N N . GLY A 1 213 ? -9.678 4.123 3.453 1.00 6.49 214 GLY A N 1
ATOM 1687 C CA . GLY A 1 213 ? -10.686 5.113 3.754 1.00 7.67 214 GLY A CA 1
ATOM 1688 C C . GLY A 1 213 ? -11.313 5.597 2.438 1.00 6.80 214 GLY A C 1
ATOM 1689 O O . GLY A 1 213 ? -11.463 4.835 1.462 1.00 7.86 214 GLY A O 1
ATOM 1690 N N . TYR A 1 214 ? -11.649 6.882 2.406 1.00 6.52 215 TYR A N 1
ATOM 1691 C CA . TYR A 1 214 ? -12.306 7.535 1.283 1.00 6.64 215 TYR A CA 1
ATOM 1692 C C . TYR A 1 214 ? -11.538 8.783 0.959 1.00 6.31 215 TYR A C 1
ATOM 1693 O O . TYR A 1 214 ? -11.048 9.455 1.856 1.00 6.80 215 TYR A O 1
ATOM 1702 N N . GLY A 1 215 ? -11.494 9.159 -0.312 1.00 6.03 216 GLY A N 1
ATOM 1703 C CA . GLY A 1 215 ? -10.729 10.335 -0.687 1.00 7.07 216 GLY A CA 1
ATOM 1704 C C . GLY A 1 215 ? -9.241 10.026 -0.700 1.00 6.50 216 GLY A C 1
ATOM 1705 O O . GLY A 1 215 ? -8.834 8.866 -0.589 1.00 6.97 216 GLY A O 1
ATOM 1706 N N . PRO A 1 216 ? -8.378 11.048 -0.816 1.00 5.85 217 PRO A N 1
ATOM 1707 C CA . PRO A 1 216 ? -6.938 10.751 -0.841 1.00 6.72 217 PRO A CA 1
ATOM 1708 C C . PRO A 1 216 ? -6.527 9.935 0.369 1.00 6.32 217 PRO A C 1
ATOM 1709 O O . PRO A 1 216 ? -6.980 10.207 1.490 1.00 6.14 217 PRO A O 1
ATOM 1713 N N . THR A 1 217 ? -5.694 8.919 0.143 1.00 6.03 218 THR A N 1
ATOM 1714 C CA . THR A 1 217 ? -5.200 8.104 1.251 1.00 6.50 218 THR A CA 1
ATOM 1715 C C . THR A 1 217 ? -3.772 8.580 1.485 1.00 6.85 218 THR A C 1
ATOM 1716 O O . THR A 1 217 ? -2.896 8.467 0.608 1.00 7.57 218 THR A O 1
ATOM 1720 N N . LEU A 1 218 ? -3.553 9.146 2.676 1.00 6.24 219 LEU A N 1
ATOM 1721 C CA . LEU A 1 218 ? -2.323 9.853 2.975 1.00 6.50 219 LEU A CA 1
ATOM 1722 C C . LEU A 1 218 ? -1.259 9.232 3.833 1.00 5.94 219 LEU A C 1
ATOM 1723 O O . LEU A 1 218 ? -0.245 9.884 4.087 1.00 6.25 219 LEU A O 1
ATOM 1728 N N . ASP A 1 219 ? -1.457 8.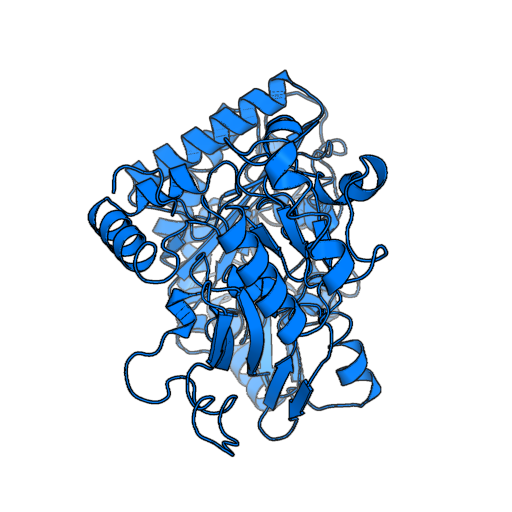002 4.294 1.00 6.07 220 ASP A N 1
ATOM 1729 C CA . ASP A 1 219 ? -0.459 7.397 5.168 1.00 6.50 220 ASP A CA 1
ATOM 1730 C C . ASP A 1 219 ? 0.936 7.463 4.567 1.00 6.55 220 ASP A C 1
ATOM 1731 O O . ASP A 1 219 ? 1.906 7.802 5.247 1.00 7.01 220 ASP A O 1
ATOM 1736 N N . GLY A 1 220 ? 1.042 7.137 3.283 1.00 6.58 221 GLY A N 1
ATOM 1737 C CA . GLY A 1 220 ? 2.340 7.158 2.625 1.00 6.80 221 GLY A CA 1
ATOM 1738 C C . GLY A 1 220 ? 2.991 8.521 2.544 1.00 6.15 221 GLY A C 1
ATOM 1739 O O . GLY A 1 220 ? 4.221 8.613 2.548 1.00 6.27 221 GLY A O 1
ATOM 1740 N N . MET A 1 221 ? 2.154 9.564 2.468 1.00 7.02 222 MET A N 1
ATOM 1741 C CA . MET A 1 221 ? 2.656 10.925 2.372 1.00 7.08 222 MET A CA 1
ATOM 1742 C C . MET A 1 221 ? 3.413 11.315 3.647 1.00 6.79 222 MET A C 1
ATOM 1743 O O . MET A 1 221 ? 4.333 12.133 3.605 1.00 7.56 222 MET A O 1
ATOM 1748 N N . PHE A 1 222 ? 3.054 10.710 4.781 1.00 7.16 223 PHE A N 1
ATOM 1749 C CA . PHE A 1 222 ? 3.747 11.058 6.020 1.00 7.54 223 PHE A CA 1
ATOM 1750 C C . PHE A 1 222 ? 5.022 10.243 6.248 1.00 6.89 223 PHE A C 1
ATOM 1751 O O . PHE A 1 222 ? 5.935 10.673 6.964 1.00 8.37 223 PHE A O 1
ATOM 1759 N N . THR A 1 223 ? 5.100 9.056 5.629 1.00 6.77 224 THR A N 1
ATOM 1760 C CA . THR A 1 223 ? 6.284 8.206 5.801 1.00 6.23 224 THR A CA 1
ATOM 1761 C C . THR A 1 223 ? 7.475 8.800 5.053 1.00 5.58 224 THR A C 1
ATOM 1762 O O . THR A 1 223 ? 7.318 9.371 3.975 1.00 6.36 224 THR A O 1
ATOM 1766 N N . GLN A 1 224 ? 8.657 8.701 5.661 1.00 6.16 225 GLN A N 1
ATOM 1767 C CA . GLN A 1 224 ? 9.890 9.298 5.144 1.00 5.82 225 GLN A CA 1
ATOM 1768 C C . GLN A 1 224 ? 9.648 10.772 4.821 1.00 6.23 225 GLN A C 1
ATOM 1769 O O . GLN A 1 224 ? 10.234 11.324 3.904 1.00 7.06 225 GLN A O 1
ATOM 1775 N N . ALA A 1 225 ? 8.816 11.421 5.626 1.00 6.79 226 ALA A N 1
ATOM 1776 C CA . ALA A 1 225 ? 8.522 12.825 5.365 1.00 6.05 226 ALA A CA 1
ATOM 1777 C C . ALA A 1 225 ? 8.439 13.605 6.661 1.00 6.93 226 ALA A C 1
ATOM 1778 O O . ALA A 1 225 ? 8.513 13.035 7.762 1.00 7.50 226 ALA A O 1
ATOM 1780 N N . ASN A 1 226 ? 8.213 14.902 6.500 1.00 6.75 227 ASN A N 1
ATOM 1781 C CA . ASN A 1 226 ? 8.148 15.821 7.640 1.00 6.06 227 ASN A CA 1
ATOM 1782 C C . ASN A 1 226 ? 6.904 16.683 7.511 1.00 7.74 227 ASN A C 1
ATOM 1783 O O . ASN A 1 226 ? 6.934 17.909 7.657 1.00 7.68 227 ASN A O 1
ATOM 1788 N N . TYR A 1 227 ? 5.778 16.017 7.272 1.00 6.65 228 TYR A N 1
ATOM 1789 C CA . TYR A 1 227 ? 4.484 16.674 7.113 1.00 7.23 228 TYR A CA 1
ATOM 1790 C C . TYR A 1 227 ? 3.576 16.504 8.323 1.00 6.78 228 TYR A C 1
ATOM 1791 O O . TYR A 1 227 ? 2.468 17.038 8.339 1.00 8.65 228 TYR A O 1
ATOM 1800 N N . GLY A 1 228 ? 4.058 15.776 9.317 1.00 7.30 229 GLY A N 1
ATOM 1801 C CA . GLY A 1 228 ? 3.287 15.529 10.516 1.00 7.99 229 GLY A CA 1
ATOM 1802 C C . GLY A 1 228 ? 4.109 14.689 11.466 1.00 7.85 229 GLY A C 1
ATOM 1803 O O . GLY A 1 228 ? 5.173 14.159 11.092 1.00 8.75 229 GLY A O 1
ATOM 1804 N N . ILE A 1 229 ? 3.612 14.568 12.694 1.00 7.18 230 ILE A N 1
ATOM 1805 C CA . ILE A 1 229 ? 4.258 13.798 13.751 1.00 6.13 230 ILE A CA 1
ATOM 1806 C C . ILE A 1 229 ? 3.349 12.602 14.060 1.00 7.02 230 ILE A C 1
ATOM 1807 O O . ILE A 1 229 ? 2.226 12.787 14.519 1.00 7.04 230 ILE A O 1
ATOM 1812 N N . CYS A 1 230 ? 3.807 11.382 13.778 1.00 6.89 231 CYS A N 1
ATOM 1813 C CA . CYS A 1 230 ? 2.960 10.234 14.051 1.00 6.82 231 CYS A CA 1
ATOM 1814 C C . CYS A 1 230 ? 2.860 9.989 15.555 1.00 6.76 231 CYS A C 1
ATOM 1815 O O . CYS A 1 230 ? 3.876 9.880 16.242 1.00 8.07 231 CYS A O 1
ATOM 1818 N N . THR A 1 231 ? 1.622 9.913 16.040 1.00 6.55 232 THR A N 1
ATOM 1819 C CA . THR A 1 231 ? 1.332 9.659 17.462 1.00 7.51 232 THR A CA 1
ATOM 1820 C C . THR A 1 231 ? 0.641 8.316 17.721 1.00 7.32 232 THR A C 1
ATOM 1821 O O . THR A 1 231 ? 0.611 7.837 18.858 1.00 7.72 232 THR A O 1
ATOM 1825 N N . LYS A 1 232 ? 0.100 7.684 16.671 1.00 6.48 233 LYS A N 1
ATOM 1826 C CA . LYS A 1 232 ? -0.474 6.335 16.791 1.00 6.70 233 LYS A CA 1
ATOM 1827 C C . LYS A 1 232 ? -0.364 5.688 15.422 1.00 6.51 233 LYS A C 1
ATOM 1828 O O . LYS A 1 232 ? -0.422 6.381 14.407 1.00 6.90 233 LYS A O 1
ATOM 1834 N N . MET A 1 233 ? -0.195 4.377 15.405 1.00 6.91 234 MET A N 1
ATOM 1835 C CA . MET A 1 233 ? -0.159 3.671 14.144 1.00 6.83 234 MET A CA 1
ATOM 1836 C C . MET A 1 233 ? -0.677 2.264 14.350 1.00 5.95 234 MET A C 1
ATOM 1837 O O . MET A 1 233 ? -0.404 1.627 15.376 1.00 6.61 234 MET A O 1
ATOM 1842 N N . GLY A 1 234 ? -1.450 1.784 13.380 1.00 6.25 235 GLY A N 1
ATOM 1843 C CA . GLY A 1 234 ? -1.912 0.415 13.399 1.00 6.74 235 GLY A CA 1
ATOM 1844 C C . GLY A 1 234 ? -1.225 -0.386 12.310 1.00 6.10 235 GLY A C 1
ATOM 1845 O O . GLY A 1 234 ? -0.658 0.155 11.359 1.00 6.63 235 GLY A O 1
ATOM 1846 N N . PHE A 1 235 ? -1.254 -1.691 12.474 1.00 6.61 236 PHE A N 1
ATOM 1847 C CA . PHE A 1 235 ? -0.687 -2.573 11.474 1.00 6.96 236 PHE A CA 1
ATOM 1848 C C . PHE A 1 235 ? -1.249 -3.964 11.657 1.00 6.69 236 PHE A C 1
ATOM 1849 O O . PHE A 1 235 ? -1.716 -4.354 12.745 1.00 7.37 236 PHE A O 1
ATOM 1857 N N . TRP A 1 236 ? -1.203 -4.716 10.572 1.00 6.36 237 TRP A N 1
ATOM 1858 C CA . TRP A 1 236 ? -1.715 -6.076 10.558 1.00 7.76 237 TRP A CA 1
ATOM 1859 C C . TRP A 1 236 ? -0.661 -7.030 11.073 1.00 6.48 237 TRP A C 1
ATOM 1860 O O . TRP A 1 236 ? 0.546 -6.824 10.898 1.00 7.78 237 TRP A O 1
ATOM 1871 N N . LEU A 1 237 ? -1.145 -8.071 11.752 1.00 7.79 238 LEU A N 1
ATOM 1872 C CA . LEU A 1 237 ? -0.294 -9.117 12.301 1.00 8.63 238 LEU A CA 1
ATOM 1873 C C . LEU A 1 237 ? -0.581 -10.454 11.656 1.00 8.10 238 LEU A C 1
ATOM 1874 O O . LEU A 1 237 ? -1.726 -10.786 11.340 1.00 8.93 238 LEU A O 1
ATOM 1879 N N A MET A 1 238 ? 0.461 -11.243 11.465 0.50 8.72 239 MET A N 1
ATOM 1880 N N B MET A 1 238 ? 0.468 -11.253 11.526 0.50 8.25 239 MET A N 1
ATOM 1881 C CA A MET A 1 238 ? 0.261 -12.548 10.881 0.50 9.19 239 MET A CA 1
ATOM 1882 C CA B MET A 1 238 ? 0.361 -12.582 10.959 0.50 8.36 239 MET A CA 1
ATOM 1883 C C A MET A 1 238 ? -0.248 -13.495 11.953 0.50 9.79 239 MET A C 1
ATOM 1884 C C B MET A 1 238 ? -0.196 -13.565 11.980 0.50 9.46 239 MET A C 1
ATOM 1885 O O A MET A 1 238 ? 0.225 -13.463 13.088 0.50 8.99 239 MET A O 1
ATOM 1886 O O B MET A 1 238 ? 0.316 -13.647 13.095 0.50 8.77 239 MET A O 1
ATOM 1895 N N . PRO A 1 239 ? -1.252 -14.321 11.622 1.00 9.16 240 PRO A N 1
ATOM 1896 C CA . PRO A 1 239 ? -1.765 -15.272 12.606 1.00 10.36 240 PRO A CA 1
ATOM 1897 C C . PRO A 1 239 ? -0.653 -16.316 12.797 1.00 10.11 240 PRO A C 1
ATOM 1898 O O . PRO A 1 239 ? 0.085 -16.683 11.849 1.00 9.54 240 PRO A O 1
ATOM 1902 N N . LYS A 1 240 ? -0.525 -16.812 14.028 1.00 11.59 241 LYS A N 1
ATOM 1903 C CA . LYS A 1 240 ? 0.490 -17.800 14.335 1.00 12.49 241 LYS A CA 1
ATOM 1904 C C . LYS A 1 240 ? 0.191 -19.062 13.526 1.00 12.72 241 LYS A C 1
ATOM 1905 O O . LYS A 1 240 ? -0.892 -19.615 13.605 1.00 13.18 241 LYS A O 1
ATOM 1911 N N . PRO A 1 241 ? 1.148 -19.531 12.735 1.00 12.64 242 PRO A N 1
ATOM 1912 C CA . PRO A 1 241 ? 0.909 -20.726 11.930 1.00 13.45 242 PRO A CA 1
ATOM 1913 C C . PRO A 1 241 ? 1.081 -22.018 12.716 1.00 12.29 242 PRO A C 1
ATOM 1914 O O . PRO A 1 241 ? 1.806 -22.057 13.702 1.00 12.55 242 PRO A O 1
ATOM 1918 N N . PRO A 1 242 ? 0.410 -23.093 12.280 1.00 13.31 243 PRO A N 1
ATOM 1919 C CA . PRO A 1 242 ? 0.564 -24.352 13.003 1.00 12.92 243 PRO A CA 1
ATOM 1920 C C . PRO A 1 242 ? 2.019 -24.812 12.951 1.00 12.22 243 PRO A C 1
ATOM 1921 O O . PRO A 1 242 ? 2.565 -25.279 13.956 1.00 13.56 243 PRO A O 1
ATOM 1925 N N . VAL A 1 243 ? 2.655 -24.650 11.785 1.00 10.54 244 VAL A N 1
ATOM 1926 C CA . VAL A 1 243 ? 4.028 -25.092 11.567 1.00 10.87 244 VAL A CA 1
ATOM 1927 C C . VAL A 1 243 ? 4.900 -24.010 10.924 1.00 9.86 244 VAL A C 1
ATOM 1928 O O . VAL A 1 243 ? 4.452 -23.304 9.999 1.00 9.83 244 VAL A O 1
ATOM 1932 N N . PHE A 1 244 ? 6.131 -23.895 11.423 1.00 10.01 245 PHE A N 1
ATOM 1933 C CA . PHE A 1 244 ? 7.138 -22.951 10.918 1.00 9.75 245 PHE A CA 1
ATOM 1934 C C . PHE A 1 244 ? 8.330 -23.803 10.521 1.00 10.63 245 PHE A C 1
ATOM 1935 O O . PHE A 1 244 ? 8.824 -24.586 11.344 1.00 12.18 245 PHE A O 1
ATOM 1943 N N . LYS A 1 245 ? 8.811 -23.675 9.281 1.00 10.98 246 LYS A N 1
ATOM 1944 C CA . LYS A 1 245 ? 9.956 -24.459 8.835 1.00 10.43 246 LYS A CA 1
ATOM 1945 C C . LYS A 1 245 ? 11.006 -23.577 8.191 1.00 10.49 246 LYS A C 1
ATOM 1946 O O . LYS A 1 245 ? 10.959 -23.314 6.983 1.00 10.65 246 LYS A O 1
ATOM 1952 N N . PRO A 1 246 ? 11.938 -23.059 9.002 1.00 10.04 247 PRO A N 1
ATOM 1953 C CA . PRO A 1 246 ? 13.008 -22.208 8.469 1.00 10.26 247 PRO A CA 1
ATOM 1954 C C . PRO A 1 246 ? 14.054 -23.102 7.843 1.00 10.79 247 PRO A C 1
ATOM 1955 O O . PRO A 1 246 ? 14.250 -24.236 8.281 1.00 11.69 247 PRO A O 1
ATOM 1959 N N . PHE A 1 247 ? 14.744 -22.606 6.819 1.00 9.51 248 PHE A N 1
ATOM 1960 C CA . PHE A 1 247 ? 15.794 -23.378 6.163 1.00 9.98 248 PHE A CA 1
ATOM 1961 C C . PHE A 1 247 ? 16.790 -22.452 5.486 1.00 10.40 248 PHE A C 1
ATOM 1962 O O . PHE A 1 247 ? 16.559 -21.244 5.370 1.00 9.78 248 PHE A O 1
ATOM 1970 N N . GLU A 1 248 ? 17.902 -23.023 5.062 1.00 9.48 249 GLU A N 1
ATOM 1971 C CA . GLU A 1 248 ? 18.955 -22.263 4.416 1.00 9.64 249 GLU A CA 1
ATOM 1972 C C . GLU A 1 248 ? 19.456 -22.980 3.184 1.00 9.88 249 GLU A C 1
ATOM 1973 O O . GLU A 1 248 ? 19.372 -24.209 3.076 1.00 10.99 249 GLU A O 1
ATOM 1979 N N . VAL A 1 249 ? 19.944 -22.210 2.216 1.00 9.08 250 VAL A N 1
ATOM 1980 C CA . VAL A 1 249 ? 20.540 -22.822 1.047 1.00 8.58 250 VAL A CA 1
ATOM 1981 C C . VAL A 1 249 ? 21.873 -22.098 0.850 1.00 10.30 250 VAL A C 1
ATOM 1982 O O . VAL A 1 249 ? 21.908 -20.878 0.712 1.00 10.10 250 VAL A O 1
ATOM 1986 N N . ILE A 1 250 ? 22.972 -22.852 0.861 1.00 10.32 251 ILE A N 1
ATOM 1987 C CA . ILE A 1 250 ? 24.305 -22.282 0.759 1.00 11.12 251 ILE A CA 1
ATOM 1988 C C . ILE A 1 250 ? 24.878 -22.449 -0.642 1.00 9.32 251 ILE A C 1
ATOM 1989 O O . ILE A 1 250 ? 24.802 -23.535 -1.247 1.00 10.91 251 ILE A O 1
ATOM 1994 N N . PHE A 1 251 ? 25.450 -21.371 -1.180 1.00 10.17 252 PHE A N 1
ATOM 1995 C CA . PHE A 1 251 ? 26.031 -21.372 -2.513 1.00 9.29 252 PHE A CA 1
ATOM 1996 C C . PHE A 1 251 ? 27.504 -21.008 -2.387 1.00 10.39 252 PHE A C 1
ATOM 1997 O O . PHE A 1 251 ? 27.863 -20.066 -1.696 1.00 10.82 252 PHE A O 1
ATOM 2005 N N . GLU A 1 252 ? 28.351 -21.760 -3.067 1.00 12.39 253 GLU A N 1
ATOM 2006 C CA . GLU A 1 252 ? 29.780 -21.569 -2.936 1.00 13.44 253 GLU A CA 1
ATOM 2007 C C . GLU A 1 252 ? 30.443 -20.449 -3.723 1.00 13.24 253 GLU A C 1
ATOM 2008 O O . GLU A 1 252 ? 31.495 -19.964 -3.312 1.00 15.21 253 GLU A O 1
ATOM 2014 N N . ASP A 1 253 ? 29.848 -20.030 -4.832 1.00 13.28 254 ASP A N 1
ATOM 2015 C CA . ASP A 1 253 ? 30.488 -19.025 -5.662 1.00 15.40 254 ASP A CA 1
ATOM 2016 C C . ASP A 1 253 ? 29.756 -17.730 -5.828 1.00 13.91 254 ASP A C 1
ATOM 2017 O O . ASP A 1 253 ? 28.543 -17.694 -6.013 1.00 12.91 254 ASP A O 1
ATOM 2022 N N . GLU A 1 254 ? 30.523 -16.651 -5.788 1.00 14.04 255 GLU A N 1
ATOM 2023 C CA . GLU A 1 254 ? 29.985 -15.320 -5.947 1.00 13.27 255 GLU A CA 1
ATOM 2024 C C . GLU A 1 254 ? 29.135 -15.202 -7.230 1.00 13.70 255 GLU A C 1
ATOM 2025 O O . GLU A 1 254 ? 28.064 -14.598 -7.221 1.00 12.20 255 GLU A O 1
ATOM 2031 N N . ALA A 1 255 ? 29.586 -15.826 -8.318 1.00 13.15 256 ALA A N 1
ATOM 2032 C CA . ALA A 1 255 ? 28.872 -15.764 -9.585 1.00 12.80 256 ALA A CA 1
ATOM 2033 C C . ALA A 1 255 ? 27.520 -16.482 -9.586 1.00 12.37 256 ALA A C 1
ATOM 2034 O O . ALA A 1 255 ? 26.737 -16.309 -10.506 1.00 13.01 256 ALA A O 1
ATOM 2036 N N . ASP A 1 256 ? 27.248 -17.264 -8.544 1.00 10.72 257 ASP A N 1
ATOM 2037 C CA . ASP A 1 256 ? 25.978 -17.998 -8.456 1.00 11.34 257 ASP A CA 1
ATOM 2038 C C . ASP A 1 256 ? 24.751 -17.099 -8.264 1.00 9.57 257 ASP A C 1
ATOM 2039 O O . ASP A 1 256 ? 23.617 -17.543 -8.449 1.00 9.52 257 ASP A O 1
ATOM 2044 N N . ILE A 1 257 ? 24.981 -15.846 -7.881 1.00 9.22 258 ILE A N 1
ATOM 2045 C CA . ILE A 1 257 ? 23.879 -14.948 -7.599 1.00 8.81 258 ILE A CA 1
ATOM 2046 C C . ILE A 1 257 ? 22.846 -14.842 -8.725 1.00 8.75 258 ILE A C 1
ATOM 2047 O O . ILE A 1 257 ? 21.655 -14.733 -8.450 1.00 8.35 258 ILE A O 1
ATOM 2052 N N . VAL A 1 258 ? 23.279 -14.901 -9.987 1.00 8.21 259 VAL A N 1
ATOM 2053 C CA . VAL A 1 258 ? 22.316 -14.816 -11.091 1.00 8.34 259 VAL A CA 1
ATOM 2054 C C . VAL A 1 258 ? 21.296 -15.960 -11.015 1.00 8.96 259 VAL A C 1
ATOM 2055 O O . VAL A 1 258 ? 20.076 -15.750 -11.028 1.00 8.92 259 VAL A O 1
ATOM 2059 N N . GLU A 1 259 ? 21.821 -17.183 -10.888 1.00 8.33 260 GLU A N 1
ATOM 2060 C CA . GLU A 1 259 ? 20.970 -18.364 -10.817 1.00 10.28 260 GLU A CA 1
ATOM 2061 C C . GLU A 1 259 ? 20.164 -18.452 -9.526 1.00 9.34 260 GLU A C 1
ATOM 2062 O O . GLU A 1 259 ? 19.023 -18.899 -9.551 1.00 8.76 260 GLU A O 1
ATOM 2068 N N . ILE A 1 260 ? 20.757 -18.026 -8.409 1.00 8.82 261 ILE A N 1
ATOM 2069 C CA . ILE A 1 260 ? 20.042 -18.060 -7.137 1.00 9.37 261 ILE A CA 1
ATOM 2070 C C . ILE A 1 260 ? 18.777 -17.193 -7.247 1.00 7.38 261 ILE A C 1
ATOM 2071 O O . ILE A 1 260 ? 17.652 -17.643 -6.999 1.00 7.75 261 ILE A O 1
ATOM 2076 N N . VAL A 1 261 ? 18.961 -15.934 -7.667 1.00 7.33 262 VAL A N 1
ATOM 2077 C CA . VAL A 1 261 ? 17.835 -15.012 -7.762 1.00 6.99 262 VAL A CA 1
ATOM 2078 C C . VAL A 1 261 ? 16.773 -15.464 -8.778 1.00 6.52 262 VAL A C 1
ATOM 2079 O O . VAL A 1 261 ? 15.564 -15.380 -8.510 1.00 7.07 262 VAL A O 1
ATOM 2083 N N . ASP A 1 262 ? 17.206 -15.992 -9.931 1.00 7.68 263 ASP A N 1
ATOM 2084 C CA . ASP A 1 262 ? 16.231 -16.401 -10.936 1.00 8.49 263 ASP A CA 1
ATOM 2085 C C . ASP A 1 262 ? 15.477 -17.669 -10.559 1.00 8.58 263 ASP A C 1
ATOM 2086 O O . ASP A 1 262 ? 14.344 -17.850 -10.968 1.00 9.19 263 ASP A O 1
ATOM 2091 N N . ALA A 1 263 ? 16.101 -18.537 -9.770 1.00 8.77 264 ALA A N 1
ATOM 2092 C CA . ALA A 1 263 ? 15.417 -19.735 -9.292 1.00 9.25 264 ALA A CA 1
ATOM 2093 C C . ALA A 1 263 ? 14.457 -19.369 -8.156 1.00 8.94 264 ALA A C 1
ATOM 2094 O O . ALA A 1 263 ? 13.381 -19.942 -8.040 1.00 9.18 264 ALA A O 1
ATOM 2096 N N . LEU A 1 264 ? 14.859 -18.426 -7.315 1.00 7.83 265 LEU A N 1
ATOM 2097 C CA . LEU A 1 264 ? 14.043 -18.010 -6.190 1.00 8.49 265 LEU A CA 1
ATOM 2098 C C . LEU A 1 264 ? 12.836 -17.179 -6.588 1.00 6.81 265 LEU A C 1
ATOM 2099 O O . LEU A 1 264 ? 11.768 -17.315 -5.988 1.00 7.81 265 LEU A O 1
ATOM 2104 N N . ARG A 1 265 ? 12.979 -16.340 -7.614 1.00 7.14 266 ARG A N 1
ATOM 2105 C CA . ARG A 1 265 ? 11.884 -15.447 -7.955 1.00 6.39 266 ARG A CA 1
ATOM 2106 C C . ARG A 1 265 ? 10.516 -16.118 -8.172 1.00 7.22 266 ARG A C 1
ATOM 2107 O O . ARG A 1 265 ? 9.532 -15.680 -7.586 1.00 7.73 266 ARG A O 1
ATOM 2115 N N . PRO A 1 266 ? 10.425 -17.191 -8.987 1.00 7.33 267 PRO A N 1
ATOM 2116 C CA . PRO A 1 266 ? 9.103 -17.797 -9.171 1.00 7.51 267 PRO A CA 1
ATOM 2117 C C . PRO A 1 266 ? 8.516 -18.355 -7.870 1.00 7.31 267 PRO A C 1
ATOM 2118 O O . PRO A 1 266 ? 7.294 -18.383 -7.704 1.00 8.07 267 PRO A O 1
ATOM 2122 N N . LEU A 1 267 ? 9.383 -18.810 -6.962 1.00 8.13 268 LEU A N 1
ATOM 2123 C CA . LEU A 1 267 ? 8.927 -19.337 -5.671 1.00 8.66 268 LEU A CA 1
ATOM 2124 C C . LEU A 1 267 ? 8.325 -18.221 -4.828 1.00 7.80 268 LEU A C 1
ATOM 2125 O O . LEU A 1 267 ? 7.388 -18.430 -4.067 1.00 8.96 268 LEU A O 1
ATOM 2130 N N . ARG A 1 268 ? 8.910 -17.035 -4.935 1.00 8.10 269 ARG A N 1
ATOM 2131 C CA . ARG A 1 268 ? 8.379 -15.879 -4.211 1.00 7.28 269 ARG A CA 1
ATOM 2132 C C . ARG A 1 268 ? 7.110 -15.363 -4.911 1.00 7.98 269 ARG A C 1
ATOM 2133 O O . ARG A 1 268 ? 6.123 -15.037 -4.252 1.00 8.43 269 ARG A O 1
ATOM 2141 N N . MET A 1 269 ? 7.140 -15.319 -6.247 1.00 8.57 270 MET A N 1
ATOM 2142 C CA . MET A 1 269 ? 6.011 -14.799 -7.026 1.00 8.79 270 MET A CA 1
ATOM 2143 C C . MET A 1 269 ? 4.752 -15.628 -6.825 1.00 10.36 270 MET A C 1
ATOM 2144 O O . MET A 1 269 ? 3.648 -15.086 -6.841 1.00 10.74 270 MET A O 1
ATOM 2149 N N . SER A 1 270 ? 4.910 -16.933 -6.629 1.00 9.03 271 SER A N 1
ATOM 2150 C CA . SER A 1 270 ? 3.782 -17.843 -6.411 1.00 10.09 271 SER A CA 1
ATOM 2151 C C . SER A 1 270 ? 3.419 -17.958 -4.936 1.00 9.90 271 SER A C 1
ATOM 2152 O O . SER A 1 270 ? 2.451 -18.637 -4.581 1.00 11.02 271 SER A O 1
ATOM 2155 N N . ASN A 1 271 ? 4.194 -17.297 -4.080 1.00 9.74 272 ASN A N 1
ATOM 2156 C CA . ASN A 1 271 ? 4.015 -17.349 -2.636 1.00 10.57 272 ASN A CA 1
ATOM 2157 C C . ASN A 1 271 ? 4.374 -18.707 -2.027 1.00 10.12 272 ASN A C 1
ATOM 2158 O O . ASN A 1 271 ? 4.087 -18.954 -0.859 1.00 11.40 272 ASN A O 1
ATOM 2163 N N . THR A 1 272 ? 5.009 -19.584 -2.806 1.00 9.79 273 THR A N 1
ATOM 2164 C CA . THR A 1 272 ? 5.422 -20.888 -2.276 1.00 8.62 273 THR A CA 1
ATOM 2165 C C . THR A 1 272 ? 6.436 -20.666 -1.135 1.00 8.14 273 THR A C 1
ATOM 2166 O O . THR A 1 272 ? 6.423 -21.393 -0.139 1.00 8.86 273 THR A O 1
ATOM 2170 N N . ILE A 1 273 ? 7.339 -19.701 -1.303 1.00 7.48 274 ILE A N 1
ATOM 2171 C CA . ILE A 1 273 ? 8.196 -19.252 -0.186 1.00 7.99 274 ILE A CA 1
ATOM 2172 C C . ILE A 1 273 ? 7.566 -17.867 0.019 1.00 7.58 274 ILE A C 1
ATOM 2173 O O . ILE A 1 273 ? 7.728 -16.955 -0.815 1.00 7.39 274 ILE A O 1
ATOM 2178 N N . PRO A 1 274 ? 6.871 -17.673 1.141 1.00 6.84 275 PRO A N 1
ATOM 2179 C CA . PRO A 1 274 ? 6.177 -16.416 1.398 1.00 7.07 275 PRO A CA 1
ATOM 2180 C C . PRO A 1 274 ? 6.827 -15.308 2.170 1.00 6.30 275 PRO A C 1
ATOM 2181 O O . PRO A 1 274 ? 6.252 -14.225 2.243 1.00 7.23 275 PRO A O 1
ATOM 2185 N N . ASN A 1 275 ? 7.967 -15.571 2.793 1.00 6.41 276 ASN A N 1
ATOM 2186 C CA . ASN A 1 275 ? 8.595 -14.526 3.579 1.00 6.44 276 ASN A CA 1
ATOM 2187 C C . ASN A 1 275 ? 9.644 -13.735 2.814 1.00 6.70 276 ASN A C 1
ATOM 2188 O O . ASN A 1 275 ? 10.044 -14.121 1.721 1.00 7.01 276 ASN A O 1
ATOM 2193 N N . SER A 1 276 ? 10.088 -12.647 3.433 1.00 6.52 277 SER A N 1
ATOM 2194 C CA . SER A 1 276 ? 11.148 -11.834 2.875 1.00 6.06 277 SER A CA 1
ATOM 2195 C C . SER A 1 276 ? 12.447 -12.615 3.100 1.00 6.82 277 SER A C 1
ATOM 2196 O O . SER A 1 276 ? 13.096 -12.524 4.151 1.00 8.23 277 SER A O 1
ATOM 2199 N N . VAL A 1 277 ? 12.827 -13.370 2.091 1.00 6.61 278 VAL A N 1
ATOM 2200 C CA . VAL A 1 277 ? 14.035 -14.170 2.089 1.00 6.48 278 VAL A CA 1
ATOM 2201 C C . VAL A 1 277 ? 15.265 -13.281 2.058 1.00 6.90 278 VAL A C 1
ATOM 2202 O O . VAL A 1 277 ? 15.215 -12.159 1.547 1.00 6.66 278 VAL A O 1
ATOM 2206 N N A VAL A 1 278 ? 16.367 -13.771 2.616 0.50 6.92 279 VAL A N 1
ATOM 2207 N N B VAL A 1 278 ? 16.372 -13.751 2.606 0.50 6.62 279 VAL A N 1
ATOM 2208 C CA A VAL A 1 278 ? 17.633 -13.045 2.616 0.50 7.80 279 VAL A CA 1
ATOM 2209 C CA B VAL A 1 278 ? 17.584 -12.976 2.480 0.50 7.51 279 VAL A CA 1
ATOM 2210 C C A VAL A 1 278 ? 18.700 -13.853 1.879 0.50 8.53 279 VAL A C 1
ATOM 2211 C C B VAL A 1 278 ? 18.602 -13.847 1.761 0.50 7.95 279 VAL A C 1
ATOM 2212 O O A VAL A 1 278 ? 18.776 -15.060 2.043 0.50 8.01 279 VAL A O 1
ATOM 2213 O O B VAL A 1 278 ? 18.544 -15.075 1.812 0.50 7.27 279 VAL A O 1
ATOM 2220 N N . ILE A 1 279 ? 19.502 -13.191 1.047 1.00 6.41 280 ILE A N 1
ATOM 2221 C CA . ILE A 1 279 ? 20.607 -13.864 0.348 1.00 7.05 280 ILE A CA 1
ATOM 2222 C C . ILE A 1 279 ? 21.793 -13.027 0.860 1.00 6.82 280 ILE A C 1
ATOM 2223 O O . ILE A 1 279 ? 22.046 -11.922 0.370 1.00 7.25 280 ILE A O 1
ATOM 2228 N N . ALA A 1 280 ? 22.509 -13.572 1.847 1.00 6.53 281 ALA A N 1
ATOM 2229 C CA . ALA A 1 280 ? 23.595 -12.871 2.526 1.00 7.16 281 ALA A CA 1
ATOM 2230 C C . ALA A 1 280 ? 24.972 -13.226 2.014 1.00 7.27 281 ALA A C 1
ATOM 2231 O O . ALA A 1 280 ? 25.296 -14.401 1.802 1.00 7.51 281 ALA A O 1
ATOM 2233 N N . SER A 1 281 ? 25.784 -12.193 1.789 1.00 6.55 282 SER A N 1
ATOM 2234 C CA . SER A 1 281 ? 27.143 -12.400 1.293 1.00 7.28 282 SER A CA 1
ATOM 2235 C C . SER A 1 281 ? 28.017 -12.986 2.410 1.00 7.94 282 SER A C 1
ATOM 2236 O O . SER A 1 281 ? 27.675 -12.917 3.596 1.00 8.09 282 SER A O 1
ATOM 2239 N N . THR A 1 282 ? 29.178 -13.510 2.032 1.00 7.96 283 THR A N 1
ATOM 2240 C CA . THR A 1 282 ? 30.048 -14.132 3.025 1.00 8.28 283 THR A CA 1
ATOM 2241 C C . THR A 1 282 ? 30.351 -13.249 4.225 1.00 8.76 283 THR A C 1
ATOM 2242 O O . THR A 1 282 ? 30.317 -13.707 5.374 1.00 9.23 283 THR A O 1
ATOM 2246 N N . LEU A 1 283 ? 30.682 -11.991 3.981 1.00 8.31 284 LEU A N 1
ATOM 2247 C CA . LEU A 1 283 ? 31.052 -11.163 5.102 1.00 7.47 284 LEU A CA 1
ATOM 2248 C C . LEU A 1 283 ? 29.874 -10.762 5.995 1.00 8.21 284 LEU A C 1
ATOM 2249 O O . LEU A 1 283 ? 30.063 -10.517 7.185 1.00 8.48 284 LEU A O 1
ATOM 2254 N N . TRP A 1 284 ? 28.673 -10.645 5.418 1.00 7.41 285 TRP A N 1
ATOM 2255 C CA . TRP A 1 284 ? 27.505 -10.369 6.268 1.00 6.85 285 TRP A CA 1
ATOM 2256 C C . TRP A 1 284 ? 27.315 -11.617 7.144 1.00 7.36 285 TRP A C 1
ATOM 2257 O O . TRP A 1 284 ? 27.103 -11.488 8.352 1.00 9.25 285 TRP A O 1
ATOM 2268 N N . GLU A 1 285 ? 27.364 -12.787 6.510 1.00 7.58 286 GLU A N 1
ATOM 2269 C CA . GLU A 1 285 ? 27.235 -14.044 7.234 1.00 7.03 286 GLU A CA 1
ATOM 2270 C C . GLU A 1 285 ? 28.256 -14.103 8.387 1.00 8.64 286 GLU A C 1
ATOM 2271 O O . GLU A 1 285 ? 27.898 -14.389 9.545 1.00 10.22 286 GLU A O 1
ATOM 2277 N N . ALA A 1 286 ? 29.516 -13.788 8.078 1.00 8.88 287 ALA A N 1
ATOM 2278 C CA . ALA A 1 286 ? 30.587 -13.818 9.078 1.00 9.80 287 ALA A CA 1
ATOM 2279 C C . ALA A 1 286 ? 30.349 -12.850 10.229 1.00 10.24 287 ALA A C 1
ATOM 2280 O O . ALA A 1 286 ? 30.446 -13.227 11.408 1.00 10.82 287 ALA A O 1
ATOM 2282 N N . GLY A 1 287 ? 30.034 -11.604 9.916 1.00 9.57 288 GLY A N 1
ATOM 2283 C CA . GLY A 1 287 ? 29.805 -10.645 10.970 1.00 9.36 288 GLY A CA 1
ATOM 2284 C C . GLY A 1 287 ? 28.598 -11.007 11.821 1.00 11.21 288 GLY A C 1
ATOM 2285 O O . GLY A 1 287 ? 28.604 -10.794 13.034 1.00 11.11 288 GLY A O 1
ATOM 2286 N N . SER A 1 288 ? 27.553 -11.549 11.200 1.00 10.30 289 SER A N 1
ATOM 2287 C CA . SER A 1 288 ? 26.356 -11.912 11.959 1.00 9.85 289 SER A CA 1
ATOM 2288 C C . SER A 1 288 ? 26.662 -13.087 12.880 1.00 11.58 289 SER A C 1
ATOM 2289 O O . SER A 1 288 ? 25.953 -13.292 13.868 1.00 11.98 289 SER A O 1
ATOM 2292 N N . ALA A 1 289 ? 27.690 -13.864 12.539 1.00 11.33 290 ALA A N 1
ATOM 2293 C CA . ALA A 1 289 ? 28.143 -14.993 13.364 1.00 12.25 290 ALA A CA 1
ATOM 2294 C C . ALA A 1 289 ? 29.187 -14.545 14.387 1.00 11.97 290 ALA A C 1
ATOM 2295 O O . ALA A 1 289 ? 29.819 -15.382 15.055 1.00 14.29 290 ALA A O 1
ATOM 2297 N N . HIS A 1 290 ? 29.385 -13.237 14.480 1.00 12.82 291 HIS A N 1
ATOM 2298 C CA . HIS A 1 290 ? 30.313 -12.613 15.412 1.00 13.53 291 HIS A CA 1
ATOM 2299 C C . HIS A 1 290 ? 31.782 -12.844 15.140 1.00 14.04 291 HIS A C 1
ATOM 2300 O O . HIS A 1 290 ? 32.610 -12.845 16.066 1.00 14.73 291 HIS A O 1
ATOM 2307 N N . LEU A 1 291 ? 32.111 -13.050 13.872 1.00 13.35 292 LEU A N 1
ATOM 2308 C CA . LEU A 1 291 ? 33.507 -13.202 13.464 1.00 12.86 292 LEU A CA 1
ATOM 2309 C C . LEU A 1 291 ? 33.987 -11.788 13.132 1.00 11.66 292 LEU A C 1
ATOM 2310 O O . LEU A 1 291 ? 33.187 -10.928 12.738 1.00 12.12 292 LEU A O 1
ATOM 2315 N N . THR A 1 292 ? 35.281 -11.537 13.293 1.00 11.82 293 THR A N 1
ATOM 2316 C CA . THR A 1 292 ? 35.809 -10.205 13.005 1.00 12.19 293 THR A CA 1
ATOM 2317 C C . THR A 1 292 ? 36.899 -10.271 11.954 1.00 12.30 293 THR A C 1
ATOM 2318 O O . THR A 1 292 ? 37.520 -11.311 11.751 1.00 12.34 293 THR A O 1
ATOM 2322 N N . ARG A 1 293 ? 37.148 -9.149 11.284 1.00 11.38 294 ARG A N 1
ATOM 2323 C CA . ARG A 1 293 ? 38.174 -9.151 10.259 1.00 11.48 294 ARG A CA 1
ATOM 2324 C C . ARG A 1 293 ? 39.532 -9.479 10.864 1.00 11.82 294 ARG A C 1
ATOM 2325 O O . ARG A 1 293 ? 40.306 -10.219 10.271 1.00 10.77 294 ARG A O 1
ATOM 2333 N N . ALA A 1 294 ? 39.796 -8.923 12.050 1.00 12.13 295 ALA A N 1
ATOM 2334 C CA . ALA A 1 294 ? 41.075 -9.149 12.724 1.00 13.96 295 ALA A CA 1
ATOM 2335 C C . ALA A 1 294 ? 41.402 -10.619 12.992 1.00 15.23 295 ALA A C 1
ATOM 2336 O O . ALA A 1 294 ? 42.579 -10.987 13.136 1.00 16.59 295 ALA A O 1
ATOM 2338 N N . GLN A 1 295 ? 40.385 -11.475 13.068 1.00 14.23 296 GLN A N 1
ATOM 2339 C CA . GLN A 1 295 ? 40.639 -12.889 13.302 1.00 14.73 296 GLN A CA 1
ATOM 2340 C C . GLN A 1 295 ? 41.287 -13.523 12.083 1.00 15.09 296 GLN A C 1
ATOM 2341 O O . GLN A 1 295 ? 41.908 -14.575 12.181 1.00 15.89 296 GLN A O 1
ATOM 2347 N N A TYR A 1 296 ? 41.124 -12.873 10.928 0.75 13.54 297 TYR A N 1
ATOM 2348 N N B TYR A 1 296 ? 41.172 -12.882 10.928 0.25 14.19 297 TYR A N 1
ATOM 2349 C CA A TYR A 1 296 ? 41.648 -13.379 9.661 0.75 14.27 297 TYR A CA 1
ATOM 2350 C CA B TYR A 1 296 ? 41.797 -13.441 9.741 0.25 13.91 297 TYR A CA 1
ATOM 2351 C C A TYR A 1 296 ? 42.805 -12.593 9.057 0.75 14.85 297 TYR A C 1
ATOM 2352 C C B TYR A 1 296 ? 42.952 -12.602 9.221 0.25 14.06 297 TYR A C 1
ATOM 2353 O O A TYR A 1 296 ? 43.654 -13.166 8.374 0.75 15.76 297 TYR A O 1
ATOM 2354 O O B TYR A 1 296 ? 43.968 -13.140 8.791 0.25 14.15 297 TYR A O 1
ATOM 2371 N N . THR A 1 297 ? 42.820 -11.284 9.284 1.00 13.61 298 THR A N 1
ATOM 2372 C CA . THR A 1 297 ? 43.887 -10.431 8.771 1.00 13.46 298 THR A CA 1
ATOM 2373 C C . THR A 1 297 ? 43.855 -9.074 9.433 1.00 13.14 298 THR A C 1
ATOM 2374 O O . THR A 1 297 ? 42.789 -8.588 9.810 1.00 13.30 298 THR A O 1
ATOM 2378 N N . THR A 1 298 ? 45.030 -8.467 9.578 1.00 14.23 299 THR A N 1
ATOM 2379 C CA . THR A 1 298 ? 45.123 -7.125 10.128 1.00 15.53 299 THR A CA 1
ATOM 2380 C C . THR A 1 298 ? 45.793 -6.215 9.086 1.00 14.52 299 THR A C 1
ATOM 2381 O O . THR A 1 298 ? 46.180 -5.080 9.393 1.00 16.13 299 THR A O 1
ATOM 2385 N N A GLU A 1 299 ? 45.919 -6.715 7.859 0.50 14.31 300 GLU A N 1
ATOM 2386 N N B GLU A 1 299 ? 45.917 -6.722 7.854 0.50 14.00 300 GLU A N 1
ATOM 2387 C CA A GLU A 1 299 ? 46.516 -5.920 6.796 0.50 13.14 300 GLU A CA 1
ATOM 2388 C CA B GLU A 1 299 ? 46.516 -5.955 6.754 0.50 12.65 300 GLU A CA 1
ATOM 2389 C C A GLU A 1 299 ? 45.573 -4.799 6.395 0.50 12.41 300 GLU A C 1
ATOM 2390 C C B GLU A 1 299 ? 45.574 -4.832 6.337 0.50 12.02 300 GLU A C 1
ATOM 2391 O O A GLU A 1 299 ? 44.358 -4.896 6.574 0.50 13.05 300 GLU A O 1
ATOM 2392 O O B GLU A 1 299 ? 44.355 -4.968 6.436 0.50 12.68 300 GLU A O 1
ATOM 2403 N N . PRO A 1 300 ? 46.121 -3.702 5.863 1.00 11.75 301 PRO A N 1
ATOM 2404 C CA . PRO A 1 300 ? 45.258 -2.593 5.450 1.00 10.71 301 PRO A CA 1
ATOM 2405 C C . PRO A 1 300 ? 44.411 -2.939 4.236 1.00 10.15 301 PRO A C 1
ATOM 2406 O O . PRO A 1 300 ? 44.635 -3.939 3.566 1.00 11.04 301 PRO A O 1
ATOM 2410 N N . GLY A 1 301 ? 43.414 -2.096 3.985 1.00 9.78 302 GLY A N 1
ATOM 2411 C CA . GLY A 1 301 ? 42.534 -2.266 2.845 1.00 9.85 302 GLY A CA 1
ATOM 2412 C C . GLY A 1 301 ? 41.347 -3.182 3.055 1.00 9.34 302 GLY A C 1
ATOM 2413 O O . GLY A 1 301 ? 40.996 -3.559 4.176 1.00 9.57 302 GLY A O 1
ATOM 2414 N N . HIS A 1 302 ? 40.730 -3.563 1.947 1.00 8.41 303 HIS A N 1
ATOM 2415 C CA . HIS A 1 302 ? 39.574 -4.446 1.983 1.00 8.78 303 HIS A CA 1
ATOM 2416 C C . HIS A 1 302 ? 40.047 -5.861 2.316 1.00 9.32 303 HIS A C 1
ATOM 2417 O O . HIS A 1 302 ? 41.239 -6.153 2.302 1.00 9.16 303 HIS A O 1
ATOM 2424 N N . THR A 1 303 ? 39.095 -6.734 2.596 1.00 9.81 304 THR A N 1
ATOM 2425 C CA . THR A 1 303 ? 39.378 -8.128 2.893 1.00 10.43 304 THR A CA 1
ATOM 2426 C C . THR A 1 303 ? 39.453 -8.807 1.533 1.00 12.07 304 THR A C 1
ATOM 2427 O O . THR A 1 303 ? 38.475 -8.836 0.788 1.00 12.84 304 THR A O 1
ATOM 2431 N N . PRO A 1 304 ? 40.626 -9.352 1.175 1.00 13.11 305 PRO A N 1
ATOM 2432 C CA . PRO A 1 304 ? 40.827 -10.023 -0.120 1.00 13.22 305 PRO A CA 1
ATOM 2433 C C . PRO A 1 304 ? 39.952 -11.225 -0.385 1.00 12.60 305 PRO A C 1
ATOM 2434 O O . PRO A 1 304 ? 39.632 -11.966 0.540 1.00 11.63 305 PRO A O 1
ATOM 2438 N N . ASP A 1 305 ? 39.615 -11.468 -1.654 1.00 13.93 306 ASP A N 1
ATOM 2439 C CA . ASP A 1 305 ? 38.825 -12.644 -2.012 1.00 15.26 306 ASP A CA 1
ATOM 2440 C C . ASP A 1 305 ? 39.512 -13.902 -1.486 1.00 15.16 306 ASP A C 1
ATOM 2441 O O . ASP A 1 305 ? 38.857 -14.837 -1.019 1.00 15.99 306 ASP A O 1
ATOM 2446 N N . SER A 1 306 ? 40.845 -13.927 -1.550 1.00 14.24 307 SER A N 1
ATOM 2447 C CA . SER A 1 306 ? 41.581 -15.105 -1.108 1.00 15.03 307 SER A CA 1
ATOM 2448 C C . SER A 1 306 ? 41.339 -15.386 0.376 1.00 14.48 307 SER A C 1
ATOM 2449 O O . SER A 1 306 ? 41.251 -16.546 0.779 1.00 16.44 307 SER A O 1
ATOM 2452 N N . VAL A 1 307 ? 41.223 -14.332 1.182 1.00 13.28 308 VAL A N 1
ATOM 2453 C CA . VAL A 1 307 ? 40.927 -14.492 2.609 1.00 12.56 308 VAL A CA 1
ATOM 2454 C C . VAL A 1 307 ? 39.475 -14.963 2.793 1.00 13.50 308 VAL A C 1
ATOM 2455 O O . VAL A 1 307 ? 39.190 -15.832 3.626 1.00 14.91 308 VAL A O 1
ATOM 2459 N N . ILE A 1 308 ? 38.570 -14.410 1.996 1.00 13.33 309 ILE A N 1
ATOM 2460 C CA . ILE A 1 308 ? 37.164 -14.800 2.085 1.00 14.25 309 ILE A CA 1
ATOM 2461 C C . ILE A 1 308 ? 36.992 -16.274 1.709 1.00 15.62 309 ILE A C 1
ATOM 2462 O O . ILE A 1 308 ? 36.237 -16.999 2.364 1.00 14.41 309 ILE A O 1
ATOM 2467 N N . LYS A 1 309 ? 37.686 -16.738 0.672 1.00 16.77 310 LYS A N 1
ATOM 2468 C CA . LYS A 1 309 ? 37.566 -18.147 0.314 1.00 18.90 310 LYS A CA 1
ATOM 2469 C C . LYS A 1 309 ? 38.108 -19.000 1.458 1.00 19.43 310 LYS A C 1
ATOM 2470 O O . LYS A 1 309 ? 37.596 -20.093 1.708 1.00 20.14 310 LYS A O 1
ATOM 2476 N N . GLN A 1 310 ? 39.122 -18.504 2.168 1.00 20.08 311 GLN A N 1
ATOM 2477 C CA . GLN A 1 310 ? 39.670 -19.249 3.301 1.00 20.21 311 GLN A CA 1
ATOM 2478 C C . GLN A 1 310 ? 38.614 -19.292 4.398 1.00 18.75 311 GLN A C 1
ATOM 2479 O O . GLN A 1 310 ? 38.432 -20.306 5.069 1.00 19.40 311 GLN A O 1
ATOM 2485 N N A MET A 1 311 ? 37.919 -18.182 4.570 0.50 18.53 312 MET A N 1
ATOM 2486 N N B MET A 1 311 ? 37.919 -18.171 4.587 0.50 17.05 312 MET A N 1
ATOM 2487 C CA A MET A 1 311 ? 36.880 -18.097 5.572 0.50 17.64 312 MET A CA 1
ATOM 2488 C CA B MET A 1 311 ? 36.861 -18.079 5.592 0.50 15.05 312 MET A CA 1
ATOM 2489 C C A MET A 1 311 ? 35.780 -19.107 5.259 0.50 17.06 312 MET A C 1
ATOM 2490 C C B MET A 1 311 ? 35.759 -19.088 5.265 0.50 15.39 312 MET A C 1
ATOM 2491 O O A MET A 1 311 ? 35.279 -19.793 6.152 0.50 16.93 312 MET A O 1
ATOM 2492 O O B MET A 1 311 ? 35.243 -19.760 6.161 0.50 15.48 312 MET A O 1
ATOM 2501 N N . GLN A 1 312 ? 35.404 -19.189 3.985 1.00 16.38 313 GLN A N 1
ATOM 2502 C CA . GLN A 1 312 ? 34.365 -20.123 3.549 1.00 16.75 313 GLN A CA 1
ATOM 2503 C C . GLN A 1 312 ? 34.798 -21.555 3.864 1.00 18.54 313 GLN A C 1
ATOM 2504 O O . GLN A 1 312 ? 34.005 -22.361 4.359 1.00 18.69 313 GLN A O 1
ATOM 2510 N N . LYS A 1 313 ? 36.068 -21.855 3.594 1.00 19.80 314 LYS A N 1
ATOM 2511 C CA . LYS A 1 313 ? 36.628 -23.179 3.854 1.00 21.22 314 LYS A CA 1
ATOM 2512 C C . LYS A 1 313 ? 36.545 -23.536 5.335 1.00 21.36 314 LYS A C 1
ATOM 2513 O O . LYS A 1 313 ? 36.056 -24.616 5.694 1.00 23.12 314 LYS A O 1
ATOM 2519 N N . ASP A 1 314 ? 37.013 -22.633 6.193 1.00 22.21 315 ASP A N 1
ATOM 2520 C CA . ASP A 1 314 ? 37.027 -22.875 7.636 1.00 23.01 315 ASP A CA 1
ATOM 2521 C C . ASP A 1 314 ? 35.662 -22.962 8.308 1.00 21.68 315 ASP A C 1
ATOM 2522 O O . ASP A 1 314 ? 35.485 -23.711 9.268 1.00 21.80 315 ASP A O 1
ATOM 2527 N N . THR A 1 315 ? 34.694 -22.206 7.805 1.00 20.13 316 THR A N 1
ATOM 2528 C CA . THR A 1 315 ? 33.374 -22.149 8.430 1.00 18.67 316 THR A CA 1
ATOM 2529 C C . THR A 1 315 ? 32.202 -22.890 7.791 1.00 17.26 316 THR A C 1
ATOM 2530 O O . THR A 1 315 ? 31.216 -23.191 8.469 1.00 18.76 316 THR A O 1
ATOM 2534 N N . GLY A 1 316 ? 32.289 -23.169 6.501 1.00 16.17 317 GLY A N 1
ATOM 2535 C CA . GLY A 1 316 ? 31.171 -23.794 5.824 1.00 16.04 317 GLY A CA 1
ATOM 2536 C C . GLY A 1 316 ? 30.251 -22.721 5.229 1.00 14.28 317 GLY A C 1
ATOM 2537 O O . GLY A 1 316 ? 29.294 -23.042 4.547 1.00 17.32 317 GLY A O 1
ATOM 2538 N N A MET A 1 317 ? 30.539 -21.444 5.505 0.50 13.09 318 MET A N 1
ATOM 2539 N N B MET A 1 317 ? 30.531 -21.456 5.495 0.50 13.31 318 MET A N 1
ATOM 2540 C CA A MET A 1 317 ? 29.744 -20.324 4.970 0.50 12.20 318 MET A CA 1
ATOM 2541 C CA B MET A 1 317 ? 29.694 -20.425 4.918 0.50 12.50 318 MET A CA 1
ATOM 2542 C C A MET A 1 317 ? 29.984 -20.202 3.462 0.50 11.99 318 MET A C 1
ATOM 2543 C C B MET A 1 317 ? 29.920 -20.418 3.418 0.50 12.15 318 MET A C 1
ATOM 2544 O O A MET A 1 317 ? 31.112 -20.338 2.999 0.50 13.12 318 MET A O 1
ATOM 2545 O O B MET A 1 317 ? 30.944 -20.880 2.913 0.50 13.22 318 MET A O 1
ATOM 2554 N N . GLY A 1 318 ? 28.934 -19.930 2.693 1.00 10.87 319 GLY A N 1
ATOM 2555 C CA . GLY A 1 318 ? 29.105 -19.827 1.266 1.00 11.26 319 GLY A CA 1
ATOM 2556 C C . GLY A 1 318 ? 29.324 -18.387 0.829 1.00 9.20 319 GLY A C 1
ATOM 2557 O O . GLY A 1 318 ? 29.353 -17.446 1.656 1.00 9.67 319 GLY A O 1
ATOM 2558 N N . ALA A 1 319 ? 29.493 -18.225 -0.476 1.00 9.77 320 ALA A N 1
ATOM 2559 C CA . ALA A 1 319 ? 29.600 -16.894 -1.063 1.00 9.42 320 ALA A CA 1
ATOM 2560 C C . ALA A 1 319 ? 28.251 -16.195 -0.874 1.00 9.12 320 ALA A C 1
ATOM 2561 O O . ALA A 1 319 ? 28.193 -14.986 -0.678 1.00 9.11 320 ALA A O 1
ATOM 2563 N N . TRP A 1 320 ? 27.173 -16.973 -0.954 1.00 8.23 321 TRP A N 1
ATOM 2564 C CA . TRP A 1 320 ? 25.807 -16.478 -0.755 1.00 8.85 321 TRP A CA 1
ATOM 2565 C C . TRP A 1 320 ? 25.093 -17.468 0.148 1.00 8.22 321 TRP A C 1
ATOM 2566 O O . TRP A 1 320 ? 25.208 -18.690 -0.056 1.00 10.21 321 TRP A O 1
ATOM 2577 N N . ASN A 1 321 ? 24.359 -16.943 1.130 1.00 7.65 322 ASN A N 1
ATOM 2578 C CA . ASN A 1 321 ? 23.703 -17.767 2.142 1.00 7.72 322 ASN A CA 1
ATOM 2579 C C . ASN A 1 321 ? 22.246 -17.321 2.172 1.00 7.92 322 ASN A C 1
ATOM 2580 O O . ASN A 1 321 ? 21.923 -16.239 2.666 1.00 7.74 322 ASN A O 1
ATOM 2585 N N . LEU A 1 322 ? 21.381 -18.191 1.663 1.00 8.11 323 LEU A N 1
ATOM 2586 C CA . LEU A 1 322 ? 19.962 -17.887 1.520 1.00 7.98 323 LEU A CA 1
ATOM 2587 C C . LEU A 1 322 ? 19.160 -18.421 2.693 1.00 7.98 323 LEU A C 1
ATOM 2588 O O . LEU A 1 322 ? 19.245 -19.616 2.990 1.00 8.98 323 LEU A O 1
ATOM 2593 N N . TYR A 1 323 ? 18.423 -17.548 3.373 1.00 7.83 324 TYR A N 1
ATOM 2594 C CA . TYR A 1 323 ? 17.587 -17.954 4.512 1.00 8.06 324 TYR A CA 1
ATOM 2595 C C . TYR A 1 323 ? 16.135 -17.680 4.156 1.00 8.07 324 TYR A C 1
ATOM 2596 O O . TYR A 1 323 ? 15.761 -16.544 3.797 1.00 7.38 324 TYR A O 1
ATOM 2605 N N . ALA A 1 324 ? 15.321 -18.723 4.258 1.00 7.13 325 ALA A N 1
ATOM 2606 C CA . ALA A 1 324 ? 13.904 -18.645 3.902 1.00 7.64 325 ALA A CA 1
ATOM 2607 C C . ALA A 1 324 ? 13.094 -19.497 4.864 1.00 7.88 325 ALA A C 1
ATOM 2608 O O . ALA A 1 324 ? 13.667 -20.227 5.674 1.00 8.97 325 ALA A O 1
ATOM 2610 N N . ALA A 1 325 ? 11.772 -19.460 4.738 1.00 7.73 326 ALA A N 1
ATOM 2611 C CA . ALA A 1 325 ? 10.947 -20.283 5.612 1.00 8.14 326 ALA A CA 1
ATOM 2612 C C . ALA A 1 325 ? 9.610 -20.600 4.982 1.00 9.43 326 ALA A C 1
ATOM 2613 O O . ALA A 1 325 ? 9.136 -19.905 4.067 1.00 9.11 326 ALA A O 1
ATOM 2615 N N . LEU A 1 326 ? 9.026 -21.692 5.460 1.00 9.29 327 LEU A N 1
ATOM 2616 C CA . LEU A 1 326 ? 7.690 -22.116 5.044 1.00 9.14 327 LEU A CA 1
ATOM 2617 C C . LEU A 1 326 ? 6.815 -22.040 6.292 1.00 9.19 327 LEU A C 1
ATOM 2618 O O . LEU A 1 326 ? 7.304 -22.201 7.422 1.00 9.55 327 LEU A O 1
ATOM 2623 N N . TYR A 1 327 ? 5.535 -21.766 6.070 1.00 9.12 328 TYR A N 1
ATOM 2624 C CA . TYR A 1 327 ? 4.566 -21.618 7.144 1.00 8.73 328 TYR A CA 1
ATOM 2625 C C . TYR A 1 327 ? 3.241 -22.206 6.723 1.00 9.91 328 TYR A C 1
ATOM 2626 O O . TYR A 1 327 ? 2.857 -22.095 5.569 1.00 12.22 328 TYR A O 1
ATOM 2635 N N . GLY A 1 328 ? 2.530 -22.826 7.660 1.00 8.84 329 GLY A N 1
ATOM 2636 C CA . GLY A 1 328 ? 1.204 -23.327 7.329 1.00 9.24 329 GLY A CA 1
ATOM 2637 C C . GLY A 1 328 ? 0.914 -24.556 8.135 1.00 9.75 329 GLY A C 1
ATOM 2638 O O . GLY A 1 328 ? 1.501 -24.767 9.201 1.00 9.57 329 GLY A O 1
ATOM 2639 N N . THR A 1 329 ? -0.015 -25.365 7.646 1.00 9.07 330 THR A N 1
ATOM 2640 C CA . THR A 1 329 ? -0.282 -26.622 8.334 1.00 10.02 330 THR A CA 1
ATOM 2641 C C . THR A 1 329 ? 0.870 -27.523 7.910 1.00 9.65 330 THR A C 1
ATOM 2642 O O . THR A 1 329 ? 1.597 -27.235 6.961 1.00 10.58 330 THR A O 1
ATOM 2646 N N . GLN A 1 330 ? 1.049 -28.641 8.596 1.00 10.12 331 GLN A N 1
ATOM 2647 C CA . GLN A 1 330 ? 2.140 -29.518 8.228 1.00 10.57 331 GLN A CA 1
ATOM 2648 C C . GLN A 1 330 ? 2.010 -29.991 6.782 1.00 11.04 331 GLN A C 1
ATOM 2649 O O . GLN A 1 330 ? 3.005 -30.086 6.053 1.00 11.94 331 GLN A O 1
ATOM 2655 N N . GLU A 1 331 ? 0.787 -30.268 6.345 1.00 10.77 332 GLU A N 1
ATOM 2656 C CA . GLU A 1 331 ? 0.583 -30.746 4.976 1.00 12.05 332 GLU A CA 1
ATOM 2657 C C . GLU A 1 331 ? 0.936 -29.651 3.954 1.00 11.63 332 GLU A C 1
ATOM 2658 O O . GLU A 1 331 ? 1.485 -29.930 2.886 1.00 12.17 332 GLU A O 1
ATOM 2664 N N . GLN A 1 332 ? 0.619 -28.402 4.274 1.00 10.34 333 GLN A N 1
ATOM 2665 C CA . GLN A 1 332 ? 0.976 -27.307 3.359 1.00 9.63 333 GLN A CA 1
ATOM 2666 C C . GLN A 1 332 ? 2.494 -27.175 3.300 1.00 10.60 333 GLN A C 1
ATOM 2667 O O . GLN A 1 332 ? 3.072 -27.022 2.221 1.00 11.47 333 GLN A O 1
ATOM 2673 N N . VAL A 1 333 ? 3.126 -27.187 4.466 1.00 9.94 334 VAL A N 1
ATOM 2674 C CA . VAL A 1 333 ? 4.582 -27.096 4.518 1.00 10.60 334 VAL A CA 1
ATOM 2675 C C . VAL A 1 333 ? 5.241 -28.224 3.736 1.00 11.11 334 VAL A C 1
ATOM 2676 O O . VAL A 1 333 ? 6.178 -27.980 2.959 1.00 11.25 334 VAL A O 1
ATOM 2680 N N . ASP A 1 334 ? 4.745 -29.451 3.900 1.00 10.92 335 ASP A N 1
ATOM 2681 C CA . ASP A 1 334 ? 5.342 -30.585 3.212 1.00 12.48 335 ASP A CA 1
ATOM 2682 C C . ASP A 1 334 ? 5.256 -30.455 1.695 1.00 11.98 335 ASP A C 1
ATOM 2683 O O . ASP A 1 334 ? 6.218 -30.750 0.984 1.00 12.15 335 ASP A O 1
ATOM 2688 N N . VAL A 1 335 ? 4.116 -30.001 1.189 1.00 10.52 336 VAL A N 1
ATOM 2689 C CA . VAL A 1 335 ? 3.969 -29.856 -0.244 1.00 11.36 336 VAL A CA 1
ATOM 2690 C C . VAL A 1 335 ? 4.888 -28.750 -0.772 1.00 9.69 336 VAL A C 1
ATOM 2691 O O . VAL A 1 335 ? 5.534 -28.914 -1.807 1.00 10.83 336 VAL A O 1
ATOM 2695 N N . ASN A 1 336 ? 4.965 -27.633 -0.058 1.00 9.52 337 ASN A N 1
ATOM 2696 C CA . ASN A 1 336 ? 5.832 -26.559 -0.516 1.00 10.01 337 ASN A CA 1
ATOM 2697 C C . ASN A 1 336 ? 7.302 -26.931 -0.395 1.00 9.47 337 ASN A C 1
ATOM 2698 O O . ASN A 1 336 ? 8.101 -26.495 -1.216 1.00 9.97 337 ASN A O 1
ATOM 2703 N N . TRP A 1 337 ? 7.648 -27.772 0.586 1.00 10.24 338 TRP A N 1
ATOM 2704 C CA . TRP A 1 337 ? 9.034 -28.183 0.761 1.00 10.52 338 TRP A CA 1
ATOM 2705 C C . TRP A 1 337 ? 9.461 -29.015 -0.438 1.00 11.38 338 TRP A C 1
ATOM 2706 O O . TRP A 1 337 ? 10.596 -28.887 -0.906 1.00 12.07 338 TRP A O 1
ATOM 2717 N N . LYS A 1 338 ? 8.574 -29.880 -0.930 1.00 11.32 339 LYS A N 1
ATOM 2718 C CA . LYS A 1 338 ? 8.901 -30.682 -2.109 1.00 11.36 339 LYS A CA 1
ATOM 2719 C C . LYS A 1 338 ? 9.149 -29.758 -3.314 1.00 10.78 339 LYS A C 1
ATOM 2720 O O . LYS A 1 338 ? 10.080 -29.965 -4.094 1.00 11.72 339 LYS A O 1
ATOM 2726 N N . ILE A 1 339 ? 8.303 -28.745 -3.486 1.00 9.72 340 ILE A N 1
ATOM 2727 C CA . ILE A 1 339 ? 8.473 -27.822 -4.604 1.00 10.26 340 ILE A CA 1
ATOM 2728 C C . ILE A 1 339 ? 9.816 -27.091 -4.507 1.00 9.83 340 ILE A C 1
ATOM 2729 O O . ILE A 1 339 ? 10.533 -26.958 -5.508 1.00 10.16 340 ILE A O 1
ATOM 2734 N N . VAL A 1 340 ? 10.149 -26.614 -3.312 1.00 9.92 341 VAL A N 1
ATOM 2735 C CA . VAL A 1 340 ? 11.391 -25.870 -3.099 1.00 10.01 341 VAL A CA 1
ATOM 2736 C C . VAL A 1 340 ? 12.610 -26.744 -3.329 1.00 11.06 341 VAL A C 1
ATOM 2737 O O . VAL A 1 340 ? 13.534 -26.367 -4.065 1.00 11.22 341 VAL A O 1
ATOM 2741 N N . THR A 1 341 ? 12.620 -27.921 -2.711 1.00 11.05 342 THR A N 1
ATOM 2742 C CA . THR A 1 341 ? 13.767 -28.798 -2.900 1.00 11.68 342 THR A CA 1
ATOM 2743 C C . THR A 1 341 ? 13.906 -29.227 -4.361 1.00 11.62 342 THR A C 1
ATOM 2744 O O . THR A 1 341 ? 15.029 -29.373 -4.859 1.00 12.67 342 THR A O 1
ATOM 2748 N N . ASP A 1 342 ? 12.795 -29.420 -5.062 1.00 11.22 343 ASP A N 1
ATOM 2749 C CA . ASP A 1 342 ? 12.861 -29.788 -6.472 1.00 12.60 343 ASP A CA 1
ATOM 2750 C C . ASP A 1 342 ? 13.515 -28.665 -7.285 1.00 12.01 343 ASP A C 1
ATOM 2751 O O . ASP A 1 342 ? 14.272 -28.934 -8.216 1.00 12.00 343 ASP A O 1
ATOM 2756 N N . VAL A 1 343 ? 13.202 -27.408 -6.971 1.00 10.72 344 VAL A N 1
ATOM 2757 C CA . VAL A 1 343 ? 13.804 -26.306 -7.713 1.00 11.12 344 VAL A CA 1
ATOM 2758 C C . VAL A 1 343 ? 15.328 -26.309 -7.558 1.00 10.19 344 VAL A C 1
ATOM 2759 O O . VAL A 1 343 ? 16.063 -26.169 -8.546 1.00 11.26 344 VAL A O 1
ATOM 2763 N N . PHE A 1 344 ? 15.817 -26.462 -6.336 1.00 10.73 345 PHE A N 1
ATOM 2764 C CA . PHE A 1 344 ? 17.265 -26.441 -6.181 1.00 11.79 345 PHE A CA 1
ATOM 2765 C C . PHE A 1 344 ? 17.949 -27.678 -6.730 1.00 13.32 345 PHE A C 1
ATOM 2766 O O . PHE A 1 344 ? 19.094 -27.617 -7.171 1.00 12.65 345 PHE A O 1
ATOM 2774 N N A LYS A 1 345 ? 17.231 -28.797 -6.721 0.25 13.16 346 LYS A N 1
ATOM 2775 N N B LYS A 1 345 ? 17.256 -28.809 -6.704 0.75 12.63 346 LYS A N 1
ATOM 2776 C CA A LYS A 1 345 ? 17.753 -30.045 -7.264 0.25 13.93 346 LYS A CA 1
ATOM 2777 C CA B LYS A 1 345 ? 17.818 -30.025 -7.276 0.75 14.13 346 LYS A CA 1
ATOM 2778 C C A LYS A 1 345 ? 17.937 -29.848 -8.764 0.25 13.99 346 LYS A C 1
ATOM 2779 C C B LYS A 1 345 ? 17.956 -29.822 -8.778 0.75 13.88 346 LYS A C 1
ATOM 2780 O O A LYS A 1 345 ? 18.981 -30.189 -9.326 0.25 14.42 346 LYS A O 1
ATOM 2781 O O B LYS A 1 345 ? 18.996 -30.143 -9.367 0.75 14.89 346 LYS A O 1
ATOM 2792 N N . LYS A 1 346 ? 16.915 -29.291 -9.405 1.00 14.18 347 LYS A N 1
ATOM 2793 C CA . LYS A 1 346 ? 16.946 -29.043 -10.841 1.00 14.67 347 LYS A CA 1
ATOM 2794 C C . LYS A 1 346 ? 18.043 -28.042 -11.209 1.00 14.18 347 LYS A C 1
ATOM 2795 O O . LYS A 1 346 ? 18.706 -28.186 -12.234 1.00 15.47 347 LYS A O 1
ATOM 2801 N N . LEU A 1 347 ? 18.237 -27.032 -10.364 1.00 12.77 348 LEU A N 1
ATOM 2802 C CA . LEU A 1 347 ? 19.271 -26.027 -10.596 1.00 13.12 348 LEU A CA 1
ATOM 2803 C C . LEU A 1 347 ? 20.660 -26.665 -10.552 1.00 12.89 348 LEU A C 1
ATOM 2804 O O . LEU A 1 347 ? 21.578 -26.259 -11.279 1.00 13.92 348 LEU A O 1
ATOM 2809 N N . GLY A 1 348 ? 20.820 -27.648 -9.676 1.00 11.84 349 GLY A N 1
ATOM 2810 C CA . GLY A 1 348 ? 22.115 -28.306 -9.560 1.00 12.82 349 GLY A CA 1
ATOM 2811 C C . GLY A 1 348 ? 23.145 -27.534 -8.759 1.00 14.23 349 GLY A C 1
ATOM 2812 O O . GLY A 1 348 ? 24.347 -27.851 -8.794 1.00 15.60 349 GLY A O 1
ATOM 2813 N N . LYS A 1 349 ? 22.682 -26.512 -8.045 1.00 14.25 350 LYS A N 1
ATOM 2814 C CA . LYS A 1 349 ? 23.531 -25.687 -7.195 1.00 15.40 350 LYS A CA 1
ATOM 2815 C C . LYS A 1 349 ? 22.753 -25.410 -5.920 1.00 14.70 350 LYS A C 1
ATOM 2816 O O . LYS A 1 349 ? 21.521 -25.334 -5.953 1.00 14.35 350 LYS A O 1
ATOM 2822 N N . GLY A 1 350 ? 23.469 -25.262 -4.806 1.00 15.52 351 GLY A N 1
ATOM 2823 C CA . GLY A 1 350 ? 22.835 -24.958 -3.540 1.00 15.66 351 GLY A CA 1
ATOM 2824 C C . GLY A 1 350 ? 22.719 -26.126 -2.588 1.00 15.81 351 GLY A C 1
ATOM 2825 O O . GLY A 1 350 ? 22.095 -27.134 -2.904 1.00 17.98 351 GLY A O 1
ATOM 2826 N N . ARG A 1 351 ? 23.328 -25.992 -1.423 1.00 13.51 352 ARG A N 1
ATOM 2827 C CA . ARG A 1 351 ? 23.245 -27.035 -0.412 1.00 13.35 352 ARG A CA 1
ATOM 2828 C C . ARG A 1 351 ? 22.204 -26.617 0.617 1.00 13.74 352 ARG A C 1
ATOM 2829 O O . ARG A 1 351 ? 22.320 -25.575 1.256 1.00 13.14 352 ARG A O 1
ATOM 2837 N N . ILE A 1 352 ? 21.193 -27.462 0.802 1.00 14.11 353 ILE A N 1
ATOM 2838 C CA . ILE A 1 352 ? 20.139 -27.183 1.752 1.00 16.17 353 ILE A CA 1
ATOM 2839 C C . ILE A 1 352 ? 20.525 -27.548 3.174 1.00 15.74 353 ILE A C 1
ATOM 2840 O O . ILE A 1 352 ? 21.091 -28.623 3.420 1.00 17.54 353 ILE A O 1
ATOM 2845 N N . VAL A 1 353 ? 20.259 -26.649 4.108 1.00 15.60 354 VAL A N 1
ATOM 2846 C CA . VAL A 1 353 ? 20.510 -26.880 5.526 1.00 15.64 354 VAL A CA 1
ATOM 2847 C C . VAL A 1 353 ? 19.159 -26.711 6.247 1.00 15.95 354 VAL A C 1
ATOM 2848 O O . VAL A 1 353 ? 18.489 -25.686 6.086 1.00 14.07 354 VAL A O 1
ATOM 2852 N N . THR A 1 354 ? 18.756 -27.716 7.029 1.00 15.49 355 THR A N 1
ATOM 2853 C CA . THR A 1 354 ? 17.486 -27.697 7.766 1.00 14.12 355 THR A CA 1
ATOM 2854 C C . THR A 1 354 ? 17.628 -27.153 9.179 1.00 13.69 355 THR A C 1
ATOM 2855 O O . THR A 1 354 ? 18.754 -27.040 9.699 1.00 14.34 355 THR A O 1
ATOM 2859 N N . GLN A 1 355 ? 16.499 -26.812 9.798 1.00 14.21 356 GLN A N 1
ATOM 2860 C CA . GLN A 1 355 ? 16.499 -26.287 11.155 1.00 14.93 356 GLN A CA 1
ATOM 2861 C C . GLN A 1 355 ? 17.091 -27.335 12.085 1.00 14.72 356 GLN A C 1
ATOM 2862 O O . GLN A 1 355 ? 17.809 -27.005 13.023 1.00 14.80 356 GLN A O 1
ATOM 2868 N N . GLU A 1 356 ? 16.777 -28.597 11.816 1.00 15.13 357 GLU A N 1
ATOM 2869 C CA . GLU A 1 356 ? 17.308 -29.685 12.636 1.00 15.42 357 GLU A CA 1
ATOM 2870 C C . GLU A 1 356 ? 18.838 -29.724 12.548 1.00 15.92 357 GLU A C 1
ATOM 2871 O O . GLU A 1 356 ? 19.524 -29.703 13.569 1.00 16.04 357 GLU A O 1
ATOM 2877 N N . GLU A 1 357 ? 19.373 -29.749 11.331 1.00 16.92 358 GLU A N 1
ATOM 2878 C CA . GLU A 1 357 ? 20.823 -29.788 11.129 1.00 18.06 358 GLU A CA 1
ATOM 2879 C C . GLU A 1 357 ? 21.563 -28.601 11.736 1.00 19.39 358 GLU A C 1
ATOM 2880 O O . GLU A 1 357 ? 22.627 -28.765 12.333 1.00 19.53 358 GLU A O 1
ATOM 2886 N N . ALA A 1 358 ? 21.006 -27.406 11.579 1.00 18.01 359 ALA A N 1
ATOM 2887 C CA . ALA A 1 358 ? 21.648 -26.203 12.090 1.00 17.99 359 ALA A CA 1
ATOM 2888 C C . ALA A 1 358 ? 21.735 -26.131 13.612 1.00 17.30 359 ALA A C 1
ATOM 2889 O O . ALA A 1 358 ? 22.694 -25.581 14.153 1.00 17.82 359 ALA A O 1
ATOM 2891 N N . GLY A 1 359 ? 20.736 -26.663 14.306 1.00 17.46 360 GLY A N 1
ATOM 2892 C CA . GLY A 1 359 ? 20.770 -26.643 15.756 1.00 18.60 360 GLY A CA 1
ATOM 2893 C C . GLY A 1 359 ? 20.841 -25.230 16.302 1.00 18.80 360 GLY A C 1
ATOM 2894 O O . GLY A 1 359 ? 20.168 -24.327 15.801 1.00 19.71 360 GLY A O 1
ATOM 2895 N N . ASP A 1 360 ? 21.652 -25.036 17.335 1.00 17.99 361 ASP A N 1
ATOM 2896 C CA . ASP A 1 360 ? 21.810 -23.724 17.948 1.00 18.74 361 ASP A CA 1
ATOM 2897 C C . ASP A 1 360 ? 22.915 -22.913 17.317 1.00 16.07 361 ASP A C 1
ATOM 2898 O O . ASP A 1 360 ? 23.258 -21.833 17.824 1.00 18.57 361 ASP A O 1
ATOM 2903 N N . THR A 1 361 ? 23.474 -23.401 16.215 1.00 16.33 362 THR A N 1
ATOM 2904 C CA . THR A 1 361 ? 24.544 -22.657 15.582 1.00 15.13 362 THR A CA 1
ATOM 2905 C C . THR A 1 361 ? 24.051 -21.380 14.918 1.00 14.67 362 THR A C 1
ATOM 2906 O O . THR A 1 361 ? 22.892 -21.275 14.468 1.00 14.41 362 THR A O 1
ATOM 2910 N N . GLN A 1 362 ? 24.949 -20.408 14.896 1.00 14.47 363 GLN A N 1
ATOM 2911 C CA . GLN A 1 362 ? 24.721 -19.113 14.273 1.00 13.81 363 GLN A CA 1
ATOM 2912 C C . GLN A 1 362 ? 25.465 -19.170 12.953 1.00 14.96 363 GLN A C 1
ATOM 2913 O O . GLN A 1 362 ? 26.519 -19.803 12.867 1.00 16.69 363 GLN A O 1
ATOM 2919 N N . PRO A 1 363 ? 24.978 -18.451 11.928 1.00 12.74 364 PRO A N 1
ATOM 2920 C CA . PRO A 1 363 ? 23.793 -17.586 11.942 1.00 11.90 364 PRO A CA 1
ATOM 2921 C C . PRO A 1 363 ? 22.418 -18.213 11.842 1.00 12.08 364 PRO A C 1
ATOM 2922 O O . PRO A 1 363 ? 21.430 -17.497 11.958 1.00 10.81 364 PRO A O 1
ATOM 2926 N N . PHE A 1 364 ? 22.318 -19.514 11.606 1.00 11.15 365 PHE A N 1
ATOM 2927 C CA . PHE A 1 364 ? 20.986 -20.074 11.439 1.00 12.19 365 PHE A CA 1
ATOM 2928 C C . PHE A 1 364 ? 20.022 -19.765 12.579 1.00 12.09 365 PHE A C 1
ATOM 2929 O O . PHE A 1 364 ? 18.858 -19.386 12.358 1.00 11.61 365 PHE A O 1
ATOM 2937 N N . LYS A 1 365 ? 20.491 -19.924 13.807 1.00 11.44 366 LYS A N 1
ATOM 2938 C CA . LYS A 1 365 ? 19.622 -19.679 14.943 1.00 11.76 366 LYS A CA 1
ATOM 2939 C C . LYS A 1 365 ? 18.945 -18.306 14.922 1.00 11.26 366 LYS A C 1
ATOM 2940 O O . LYS A 1 365 ? 17.729 -18.219 15.075 1.00 11.23 366 LYS A O 1
ATOM 2946 N N . TYR A 1 366 ? 19.707 -17.227 14.760 1.00 10.80 367 TYR A N 1
ATOM 2947 C CA . TYR A 1 366 ? 19.080 -15.911 14.759 1.00 9.84 367 TYR A CA 1
ATOM 2948 C C . TYR A 1 366 ? 18.255 -15.677 13.493 1.00 10.28 367 TYR A C 1
ATOM 2949 O O . TYR A 1 366 ? 17.267 -14.956 13.527 1.00 9.81 367 TYR A O 1
ATOM 2958 N N . ARG A 1 367 ? 18.631 -16.330 12.403 1.00 8.53 368 ARG A N 1
ATOM 2959 C CA . ARG A 1 367 ? 17.847 -16.186 11.168 1.00 8.11 368 ARG A CA 1
ATOM 2960 C C . ARG A 1 367 ? 16.475 -16.810 11.370 1.00 8.70 368 ARG A C 1
ATOM 2961 O O . ARG A 1 367 ? 15.458 -16.253 10.935 1.00 9.10 368 ARG A O 1
ATOM 2969 N N . ALA A 1 368 ? 16.434 -17.949 12.054 1.00 9.58 369 ALA A N 1
ATOM 2970 C CA . ALA A 1 368 ? 15.155 -18.600 12.316 1.00 9.51 369 ALA A CA 1
ATOM 2971 C C . ALA A 1 368 ? 14.325 -17.693 13.210 1.00 9.33 369 ALA A C 1
ATOM 2972 O O . ALA A 1 368 ? 13.100 -17.610 13.050 1.00 9.88 369 ALA A O 1
ATOM 2974 N N . GLN A 1 369 ? 14.961 -16.996 14.145 1.00 9.87 370 GLN A N 1
ATOM 2975 C CA . GLN A 1 369 ? 14.245 -16.055 15.000 1.00 10.43 370 GLN A CA 1
ATOM 2976 C C . GLN A 1 369 ? 13.701 -14.910 14.148 1.00 10.72 370 GLN A C 1
ATOM 2977 O O . GLN A 1 369 ? 12.523 -14.542 14.263 1.00 11.20 370 GLN A O 1
ATOM 2983 N N . LEU A 1 370 ? 14.537 -14.334 13.289 1.00 9.96 371 LEU A N 1
ATOM 2984 C CA . LEU A 1 370 ? 14.043 -13.257 12.452 1.00 9.10 371 LEU A CA 1
ATOM 2985 C C . LEU A 1 370 ? 12.850 -13.695 11.616 1.00 8.46 371 LEU A C 1
ATOM 2986 O O . LEU A 1 370 ? 11.865 -12.951 11.508 1.00 9.10 371 LEU A O 1
ATOM 2991 N N . MET A 1 371 ? 12.926 -14.898 11.053 1.00 7.61 372 MET A N 1
ATOM 2992 C CA . MET A 1 371 ? 11.860 -15.355 10.159 1.00 8.06 372 MET A CA 1
ATOM 2993 C C . MET A 1 371 ? 10.588 -15.743 10.874 1.00 8.71 372 MET A C 1
ATOM 2994 O O . MET A 1 371 ? 9.568 -16.014 10.244 1.00 8.46 372 MET A O 1
ATOM 2999 N N . SER A 1 372 ? 10.643 -15.755 12.207 1.00 9.14 373 SER A N 1
ATOM 3000 C CA . SER A 1 372 ? 9.433 -16.014 12.983 1.00 8.79 373 SER A CA 1
ATOM 3001 C C . SER A 1 372 ? 9.103 -14.821 13.910 1.00 8.50 373 SER A C 1
ATOM 3002 O O . SER A 1 372 ? 8.295 -14.927 14.836 1.00 11.53 373 SER A O 1
ATOM 3005 N N . GLY A 1 373 ? 9.704 -13.666 13.638 1.00 10.04 374 GLY A N 1
ATOM 3006 C CA . GLY A 1 373 ? 9.386 -12.484 14.415 1.00 10.44 374 GLY A CA 1
ATOM 3007 C C . GLY A 1 373 ? 9.813 -12.456 15.864 1.00 11.01 374 GLY A C 1
ATOM 3008 O O . GLY A 1 373 ? 9.149 -11.827 16.686 1.00 12.13 374 GLY A O 1
ATOM 3009 N N . VAL A 1 374 ? 10.925 -13.108 16.181 1.00 10.63 375 VAL A N 1
ATOM 3010 C CA . VAL A 1 374 ? 11.429 -13.150 17.548 1.00 11.64 375 VAL A CA 1
ATOM 3011 C C . VAL A 1 374 ? 12.534 -12.109 17.694 1.00 10.55 375 VAL A C 1
ATOM 3012 O O . VAL A 1 374 ? 13.595 -12.214 17.044 1.00 10.92 375 VAL A O 1
ATOM 3016 N N . PRO A 1 375 ? 12.313 -11.088 18.530 1.00 11.09 376 PRO A N 1
ATOM 3017 C CA . PRO A 1 375 ? 13.348 -10.062 18.710 1.00 11.76 376 PRO A CA 1
ATOM 3018 C C . PRO A 1 375 ? 14.640 -10.665 19.229 1.00 12.17 376 PRO A C 1
ATOM 3019 O O . PRO A 1 375 ? 14.626 -11.568 20.065 1.00 14.10 376 PRO A O 1
ATOM 3023 N N . ASN A 1 376 ? 15.762 -10.177 18.723 1.00 11.17 377 ASN A N 1
ATOM 3024 C CA . ASN A 1 376 ? 17.058 -10.678 19.154 1.00 13.01 377 ASN A CA 1
ATOM 3025 C C . ASN A 1 376 ? 18.107 -9.655 18.762 1.00 12.07 377 ASN A C 1
ATOM 3026 O O . ASN A 1 376 ? 17.857 -8.811 17.901 1.00 13.81 377 ASN A O 1
ATOM 3031 N N . LEU A 1 377 ? 19.275 -9.741 19.399 1.00 12.92 378 LEU A N 1
ATOM 3032 C CA . LEU A 1 377 ? 20.351 -8.779 19.179 1.00 13.01 378 LEU A CA 1
ATOM 3033 C C . LEU A 1 377 ? 21.578 -9.300 18.424 1.00 12.37 378 LEU A C 1
ATOM 3034 O O . LEU A 1 377 ? 22.587 -8.600 18.337 1.00 12.07 378 LEU A O 1
ATOM 3039 N N . GLN A 1 378 ? 21.499 -10.489 17.845 1.00 10.76 379 GLN A N 1
ATOM 3040 C CA . GLN A 1 378 ? 22.628 -11.098 17.163 1.00 11.43 379 GLN A CA 1
ATOM 3041 C C . GLN A 1 378 ? 23.328 -10.233 16.129 1.00 11.41 379 GLN A C 1
ATOM 3042 O O . GLN A 1 378 ? 24.558 -10.229 16.069 1.00 10.70 379 GLN A O 1
ATOM 3048 N N . GLU A 1 379 ? 22.570 -9.496 15.320 1.00 12.17 380 GLU A N 1
ATOM 3049 C CA . GLU A 1 379 ? 23.215 -8.721 14.265 1.00 12.01 380 GLU A CA 1
ATOM 3050 C C . GLU A 1 379 ? 24.033 -7.530 14.706 1.00 12.75 380 GLU A C 1
ATOM 3051 O O . GLU A 1 379 ? 24.651 -6.858 13.881 1.00 13.53 380 GLU A O 1
ATOM 3057 N N . PHE A 1 380 ? 24.068 -7.245 15.998 1.00 12.89 381 PHE A N 1
ATOM 3058 C CA . PHE A 1 380 ? 24.948 -6.176 16.478 1.00 13.75 381 PHE A CA 1
ATOM 3059 C C . PHE A 1 380 ? 26.384 -6.635 16.111 1.00 13.39 381 PHE A C 1
ATOM 3060 O O . PHE A 1 380 ? 27.309 -5.829 16.091 1.00 12.59 381 PHE A O 1
ATOM 3068 N N . GLY A 1 381 ? 26.566 -7.924 15.828 1.00 11.89 382 GLY A N 1
ATOM 3069 C CA . GLY A 1 381 ? 27.889 -8.427 15.460 1.00 11.22 382 GLY A CA 1
ATOM 3070 C C . GLY A 1 381 ? 28.479 -7.724 14.242 1.00 11.38 382 GLY A C 1
ATOM 3071 O O . GLY A 1 381 ? 29.695 -7.657 14.070 1.00 11.54 382 GLY A O 1
ATOM 3072 N N . LEU A 1 382 ? 27.627 -7.222 13.357 1.00 10.88 383 LEU A N 1
ATOM 3073 C CA . LEU A 1 382 ? 28.142 -6.510 12.183 1.00 11.32 383 LEU A CA 1
ATOM 3074 C C . LEU A 1 382 ? 28.996 -5.301 12.576 1.00 11.33 383 LEU A C 1
ATOM 3075 O O . LEU A 1 382 ? 29.950 -4.954 11.857 1.00 12.25 383 LEU A O 1
ATOM 3080 N N A TYR A 1 383 ? 28.651 -4.666 13.700 0.60 12.05 384 TYR A N 1
ATOM 3081 N N B TYR A 1 383 ? 28.700 -4.677 13.705 0.40 11.73 384 TYR A N 1
ATOM 3082 C CA A TYR A 1 383 ? 29.382 -3.495 14.194 0.60 11.52 384 TYR A CA 1
ATOM 3083 C CA B TYR A 1 383 ? 29.476 -3.516 14.111 0.40 11.34 384 TYR A CA 1
ATOM 3084 C C A TYR A 1 383 ? 30.793 -3.869 14.677 0.60 12.50 384 TYR A C 1
ATOM 3085 C C B TYR A 1 383 ? 30.846 -3.876 14.629 0.40 11.99 384 TYR A C 1
ATOM 3086 O O A TYR A 1 383 ? 31.625 -2.981 14.901 0.60 13.26 384 TYR A O 1
ATOM 3087 O O B TYR A 1 383 ? 31.693 -3.003 14.845 0.40 12.41 384 TYR A O 1
ATOM 3104 N N . ASN A 1 384 ? 31.065 -5.168 14.815 1.00 11.60 385 ASN A N 1
ATOM 3105 C CA . ASN A 1 384 ? 32.369 -5.632 15.279 1.00 12.21 385 ASN A CA 1
ATOM 3106 C C . ASN A 1 384 ? 33.210 -6.239 14.149 1.00 12.45 385 ASN A C 1
ATOM 3107 O O . ASN A 1 384 ? 34.357 -6.660 14.370 1.00 13.18 385 ASN A O 1
ATOM 3112 N N . TRP A 1 385 ? 32.676 -6.285 12.922 1.00 11.72 386 TRP A N 1
ATOM 3113 C CA . TRP A 1 385 ? 33.478 -6.818 11.822 1.00 10.98 386 TRP A CA 1
ATOM 3114 C C . TRP A 1 385 ? 34.784 -6.021 11.752 1.00 11.53 386 TRP A C 1
ATOM 3115 O O . TRP A 1 385 ? 35.866 -6.605 11.636 1.00 12.54 386 TRP A O 1
ATOM 3126 N N . ARG A 1 386 ? 34.666 -4.695 11.806 1.00 11.00 387 ARG A N 1
ATOM 3127 C CA . ARG A 1 386 ? 35.831 -3.790 11.829 1.00 10.50 387 ARG A CA 1
ATOM 3128 C C . ARG A 1 386 ? 35.843 -2.955 13.114 1.00 12.22 387 ARG A C 1
ATOM 3129 O O . ARG A 1 386 ? 36.892 -2.459 13.528 1.00 13.20 387 ARG A O 1
ATOM 3137 N N . GLY A 1 387 ? 34.689 -2.810 13.761 1.00 10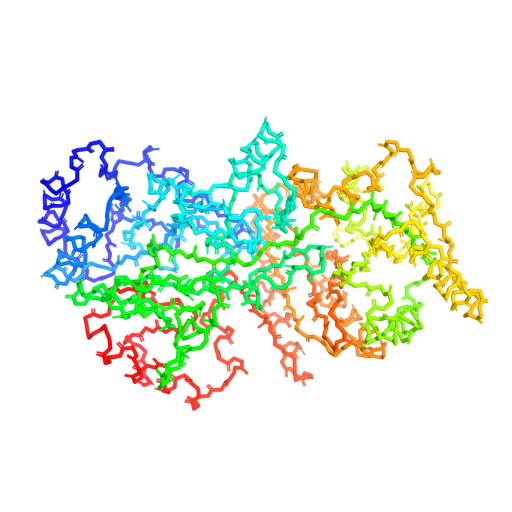.88 388 GLY A N 1
ATOM 3138 C CA . GLY A 1 387 ? 34.619 -2.026 14.980 1.00 11.55 388 GLY A CA 1
ATOM 3139 C C . GLY A 1 387 ? 34.854 -0.553 14.733 1.00 12.00 388 GLY A C 1
ATOM 3140 O O . GLY A 1 387 ? 34.803 -0.091 13.588 1.00 12.17 388 GLY A O 1
ATOM 3141 N N . GLY A 1 388 ? 35.080 0.202 15.804 1.00 12.00 389 GLY A N 1
ATOM 3142 C CA . GLY A 1 388 ? 35.342 1.616 15.656 1.00 12.81 389 GLY A CA 1
ATOM 3143 C C . GLY A 1 388 ? 34.135 2.521 15.493 1.00 11.94 389 GLY A C 1
ATOM 3144 O O . GLY A 1 388 ? 34.295 3.726 15.316 1.00 12.55 389 GLY A O 1
ATOM 3145 N N . GLY A 1 389 ? 32.933 1.945 15.496 1.00 12.17 390 GLY A N 1
ATOM 3146 C CA . GLY A 1 389 ? 31.721 2.754 15.432 1.00 12.63 390 GLY A CA 1
ATOM 3147 C C . GLY A 1 389 ? 31.288 3.399 14.130 1.00 12.65 390 GLY A C 1
ATOM 3148 O O . GLY A 1 389 ? 30.454 4.308 14.152 1.00 13.43 390 GLY A O 1
ATOM 3149 N N . GLY A 1 390 ? 31.857 2.964 13.010 1.00 10.44 391 GLY A N 1
ATOM 3150 C CA . GLY A 1 390 ? 31.466 3.533 11.726 1.00 9.52 391 GLY A CA 1
ATOM 3151 C C . GLY A 1 390 ? 30.596 2.556 10.948 1.00 8.88 391 GLY A C 1
ATOM 3152 O O . GLY A 1 390 ? 31.009 1.417 10.657 1.00 9.23 391 GLY A O 1
ATOM 3153 N N . SER A 1 391 ? 29.384 3.000 10.612 1.00 9.42 392 SER A N 1
ATOM 3154 C CA . SER A 1 391 ? 28.434 2.168 9.867 1.00 9.76 392 SER A CA 1
ATOM 3155 C C . SER A 1 391 ? 27.376 3.012 9.192 1.00 10.02 392 SER A C 1
ATOM 3156 O O . SER A 1 391 ? 26.699 3.798 9.856 1.00 10.93 392 SER A O 1
ATOM 3159 N N . MET A 1 392 ? 27.252 2.858 7.876 1.00 8.19 393 MET A N 1
ATOM 3160 C CA . MET A 1 392 ? 26.212 3.534 7.095 1.00 7.77 393 MET A CA 1
ATOM 3161 C C . MET A 1 392 ? 25.607 2.511 6.169 1.00 7.01 393 MET A C 1
ATOM 3162 O O . MET A 1 392 ? 26.332 1.787 5.473 1.00 8.00 393 MET A O 1
ATOM 3167 N N . TRP A 1 393 ? 24.276 2.451 6.127 1.00 6.68 394 TRP A N 1
ATOM 3168 C CA . TRP A 1 393 ? 23.608 1.549 5.199 1.00 6.34 394 TRP A CA 1
ATOM 3169 C C . TRP A 1 393 ? 23.504 2.182 3.817 1.00 6.76 394 TRP A C 1
ATOM 3170 O O . TRP A 1 393 ? 22.980 3.290 3.673 1.00 7.95 394 TRP A O 1
ATOM 3181 N N . PHE A 1 394 ? 24.005 1.478 2.813 1.00 6.31 395 PHE A N 1
ATOM 3182 C CA . PHE A 1 394 ? 23.855 1.894 1.403 1.00 7.19 395 PHE A CA 1
ATOM 3183 C C . PHE A 1 394 ? 22.842 0.857 0.897 1.00 7.42 395 PHE A C 1
ATOM 3184 O O . PHE A 1 394 ? 23.179 -0.323 0.739 1.00 6.87 395 PHE A O 1
ATOM 3192 N N . ALA A 1 395 ? 21.611 1.300 0.609 1.00 6.25 396 ALA A N 1
ATOM 3193 C CA . ALA A 1 395 ? 20.541 0.352 0.284 1.00 6.09 396 ALA A CA 1
ATOM 3194 C C . ALA A 1 395 ? 19.802 0.572 -1.020 1.00 6.20 396 ALA A C 1
ATOM 3195 O O . ALA A 1 395 ? 18.630 0.971 -1.044 1.00 6.35 396 ALA A O 1
ATOM 3197 N N . PRO A 1 396 ? 20.496 0.318 -2.135 1.00 5.58 397 PRO A N 1
ATOM 3198 C CA . PRO A 1 396 ? 19.870 0.473 -3.447 1.00 6.00 397 PRO A CA 1
ATOM 3199 C C . PRO A 1 396 ? 18.757 -0.537 -3.680 1.00 6.03 397 PRO A C 1
ATOM 3200 O O . PRO A 1 396 ? 18.771 -1.643 -3.147 1.00 6.73 397 PRO A O 1
ATOM 3204 N N . VAL A 1 397 ? 17.773 -0.108 -4.450 1.00 6.01 398 VAL A N 1
ATOM 3205 C CA . VAL A 1 397 ? 16.664 -0.937 -4.884 1.00 6.69 398 VAL A CA 1
ATOM 3206 C C . VAL A 1 397 ? 17.124 -1.671 -6.153 1.00 5.95 398 VAL A C 1
ATOM 3207 O O . VAL A 1 397 ? 17.859 -1.109 -6.976 1.00 6.63 398 VAL A O 1
ATOM 3211 N N . SER A 1 398 ? 16.689 -2.916 -6.323 1.00 6.57 399 SER A N 1
ATOM 3212 C CA . SER A 1 398 ? 17.018 -3.672 -7.514 1.00 6.39 399 SER A CA 1
ATOM 3213 C C . SER A 1 398 ? 15.842 -4.521 -7.934 1.00 6.30 399 SER A C 1
ATOM 3214 O O . SER A 1 398 ? 15.014 -4.904 -7.106 1.00 6.43 399 SER A O 1
ATOM 3217 N N . GLU A 1 399 ? 15.752 -4.800 -9.230 1.00 6.56 400 GLU A N 1
ATOM 3218 C CA . GLU A 1 399 ? 14.813 -5.811 -9.679 1.00 7.19 400 GLU A CA 1
ATOM 3219 C C . GLU A 1 399 ? 15.297 -7.142 -9.053 1.00 6.36 400 GLU A C 1
ATOM 3220 O O . GLU A 1 399 ? 16.509 -7.363 -8.907 1.00 6.63 400 GLU A O 1
ATOM 3226 N N . ALA A 1 400 ? 14.359 -8.048 -8.776 1.00 6.17 401 ALA A N 1
ATOM 3227 C CA . ALA A 1 400 ? 14.724 -9.388 -8.316 1.00 6.50 401 ALA A CA 1
ATOM 3228 C C . ALA A 1 400 ? 14.996 -10.215 -9.581 1.00 6.53 401 ALA A C 1
ATOM 3229 O O . ALA A 1 400 ? 14.295 -11.185 -9.883 1.00 6.79 401 ALA A O 1
ATOM 3231 N N A ARG A 1 401 ? 16.007 -9.783 -10.331 0.50 6.50 402 ARG A N 1
ATOM 3232 N N B ARG A 1 401 ? 16.011 -9.773 -10.325 0.50 6.28 402 ARG A N 1
ATOM 3233 C CA A ARG A 1 401 ? 16.436 -10.448 -11.563 0.50 5.94 402 ARG A CA 1
ATOM 3234 C CA B ARG A 1 401 ? 16.471 -10.420 -11.557 0.50 5.54 402 ARG A CA 1
ATOM 3235 C C A ARG A 1 401 ? 17.926 -10.693 -11.342 0.50 6.97 402 ARG A C 1
ATOM 3236 C C B ARG A 1 401 ? 17.943 -10.697 -11.313 0.50 6.77 402 ARG A C 1
ATOM 3237 O O A ARG A 1 401 ? 18.665 -9.779 -10.962 0.50 6.66 402 ARG A O 1
ATOM 3238 O O B ARG A 1 401 ? 18.691 -9.809 -10.893 0.50 6.59 402 ARG A O 1
ATOM 3253 N N . GLY A 1 402 ? 18.369 -11.921 -11.591 1.00 6.99 403 GLY A N 1
ATOM 3254 C CA . GLY A 1 402 ? 19.746 -12.273 -11.339 1.00 7.13 403 GLY A CA 1
ATOM 3255 C C . GLY A 1 402 ? 20.815 -11.372 -11.914 1.00 6.59 403 GLY A C 1
ATOM 3256 O O . GLY A 1 402 ? 21.746 -10.977 -11.218 1.00 6.75 403 GLY A O 1
ATOM 3257 N N . SER A 1 403 ? 20.685 -11.027 -13.191 1.00 5.88 404 SER A N 1
ATOM 3258 C CA . SER A 1 403 ? 21.686 -10.192 -13.833 1.00 7.16 404 SER A CA 1
ATOM 3259 C C . SER A 1 403 ? 21.812 -8.826 -13.169 1.00 6.74 404 SER A C 1
ATOM 3260 O O . SER A 1 403 ? 22.900 -8.264 -13.108 1.00 7.08 404 SER A O 1
ATOM 3263 N N . GLU A 1 404 ? 20.701 -8.292 -12.685 1.00 6.36 405 GLU A N 1
ATOM 3264 C CA . GLU A 1 404 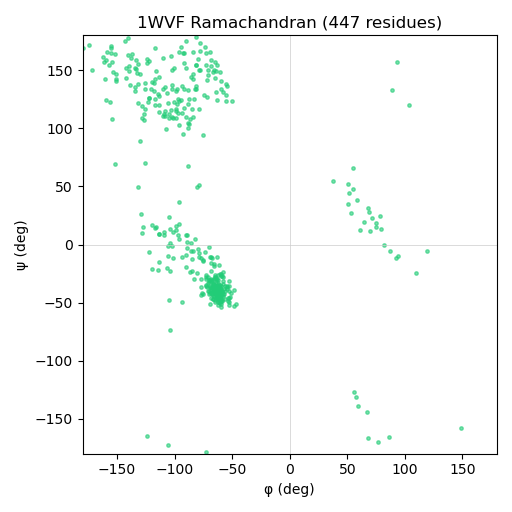? 20.700 -6.993 -12.018 1.00 6.14 405 GLU A CA 1
ATOM 3265 C C . GLU A 1 404 ? 21.408 -7.092 -10.679 1.00 6.11 405 GLU A C 1
ATOM 3266 O O . GLU A 1 404 ? 22.193 -6.219 -10.308 1.00 6.44 405 GLU A O 1
ATOM 3272 N N . CYS A 1 405 ? 21.129 -8.165 -9.948 1.00 6.17 406 CYS A N 1
ATOM 3273 C CA . CYS A 1 405 ? 21.770 -8.364 -8.662 1.00 6.31 406 CYS A CA 1
ATOM 3274 C C . CYS A 1 405 ? 23.268 -8.552 -8.835 1.00 5.71 406 CYS A C 1
ATOM 3275 O O . CYS A 1 405 ? 24.049 -8.015 -8.061 1.00 7.65 406 CYS A O 1
ATOM 3278 N N . LYS A 1 406 ? 23.671 -9.323 -9.848 1.00 5.75 407 LYS A N 1
ATOM 3279 C CA . LYS A 1 406 ? 25.096 -9.499 -10.115 1.00 6.67 407 LYS A CA 1
ATOM 3280 C C . LYS A 1 406 ? 25.751 -8.154 -10.428 1.00 6.93 407 LYS A C 1
ATOM 3281 O O . LYS A 1 406 ? 26.819 -7.835 -9.920 1.00 7.33 407 LYS A O 1
ATOM 3287 N N . LYS A 1 407 ? 25.098 -7.371 -11.279 1.00 7.71 408 LYS A N 1
ATOM 3288 C CA . LYS A 1 407 ? 25.633 -6.072 -11.657 1.00 7.74 408 LYS A CA 1
ATOM 3289 C C . LYS A 1 407 ? 25.822 -5.167 -10.444 1.00 7.13 408 LYS A C 1
ATOM 3290 O O . LYS A 1 407 ? 26.877 -4.579 -10.241 1.00 7.51 408 LYS A O 1
ATOM 3296 N N . GLN A 1 408 ? 24.794 -5.071 -9.609 1.00 6.69 409 GLN A N 1
ATOM 3297 C CA . GLN A 1 408 ? 24.903 -4.207 -8.436 1.00 6.42 409 GLN A CA 1
ATOM 3298 C C . GLN A 1 408 ? 25.957 -4.704 -7.458 1.00 6.70 409 GLN A C 1
ATOM 3299 O O . GLN A 1 408 ? 26.697 -3.899 -6.882 1.00 7.17 409 GLN A O 1
ATOM 3305 N N . ALA A 1 409 ? 26.015 -6.014 -7.229 1.00 6.55 410 ALA A N 1
ATOM 3306 C CA . ALA A 1 409 ? 27.019 -6.554 -6.314 1.00 7.20 410 ALA A CA 1
ATOM 3307 C C . ALA A 1 409 ? 28.432 -6.237 -6.802 1.00 7.67 410 ALA A C 1
ATOM 3308 O O . ALA A 1 409 ? 29.299 -5.861 -6.010 1.00 7.58 410 ALA A O 1
ATOM 3310 N N . ALA A 1 410 ? 28.665 -6.365 -8.109 1.00 7.20 411 ALA A N 1
ATOM 3311 C CA . ALA A 1 410 ? 29.990 -6.093 -8.649 1.00 7.41 411 ALA A CA 1
ATOM 3312 C C . ALA A 1 410 ? 30.331 -4.611 -8.555 1.00 7.70 411 ALA A C 1
ATOM 3313 O O . ALA A 1 410 ? 31.473 -4.236 -8.230 1.00 8.12 411 ALA A O 1
ATOM 3315 N N A MET A 1 411 ? 29.344 -3.764 -8.823 0.80 7.85 412 MET A N 1
ATOM 3316 N N B MET A 1 411 ? 29.348 -3.761 -8.812 0.20 7.52 412 MET A N 1
ATOM 3317 C CA A MET A 1 411 ? 29.552 -2.324 -8.742 0.80 7.55 412 MET A CA 1
ATOM 3318 C CA B MET A 1 411 ? 29.583 -2.331 -8.737 0.20 7.29 412 MET A CA 1
ATOM 3319 C C A MET A 1 411 ? 29.917 -1.898 -7.323 0.80 7.03 412 MET A C 1
ATOM 3320 C C B MET A 1 411 ? 29.917 -1.894 -7.317 0.20 7.14 412 MET A C 1
ATOM 3321 O O A MET A 1 411 ? 30.880 -1.150 -7.113 0.80 8.09 412 MET A O 1
ATOM 3322 O O B MET A 1 411 ? 30.861 -1.131 -7.104 0.20 7.41 412 MET A O 1
ATOM 3331 N N . ALA A 1 412 ? 29.146 -2.373 -6.344 1.00 7.09 413 ALA A N 1
ATOM 3332 C CA . ALA A 1 412 ? 29.405 -2.000 -4.962 1.00 7.20 413 ALA A CA 1
ATOM 3333 C C . ALA A 1 412 ? 30.757 -2.533 -4.505 1.00 7.27 413 ALA A C 1
ATOM 3334 O O . ALA A 1 412 ? 31.501 -1.812 -3.852 1.00 7.59 413 ALA A O 1
ATOM 3336 N N . LYS A 1 413 ? 31.092 -3.762 -4.875 1.00 7.66 414 LYS A N 1
ATOM 3337 C CA . LYS A 1 413 ? 32.372 -4.334 -4.470 1.00 8.47 414 LYS A CA 1
ATOM 3338 C C . LYS A 1 413 ? 33.533 -3.517 -5.030 1.00 7.84 414 LYS A C 1
ATOM 3339 O O . LYS A 1 413 ? 34.513 -3.233 -4.328 1.00 8.01 414 LYS A O 1
ATOM 3345 N N . ARG A 1 414 ? 33.441 -3.116 -6.293 1.00 7.68 415 ARG A N 1
ATOM 3346 C CA . ARG A 1 414 ? 34.504 -2.327 -6.898 1.00 8.30 415 ARG A CA 1
ATOM 3347 C C . ARG A 1 414 ? 34.709 -1.008 -6.170 1.00 8.30 415 ARG A C 1
ATOM 3348 O O . ARG A 1 414 ? 35.829 -0.616 -5.837 1.00 7.96 415 ARG A O 1
ATOM 3356 N N . VAL A 1 415 ? 33.618 -0.295 -5.932 1.00 6.75 416 VAL A N 1
ATOM 3357 C CA . VAL A 1 415 ? 33.718 0.995 -5.268 1.00 7.21 416 VAL A CA 1
ATOM 3358 C C . VAL A 1 415 ? 34.200 0.848 -3.829 1.00 7.24 416 VAL A C 1
ATOM 3359 O O . VAL A 1 415 ? 35.065 1.608 -3.383 1.00 7.92 416 VAL A O 1
ATOM 3363 N N . LEU A 1 416 ? 33.663 -0.120 -3.087 1.00 7.17 417 LEU A N 1
ATOM 3364 C CA . LEU A 1 416 ? 34.099 -0.294 -1.711 1.00 7.58 417 LEU A CA 1
ATOM 3365 C C . LEU A 1 416 ? 35.595 -0.643 -1.665 1.00 6.74 417 LEU A C 1
ATOM 3366 O O . LEU A 1 416 ? 36.354 -0.052 -0.890 1.00 7.65 417 LEU A O 1
ATOM 3371 N N . HIS A 1 417 ? 36.030 -1.583 -2.502 1.00 7.06 418 HIS A N 1
ATOM 3372 C CA . HIS A 1 417 ? 37.449 -1.931 -2.506 1.00 6.16 418 HIS A CA 1
ATOM 3373 C C . HIS A 1 417 ? 38.342 -0.768 -2.866 1.00 6.95 418 HIS A C 1
ATOM 3374 O O . HIS A 1 417 ? 39.440 -0.639 -2.306 1.00 8.06 418 HIS A O 1
ATOM 3381 N N . LYS A 1 418 ? 37.895 0.066 -3.796 1.00 7.44 419 LYS A N 1
ATOM 3382 C CA . LYS A 1 418 ? 38.666 1.236 -4.204 1.00 7.52 419 LYS A CA 1
ATOM 3383 C C . LYS A 1 418 ? 39.005 2.068 -2.970 1.00 8.55 419 LYS A C 1
ATOM 3384 O O . LYS A 1 418 ? 40.101 2.622 -2.873 1.00 9.64 419 LYS A O 1
ATOM 3390 N N . TYR A 1 419 ? 38.075 2.124 -2.014 1.00 8.10 420 TYR A N 1
ATOM 3391 C CA . TYR A 1 419 ? 38.268 2.907 -0.804 1.00 7.16 420 TYR A CA 1
ATOM 3392 C C . TYR A 1 419 ? 38.723 2.097 0.404 1.00 7.65 420 TYR A C 1
ATOM 3393 O O . TYR A 1 419 ? 38.670 2.595 1.530 1.00 8.81 420 TYR A O 1
ATOM 3402 N N . GLY A 1 420 ? 39.193 0.881 0.165 1.00 7.51 421 GLY A N 1
ATOM 3403 C CA . GLY A 1 420 ? 39.711 0.067 1.251 1.00 7.98 421 GLY A CA 1
ATOM 3404 C C . GLY A 1 420 ? 38.699 -0.548 2.183 1.00 8.07 421 GLY A C 1
ATOM 3405 O O . GLY A 1 420 ? 39.061 -1.008 3.279 1.00 8.18 421 GLY A O 1
ATOM 3406 N N . LEU A 1 421 ? 37.438 -0.615 1.740 1.00 7.97 422 LEU A N 1
ATOM 3407 C CA . LEU A 1 421 ? 36.343 -1.161 2.560 1.00 7.99 422 LEU A CA 1
ATOM 3408 C C . LEU A 1 421 ? 35.731 -2.407 1.939 1.00 7.30 422 LEU A C 1
ATOM 3409 O O . LEU A 1 421 ? 36.017 -2.769 0.790 1.00 7.93 422 LEU A O 1
ATOM 3414 N N . ASP A 1 422 ? 34.899 -3.081 2.719 1.00 8.03 423 ASP A N 1
ATOM 3415 C CA . ASP A 1 422 ? 34.328 -4.343 2.295 1.00 7.23 423 ASP A CA 1
ATOM 3416 C C . ASP A 1 422 ? 32.911 -4.333 1.766 1.00 7.10 423 ASP A C 1
ATOM 3417 O O . ASP A 1 422 ? 32.089 -3.490 2.134 1.00 8.51 423 ASP A O 1
ATOM 3422 N N . TYR A 1 423 ? 32.647 -5.305 0.895 1.00 7.69 424 TYR A N 1
ATOM 3423 C CA . TYR A 1 423 ? 31.299 -5.562 0.432 1.00 7.22 424 TYR A CA 1
ATOM 3424 C C . TYR A 1 423 ? 30.728 -6.517 1.497 1.00 7.22 424 TYR A C 1
ATOM 3425 O O . TYR A 1 423 ? 31.131 -7.690 1.604 1.00 8.90 424 TYR A O 1
ATOM 3434 N N . VAL A 1 424 ? 29.824 -5.992 2.312 1.00 7.47 425 VAL A N 1
ATOM 3435 C CA . VAL A 1 424 ? 29.148 -6.738 3.389 1.00 7.02 425 VAL A CA 1
ATOM 3436 C C . VAL A 1 424 ? 27.695 -6.464 3.045 1.00 7.97 425 VAL A C 1
ATOM 3437 O O . VAL A 1 424 ? 27.200 -5.362 3.285 1.00 8.00 425 VAL A O 1
ATOM 3441 N N . ALA A 1 425 ? 26.988 -7.465 2.537 1.00 6.87 426 ALA A N 1
ATOM 3442 C CA . ALA A 1 425 ? 25.666 -7.180 2.020 1.00 6.62 426 ALA A CA 1
ATOM 3443 C C . ALA A 1 425 ? 24.728 -8.339 2.000 1.00 6.75 426 ALA A C 1
ATOM 3444 O O . ALA A 1 425 ? 25.129 -9.497 2.102 1.00 7.72 426 ALA A O 1
ATOM 3446 N N . GLU A 1 426 ? 23.460 -8.014 1.834 1.00 7.50 427 GLU A N 1
ATOM 3447 C CA . GLU A 1 426 ? 22.446 -9.024 1.660 1.00 6.71 427 GLU A CA 1
ATOM 3448 C C . GLU A 1 426 ? 21.318 -8.476 0.813 1.00 7.59 427 GLU A C 1
ATOM 3449 O O . GLU A 1 426 ? 21.029 -7.269 0.825 1.00 8.20 427 GLU A O 1
ATOM 3455 N N . PHE A 1 427 ? 20.723 -9.365 0.022 1.00 6.75 428 PHE A N 1
ATOM 3456 C CA . PHE A 1 427 ? 19.525 -9.007 -0.729 1.00 5.87 428 PHE A CA 1
ATOM 3457 C C . PHE A 1 427 ? 18.315 -9.446 0.102 1.00 6.94 428 PHE A C 1
ATOM 3458 O O . PHE A 1 427 ? 18.253 -10.615 0.525 1.00 7.60 428 PHE A O 1
ATOM 3466 N N . ILE A 1 428 ? 17.395 -8.514 0.397 1.00 6.37 429 ILE A N 1
ATOM 3467 C CA . ILE A 1 428 ? 16.146 -8.844 1.109 1.00 5.32 429 ILE A CA 1
ATOM 3468 C C . ILE A 1 428 ? 15.144 -8.948 -0.034 1.00 5.68 429 ILE A C 1
ATOM 3469 O O . ILE A 1 428 ? 14.867 -7.972 -0.747 1.00 6.04 429 ILE A O 1
ATOM 3474 N N . VAL A 1 429 ? 14.595 -10.147 -0.204 1.00 6.48 430 VAL A N 1
ATOM 3475 C CA . VAL A 1 429 ? 13.815 -10.491 -1.357 1.00 6.47 430 VAL A CA 1
ATOM 3476 C C . VAL A 1 429 ? 12.324 -10.453 -1.311 1.00 5.18 430 VAL A C 1
ATOM 3477 O O . VAL A 1 429 ? 11.700 -11.274 -0.640 1.00 6.10 430 VAL A O 1
ATOM 3481 N N . ALA A 1 430 ? 11.767 -9.469 -2.009 1.00 6.46 431 ALA A N 1
ATOM 3482 C CA . ALA A 1 430 ? 10.333 -9.380 -2.219 1.00 5.87 431 ALA A CA 1
ATOM 3483 C C . ALA A 1 430 ? 10.105 -10.175 -3.521 1.00 6.82 431 ALA A C 1
ATOM 3484 O O . ALA A 1 430 ? 11.067 -10.589 -4.169 1.00 7.55 431 ALA A O 1
ATOM 3486 N N . PRO A 1 431 ? 8.841 -10.371 -3.935 1.00 6.67 432 PRO A N 1
ATOM 3487 C CA . PRO A 1 431 ? 8.638 -11.127 -5.179 1.00 6.66 432 PRO A CA 1
ATOM 3488 C C . PRO A 1 431 ? 9.274 -10.452 -6.405 1.00 6.64 432 PRO A C 1
ATOM 3489 O O . PRO A 1 431 ? 9.839 -11.133 -7.253 1.00 7.38 432 PRO A O 1
ATOM 3493 N N . ARG A 1 432 ? 9.218 -9.122 -6.484 1.00 6.43 433 ARG A N 1
ATOM 3494 C CA . ARG A 1 432 ? 9.743 -8.421 -7.643 1.00 6.10 433 ARG A CA 1
ATOM 3495 C C . ARG A 1 432 ? 10.946 -7.535 -7.365 1.00 6.20 433 ARG A C 1
ATOM 3496 O O . ARG A 1 432 ? 11.667 -7.186 -8.295 1.00 7.11 433 ARG A O 1
ATOM 3504 N N . ASP A 1 433 ? 11.151 -7.116 -6.108 1.00 6.51 434 ASP A N 1
ATOM 3505 C CA . ASP A 1 433 ? 12.267 -6.234 -5.799 1.00 6.74 434 ASP A CA 1
ATOM 3506 C C . ASP A 1 433 ? 13.180 -6.796 -4.737 1.00 6.36 434 ASP A C 1
ATOM 3507 O O . ASP A 1 433 ? 12.804 -7.698 -3.969 1.00 7.16 434 ASP A O 1
ATOM 3512 N N . MET A 1 434 ? 14.396 -6.267 -4.728 1.00 6.57 435 MET A N 1
ATOM 3513 C CA . MET A 1 434 ? 15.319 -6.524 -3.636 1.00 5.54 435 MET A CA 1
ATOM 3514 C C . MET A 1 434 ? 15.611 -5.200 -2.961 1.00 6.62 435 MET A C 1
ATOM 3515 O O . MET A 1 434 ? 15.714 -4.166 -3.645 1.00 6.48 435 MET A O 1
ATOM 3520 N N . HIS A 1 435 ? 15.732 -5.236 -1.643 1.00 6.21 436 HIS A N 1
ATOM 3521 C CA . HIS A 1 435 ? 16.379 -4.133 -0.961 1.00 6.31 436 HIS A CA 1
ATOM 3522 C C . HIS A 1 435 ? 17.812 -4.756 -0.931 1.00 6.01 436 HIS A C 1
ATOM 3523 O O . HIS A 1 435 ? 18.053 -5.782 -0.275 1.00 5.86 436 HIS A O 1
ATOM 3530 N N . HIS A 1 436 ? 18.755 -4.167 -1.649 1.00 5.07 437 HIS A N 1
ATOM 3531 C CA . HIS A 1 436 ? 20.140 -4.650 -1.675 1.00 5.63 437 HIS A CA 1
ATOM 3532 C C . HIS A 1 436 ? 20.824 -3.837 -0.582 1.00 6.71 437 HIS A C 1
ATOM 3533 O O . HIS A 1 436 ? 21.269 -2.716 -0.808 1.00 6.95 437 HIS A O 1
ATOM 3540 N N . VAL A 1 437 ? 20.890 -4.429 0.611 1.00 5.87 438 VAL A N 1
ATOM 3541 C CA . VAL A 1 437 ? 21.404 -3.729 1.789 1.00 6.13 438 VAL A CA 1
ATOM 3542 C C . VAL A 1 437 ? 22.887 -3.978 1.939 1.00 7.01 438 VAL A C 1
ATOM 3543 O O . VAL A 1 437 ? 23.317 -5.109 2.141 1.00 6.81 438 VAL A O 1
ATOM 3547 N N . ILE A 1 438 ? 23.657 -2.900 1.850 1.00 5.99 439 ILE A N 1
ATOM 3548 C CA . ILE A 1 438 ? 25.108 -2.961 1.942 1.00 6.10 439 ILE A CA 1
ATOM 3549 C C . ILE A 1 438 ? 25.556 -2.175 3.161 1.00 6.89 439 ILE A C 1
ATOM 3550 O O . ILE A 1 438 ? 25.271 -0.989 3.298 1.00 8.24 439 ILE A O 1
ATOM 3555 N N . ASP A 1 439 ? 26.229 -2.857 4.076 1.00 7.26 440 ASP A N 1
ATOM 3556 C CA . ASP A 1 439 ? 26.691 -2.210 5.306 1.00 6.39 440 ASP A CA 1
ATOM 3557 C C . ASP A 1 439 ? 28.079 -1.653 5.053 1.00 7.25 440 ASP A C 1
ATOM 3558 O O . ASP A 1 439 ? 29.031 -2.422 4.888 1.00 8.15 440 ASP A O 1
ATOM 3563 N N . VAL A 1 440 ? 28.188 -0.325 4.982 1.00 7.19 441 VAL A N 1
ATOM 3564 C CA . VAL A 1 440 ? 29.474 0.337 4.755 1.00 7.75 441 VAL A CA 1
ATOM 3565 C C . VAL A 1 440 ? 30.069 0.515 6.146 1.00 7.63 441 VAL A C 1
ATOM 3566 O O . VAL A 1 440 ? 29.643 1.373 6.915 1.00 7.29 441 VAL A O 1
ATOM 3570 N N . LEU A 1 441 ? 31.043 -0.344 6.453 1.00 7.77 442 LEU A N 1
ATOM 3571 C CA . LEU A 1 441 ? 31.662 -0.417 7.786 1.00 8.04 442 LEU A CA 1
ATOM 3572 C C . LEU A 1 441 ? 33.075 0.128 7.791 1.00 7.92 442 LEU A C 1
ATOM 3573 O O . LEU A 1 441 ? 33.873 -0.186 6.917 1.00 9.01 442 LEU A O 1
ATOM 3578 N N . TYR A 1 442 ? 33.388 0.934 8.797 1.00 8.01 443 TYR A N 1
ATOM 3579 C CA . TYR A 1 442 ? 34.702 1.547 8.885 1.00 8.09 443 TYR A CA 1
ATOM 3580 C C . TYR A 1 442 ? 34.981 1.960 10.330 1.00 10.57 443 TYR A C 1
ATOM 3581 O O . TYR A 1 442 ? 34.080 1.993 11.167 1.00 9.89 443 TYR A O 1
ATOM 3590 N N . ASP A 1 443 ? 36.244 2.264 10.606 1.00 10.24 444 ASP A N 1
ATOM 3591 C CA . ASP A 1 443 ? 36.666 2.689 11.933 1.00 11.02 444 ASP A CA 1
ATOM 3592 C C . ASP A 1 443 ? 36.521 4.212 12.028 1.00 11.07 444 ASP A C 1
ATOM 3593 O O . ASP A 1 443 ? 37.365 4.963 11.537 1.00 11.05 444 ASP A O 1
ATOM 3598 N N . ARG A 1 444 ? 35.436 4.657 12.659 1.00 10.59 445 ARG A N 1
ATOM 3599 C CA . ARG A 1 444 ? 35.140 6.066 12.820 1.00 11.56 445 ARG A CA 1
ATOM 3600 C C . ARG A 1 444 ? 36.106 6.778 13.778 1.00 11.35 445 ARG A C 1
ATOM 3601 O O . ARG A 1 444 ? 36.099 8.001 13.862 1.00 13.30 445 ARG A O 1
ATOM 3609 N N . THR A 1 445 ? 36.925 6.015 14.503 1.00 12.32 446 THR A N 1
ATOM 3610 C CA . THR A 1 445 ? 37.911 6.659 15.387 1.00 13.25 446 THR A CA 1
ATOM 3611 C C . THR A 1 445 ? 39.188 6.983 14.600 1.00 13.93 446 THR A C 1
ATOM 3612 O O . THR A 1 445 ? 40.113 7.612 15.130 1.00 15.22 446 THR A O 1
ATOM 3616 N N . ASN A 1 446 ? 39.241 6.547 13.341 1.00 12.49 447 ASN A N 1
ATOM 3617 C CA . ASN A 1 446 ? 40.400 6.770 12.469 1.00 12.36 447 ASN A CA 1
ATOM 3618 C C . ASN A 1 446 ? 40.021 7.873 11.469 1.00 13.53 447 ASN A C 1
ATOM 3619 O O . ASN A 1 446 ? 39.219 7.659 10.566 1.00 12.53 447 ASN A O 1
ATOM 3624 N N . PRO A 1 447 ? 40.598 9.076 11.607 1.00 12.93 448 PRO A N 1
ATOM 3625 C CA . PRO A 1 447 ? 40.247 10.155 10.682 1.00 13.41 448 PRO A CA 1
ATOM 3626 C C . PRO A 1 447 ? 40.485 9.861 9.204 1.00 13.20 448 PRO A C 1
ATOM 3627 O O . PRO A 1 447 ? 39.660 10.202 8.363 1.00 12.68 448 PRO A O 1
ATOM 3631 N N . GLU A 1 448 ? 41.616 9.246 8.878 1.00 11.53 449 GLU A N 1
ATOM 3632 C CA . GLU A 1 448 ? 41.924 8.940 7.476 1.00 12.05 449 GLU A CA 1
ATOM 3633 C C . GLU A 1 448 ? 40.901 7.964 6.897 1.00 10.53 449 GLU A C 1
ATOM 3634 O O . GLU A 1 448 ? 40.427 8.146 5.782 1.00 11.50 449 GLU A O 1
ATOM 3640 N N . GLU A 1 449 ? 40.534 6.954 7.672 1.00 9.72 450 GLU A N 1
ATOM 3641 C CA . GLU A 1 449 ? 39.561 5.983 7.189 1.00 9.43 450 GLU A CA 1
ATOM 3642 C C . GLU A 1 449 ? 38.160 6.578 7.141 1.00 9.98 450 GLU A C 1
ATOM 3643 O O . GLU A 1 449 ? 37.374 6.254 6.254 1.00 10.19 450 GLU A O 1
ATOM 3649 N N . THR A 1 450 ? 37.845 7.443 8.095 1.00 10.08 451 THR A N 1
ATOM 3650 C CA . THR A 1 450 ? 36.543 8.087 8.128 1.00 9.87 451 THR A CA 1
ATOM 3651 C C . THR A 1 450 ? 36.376 8.920 6.858 1.00 10.05 451 THR A C 1
ATOM 3652 O O . THR A 1 450 ? 35.305 8.905 6.242 1.00 10.50 451 THR A O 1
ATOM 3656 N N . LYS A 1 451 ? 37.415 9.632 6.444 1.00 10.68 452 LYS A N 1
ATOM 3657 C CA . LYS A 1 451 ? 37.318 10.422 5.226 1.00 10.58 452 LYS A CA 1
ATOM 3658 C C . LYS A 1 451 ? 37.135 9.505 4.014 1.00 10.29 452 LYS A C 1
ATOM 3659 O O . LYS A 1 451 ? 36.366 9.826 3.107 1.00 10.32 452 LYS A O 1
ATOM 3665 N N . ARG A 1 452 ? 37.814 8.359 3.995 1.00 9.91 453 ARG A N 1
ATOM 3666 C CA . ARG A 1 452 ? 37.616 7.427 2.891 1.00 9.26 453 ARG A CA 1
ATOM 3667 C C . ARG A 1 452 ? 36.172 6.936 2.876 1.00 9.50 453 ARG A C 1
ATOM 3668 O O . ARG A 1 452 ? 35.599 6.765 1.805 1.00 10.67 453 ARG A O 1
ATOM 3676 N N . ALA A 1 453 ? 35.587 6.659 4.043 1.00 8.85 454 ALA A N 1
ATOM 3677 C CA . ALA A 1 453 ? 34.214 6.165 4.080 1.00 8.63 454 ALA A CA 1
ATOM 3678 C C . ALA A 1 453 ? 33.226 7.190 3.530 1.00 7.96 454 ALA A C 1
ATOM 3679 O O . ALA A 1 453 ? 32.280 6.831 2.825 1.00 8.80 454 ALA A O 1
ATOM 3681 N N . ASP A 1 454 ? 33.415 8.460 3.877 1.00 8.27 455 ASP A N 1
ATOM 3682 C CA . ASP A 1 454 ? 32.536 9.518 3.377 1.00 8.24 455 ASP A CA 1
ATOM 3683 C C . ASP A 1 454 ? 32.659 9.632 1.852 1.00 7.76 455 ASP A C 1
ATOM 3684 O O . ASP A 1 454 ? 31.664 9.753 1.129 1.00 8.59 455 ASP A O 1
ATOM 3689 N N . ALA A 1 455 ? 33.887 9.564 1.355 1.00 8.48 456 ALA A N 1
ATOM 3690 C CA . ALA A 1 455 ? 34.124 9.645 -0.075 1.00 8.38 456 ALA A CA 1
ATOM 3691 C C . ALA A 1 455 ? 33.544 8.418 -0.773 1.00 7.76 456 ALA A C 1
ATOM 3692 O O . ALA A 1 455 ? 32.925 8.523 -1.837 1.00 7.83 456 ALA A O 1
ATOM 3694 N N . CYS A 1 456 ? 33.702 7.262 -0.143 1.00 7.86 457 CYS A N 1
ATOM 3695 C CA . CYS A 1 456 ? 33.192 6.011 -0.701 1.00 7.80 457 CYS A CA 1
ATOM 3696 C C . CYS A 1 456 ? 31.659 6.049 -0.816 1.00 7.89 457 CYS A C 1
ATOM 3697 O O . CYS A 1 456 ? 31.094 5.660 -1.840 1.00 8.53 457 CYS A O 1
ATOM 3700 N N . PHE A 1 457 ? 30.983 6.537 0.221 1.00 7.78 458 PHE A N 1
ATOM 3701 C CA . PHE A 1 457 ? 29.521 6.574 0.206 1.00 6.90 458 PHE A CA 1
ATOM 3702 C C . PHE A 1 457 ? 29.048 7.500 -0.915 1.00 7.50 458 PHE A C 1
ATOM 3703 O O . PHE A 1 457 ? 28.100 7.189 -1.643 1.00 7.47 458 PHE A O 1
ATOM 3711 N N . ASN A 1 458 ? 29.735 8.626 -1.078 1.00 8.05 459 ASN A N 1
ATOM 3712 C CA . ASN A 1 458 ? 29.398 9.549 -2.157 1.00 7.53 459 ASN A CA 1
ATOM 3713 C C . ASN A 1 458 ? 29.572 8.890 -3.516 1.00 7.74 459 ASN A C 1
ATOM 3714 O O . ASN A 1 458 ? 28.728 9.045 -4.400 1.00 8.94 459 ASN A O 1
ATOM 3719 N N . GLU A 1 459 ? 30.664 8.151 -3.681 1.00 7.34 460 GLU A N 1
ATOM 3720 C CA . GLU A 1 459 ? 30.904 7.494 -4.952 1.00 7.30 460 GLU A CA 1
ATOM 3721 C C . GLU A 1 459 ? 29.921 6.352 -5.205 1.00 7.15 460 GLU A C 1
ATOM 3722 O O . GLU A 1 459 ? 29.518 6.134 -6.354 1.00 8.51 460 GLU A O 1
ATOM 3728 N N . LEU A 1 460 ? 29.538 5.620 -4.153 1.00 6.74 461 LEU A N 1
ATOM 3729 C CA . LEU A 1 460 ? 28.524 4.563 -4.313 1.00 6.42 461 LEU A CA 1
ATOM 3730 C C . LEU A 1 460 ? 27.247 5.203 -4.849 1.00 6.64 461 LEU A C 1
ATOM 3731 O O . LEU A 1 460 ? 26.640 4.693 -5.787 1.00 6.92 461 LEU A O 1
ATOM 3736 N N . LEU A 1 461 ? 26.821 6.314 -4.246 1.00 6.86 462 LEU A N 1
ATOM 3737 C CA . LEU A 1 461 ? 25.607 6.988 -4.711 1.00 7.16 462 LEU A CA 1
ATOM 3738 C C . LEU A 1 461 ? 25.734 7.425 -6.172 1.00 6.92 462 LEU A C 1
ATOM 3739 O O . LEU A 1 461 ? 24.828 7.189 -6.976 1.00 6.98 462 LEU A O 1
ATOM 3744 N N . ASP A 1 462 ? 26.861 8.035 -6.508 1.00 6.98 463 ASP A N 1
ATOM 3745 C CA . ASP A 1 462 ? 27.092 8.507 -7.875 1.00 8.06 463 ASP A CA 1
ATOM 3746 C C . ASP A 1 462 ? 27.095 7.350 -8.879 1.00 7.73 463 ASP A C 1
ATOM 3747 O O . ASP A 1 462 ? 26.425 7.415 -9.934 1.00 8.65 463 ASP A O 1
ATOM 3752 N N . GLU A 1 463 ? 27.857 6.298 -8.575 1.00 7.84 464 GLU A N 1
ATOM 3753 C CA . GLU A 1 463 ? 27.976 5.180 -9.507 1.00 8.18 464 GLU A CA 1
ATOM 3754 C C . GLU A 1 463 ? 26.661 4.448 -9.689 1.00 8.26 464 GLU A C 1
ATOM 3755 O O . GLU A 1 463 ? 26.334 4.001 -10.793 1.00 8.82 464 GLU A O 1
ATOM 3761 N N . PHE A 1 464 ? 25.881 4.317 -8.612 1.00 6.93 465 PHE A N 1
ATOM 3762 C CA . PHE A 1 464 ? 24.604 3.651 -8.745 1.00 6.73 465 PHE A CA 1
ATOM 3763 C C . PHE A 1 464 ? 23.643 4.525 -9.545 1.00 6.89 465 PHE A C 1
ATOM 3764 O O . PHE A 1 464 ? 22.904 4.017 -10.384 1.00 6.71 465 PHE A O 1
ATOM 3772 N N . GLU A 1 465 ? 23.653 5.837 -9.325 1.00 7.06 466 GLU A N 1
ATOM 3773 C CA . GLU A 1 465 ? 22.781 6.702 -10.132 1.00 8.07 466 GLU A CA 1
ATOM 3774 C C . GLU A 1 465 ? 23.131 6.580 -11.624 1.00 7.91 466 GLU A C 1
ATOM 3775 O O . GLU A 1 465 ? 22.233 6.633 -12.482 1.00 7.62 466 GLU A O 1
ATOM 3781 N N . LYS A 1 466 ? 24.414 6.412 -11.936 1.00 8.91 467 LYS A N 1
ATOM 3782 C CA . LYS A 1 466 ? 24.841 6.299 -13.337 1.00 10.31 467 LYS A CA 1
ATOM 3783 C C . LYS A 1 466 ? 24.186 5.101 -14.016 1.00 9.69 467 LYS A C 1
ATOM 3784 O O . LYS A 1 466 ? 24.042 5.063 -15.250 1.00 11.52 467 LYS A O 1
ATOM 3790 N N . GLU A 1 467 ? 23.803 4.108 -13.223 1.00 8.20 468 GLU A N 1
ATOM 3791 C CA . GLU A 1 467 ? 23.170 2.915 -13.770 1.00 8.54 468 GLU A CA 1
ATOM 3792 C C . GLU A 1 467 ? 21.651 2.915 -13.528 1.00 8.56 468 GLU A C 1
ATOM 3793 O O . GLU A 1 467 ? 20.992 1.885 -13.715 1.00 9.49 468 GLU A O 1
ATOM 3799 N N . GLY A 1 468 ? 21.103 4.064 -13.127 1.00 7.44 469 GLY A N 1
ATOM 3800 C CA . GLY A 1 468 ? 19.672 4.193 -12.901 1.00 8.04 469 GLY A CA 1
ATOM 3801 C C . GLY A 1 468 ? 19.180 3.616 -11.585 1.00 6.22 469 GLY A C 1
ATOM 3802 O O . GLY A 1 468 ? 17.998 3.307 -11.456 1.00 7.77 469 GLY A O 1
ATOM 3803 N N . TYR A 1 469 ? 20.068 3.529 -10.600 1.00 6.06 470 TYR A N 1
ATOM 3804 C CA . TYR A 1 469 ? 19.707 2.956 -9.295 1.00 6.07 470 TYR A CA 1
ATOM 3805 C C . TYR A 1 469 ? 19.753 4.013 -8.202 1.00 6.32 470 TYR A C 1
ATOM 3806 O O . TYR A 1 469 ? 20.630 4.880 -8.189 1.00 7.49 470 TYR A O 1
ATOM 3815 N N . ALA A 1 470 ? 18.827 3.895 -7.258 1.00 6.31 471 ALA A N 1
ATOM 3816 C CA . ALA A 1 470 ? 18.780 4.811 -6.120 1.00 5.31 471 ALA A CA 1
ATOM 3817 C C . ALA A 1 470 ? 18.439 4.017 -4.872 1.00 6.29 471 ALA A C 1
ATOM 3818 O O . ALA A 1 470 ? 17.936 2.887 -4.952 1.00 6.86 471 ALA A O 1
ATOM 3820 N N . VAL A 1 471 ? 18.698 4.636 -3.721 1.00 5.93 472 VAL A N 1
ATOM 3821 C CA . VAL A 1 471 ? 18.461 3.950 -2.452 1.00 6.08 472 VAL A CA 1
ATOM 3822 C C . VAL A 1 471 ? 17.060 4.213 -1.886 1.00 5.45 472 VAL A C 1
ATOM 3823 O O . VAL A 1 471 ? 16.426 5.221 -2.216 1.00 6.77 472 VAL A O 1
ATOM 3827 N N . TYR A 1 472 ? 16.579 3.301 -1.054 1.00 5.69 473 TYR A N 1
ATOM 3828 C CA . TYR A 1 472 ? 15.226 3.402 -0.520 1.00 5.92 473 TYR A CA 1
ATOM 3829 C C . TYR A 1 472 ? 15.119 4.160 0.788 1.00 5.35 473 TYR A C 1
ATOM 3830 O O . TYR A 1 472 ? 14.019 4.466 1.217 1.00 6.26 473 TYR A O 1
ATOM 3839 N N . ARG A 1 473 ? 16.278 4.463 1.374 1.00 5.49 474 ARG A N 1
ATOM 3840 C CA . ARG A 1 473 ? 16.337 5.023 2.721 1.00 5.24 474 ARG A CA 1
ATOM 3841 C C . ARG A 1 473 ? 17.798 5.403 2.924 1.00 5.43 474 ARG A C 1
ATOM 3842 O O . ARG A 1 473 ? 18.675 4.739 2.367 1.00 6.38 474 ARG A O 1
ATOM 3850 N N . VAL A 1 474 ? 18.095 6.430 3.717 1.00 6.07 475 VAL A N 1
ATOM 3851 C CA . VAL A 1 474 ? 19.489 6.810 3.901 1.00 5.68 475 VAL A CA 1
ATOM 3852 C C . VAL A 1 474 ? 19.691 7.632 5.155 1.00 5.31 475 VAL A C 1
ATOM 3853 O O . VAL A 1 474 ? 18.760 8.241 5.685 1.00 7.14 475 VAL A O 1
ATOM 3857 N N . ASN A 1 475 ? 20.936 7.633 5.628 1.00 6.02 476 ASN A N 1
ATOM 3858 C CA . ASN A 1 475 ? 21.289 8.356 6.838 1.00 6.97 476 ASN A CA 1
ATOM 3859 C C . ASN A 1 475 ? 21.119 9.850 6.642 1.00 6.69 476 ASN A C 1
ATOM 3860 O O . ASN A 1 475 ? 21.132 10.386 5.527 1.00 7.02 476 ASN A O 1
ATOM 3865 N N . THR A 1 476 ? 20.952 10.531 7.770 1.00 7.38 477 THR A N 1
ATOM 3866 C CA . THR A 1 476 ? 20.721 11.968 7.791 1.00 7.77 477 THR A CA 1
ATOM 3867 C C . THR A 1 476 ? 21.770 12.799 7.066 1.00 8.30 477 THR A C 1
ATOM 3868 O O . THR A 1 476 ? 21.419 13.786 6.432 1.00 10.12 477 THR A O 1
ATOM 3872 N N . ARG A 1 477 ? 23.040 12.410 7.108 1.00 7.71 478 ARG A N 1
ATOM 3873 C CA . ARG A 1 477 ? 24.072 13.194 6.405 1.00 9.06 478 ARG A CA 1
ATOM 3874 C C . ARG A 1 477 ? 23.851 13.231 4.886 1.00 8.03 478 ARG A C 1
ATOM 3875 O O . ARG A 1 477 ? 24.242 14.186 4.208 1.00 9.68 478 ARG A O 1
ATOM 3883 N N . PHE A 1 478 ? 23.188 12.210 4.359 1.00 7.07 479 PHE A N 1
ATOM 3884 C CA . PHE A 1 478 ? 22.975 12.063 2.932 1.00 7.02 479 PHE A CA 1
ATOM 3885 C C . PHE A 1 478 ? 21.542 12.168 2.467 1.00 7.10 479 PHE A C 1
ATOM 3886 O O . PHE A 1 478 ? 21.265 11.913 1.279 1.00 6.87 479 PHE A O 1
ATOM 3894 N N . GLN A 1 479 ? 20.623 12.573 3.347 1.00 6.78 480 GLN A N 1
ATOM 3895 C CA . GLN A 1 479 ? 19.227 12.651 2.925 1.00 6.57 480 GLN A CA 1
ATOM 3896 C C . GLN A 1 479 ? 18.985 13.682 1.825 1.00 7.33 480 GLN A C 1
ATOM 3897 O O . GLN A 1 479 ? 18.162 13.457 0.933 1.00 7.04 480 GLN A O 1
ATOM 3903 N N . ASP A 1 480 ? 19.678 14.815 1.877 1.00 7.29 481 ASP A N 1
ATOM 3904 C CA . ASP A 1 480 ? 19.505 15.805 0.832 1.00 7.39 481 ASP A CA 1
ATOM 3905 C C . ASP A 1 480 ? 20.091 15.287 -0.484 1.00 7.87 481 ASP A C 1
ATOM 3906 O O . ASP A 1 480 ? 19.489 15.459 -1.566 1.00 8.10 481 ASP A O 1
ATOM 3911 N N . ARG A 1 481 ? 21.253 14.647 -0.407 1.00 7.57 482 ARG A N 1
ATOM 3912 C CA . ARG A 1 481 ? 21.899 14.111 -1.595 1.00 7.23 482 ARG A CA 1
ATOM 3913 C C . ARG A 1 481 ? 21.030 13.069 -2.289 1.00 7.52 482 ARG A C 1
ATOM 3914 O O . ARG A 1 481 ? 20.911 13.071 -3.510 1.00 8.58 482 ARG A O 1
ATOM 3922 N N . VAL A 1 482 ? 20.433 12.162 -1.514 1.00 6.80 483 VAL A N 1
ATOM 3923 C CA . VAL A 1 482 ? 19.577 11.135 -2.117 1.00 6.66 483 VAL A CA 1
ATOM 3924 C C . VAL A 1 482 ? 18.303 11.734 -2.699 1.00 7.09 483 VAL A C 1
ATOM 3925 O O . VAL A 1 482 ? 17.784 11.257 -3.712 1.00 7.39 483 VAL A O 1
ATOM 3929 N N . ALA A 1 483 ? 17.801 12.804 -2.101 1.00 7.63 484 ALA A N 1
ATOM 3930 C CA . ALA A 1 483 ? 16.614 13.444 -2.666 1.00 7.20 484 ALA A CA 1
ATOM 3931 C C . ALA A 1 483 ? 16.900 13.866 -4.105 1.00 7.28 484 ALA A C 1
ATOM 3932 O O . ALA A 1 483 ? 15.997 13.791 -4.961 1.00 7.79 484 ALA A O 1
ATOM 3934 N N . GLN A 1 484 ? 18.145 14.270 -4.386 1.00 7.63 485 GLN A N 1
ATOM 3935 C CA . GLN A 1 484 ? 18.501 14.697 -5.743 1.00 7.41 485 GLN A CA 1
ATOM 3936 C C . GLN A 1 484 ? 18.352 13.546 -6.739 1.00 7.97 485 GLN A C 1
ATOM 3937 O O . GLN A 1 484 ? 18.086 13.778 -7.912 1.00 9.05 485 GLN A O 1
ATOM 3943 N N . SER A 1 485 ? 18.540 12.312 -6.282 1.00 7.48 486 SER A N 1
ATOM 3944 C CA . SER A 1 485 ? 18.456 11.145 -7.170 1.00 7.36 486 SER A CA 1
ATOM 3945 C C . SER A 1 485 ? 17.103 11.002 -7.851 1.00 7.64 486 SER A C 1
ATOM 3946 O O . SER A 1 485 ? 17.003 10.411 -8.924 1.00 8.69 486 SER A O 1
ATOM 3949 N N . TYR A 1 486 ? 16.062 11.517 -7.200 1.00 6.93 487 TYR A N 1
ATOM 3950 C CA . TYR A 1 486 ? 14.702 11.343 -7.675 1.00 8.06 487 TYR A CA 1
ATOM 3951 C C . TYR A 1 486 ? 14.137 12.481 -8.500 1.00 8.55 487 TYR A C 1
ATOM 3952 O O . TYR A 1 486 ? 12.962 12.463 -8.879 1.00 8.20 487 TYR A O 1
ATOM 3961 N N . GLY A 1 487 ? 14.984 13.474 -8.775 1.00 7.96 488 GLY A N 1
ATOM 3962 C CA . GLY A 1 487 ? 14.571 14.524 -9.684 1.00 7.97 488 GLY A CA 1
ATOM 3963 C C . GLY A 1 487 ? 13.936 15.777 -9.120 1.00 7.98 488 GLY A C 1
ATOM 3964 O O . GLY A 1 487 ? 13.290 15.784 -8.071 1.00 8.85 488 GLY A O 1
ATOM 3965 N N . PRO A 1 488 ? 14.023 16.867 -9.902 1.00 8.81 489 PRO A N 1
ATOM 3966 C CA . PRO A 1 488 ? 13.477 18.153 -9.467 1.00 9.55 489 PRO A CA 1
ATOM 3967 C C . PRO A 1 488 ? 11.979 18.311 -9.402 1.00 8.27 489 PRO A C 1
ATOM 3968 O O . PRO A 1 488 ? 11.481 19.033 -8.545 1.00 9.25 489 PRO A O 1
ATOM 3972 N N . VAL A 1 489 ? 11.239 17.659 -10.285 1.00 8.73 490 VAL A N 1
ATOM 3973 C CA . VAL A 1 489 ? 9.781 17.818 -10.235 1.00 9.05 490 VAL A CA 1
ATOM 3974 C C . VAL A 1 489 ? 9.241 17.278 -8.908 1.00 7.43 490 VAL A C 1
ATOM 3975 O O . VAL A 1 489 ? 8.421 17.919 -8.259 1.00 7.61 490 VAL A O 1
ATOM 3979 N N . LYS A 1 490 ? 9.758 16.128 -8.479 1.00 7.79 491 LYS A N 1
ATOM 3980 C CA . LYS A 1 490 ? 9.355 15.533 -7.218 1.00 7.52 491 LYS A CA 1
ATOM 3981 C C . LYS A 1 490 ? 9.682 16.479 -6.060 1.00 7.87 491 LYS A C 1
ATOM 3982 O O . LYS A 1 490 ? 8.847 16.721 -5.191 1.00 8.41 491 LYS A O 1
ATOM 3988 N N . ARG A 1 491 ? 10.899 17.020 -6.039 1.00 7.26 492 ARG A N 1
ATOM 3989 C CA . ARG A 1 491 ? 11.264 17.900 -4.941 1.00 7.75 492 ARG A CA 1
ATOM 3990 C C . ARG A 1 491 ? 10.406 19.152 -4.909 1.00 7.55 492 ARG A C 1
ATOM 3991 O O . ARG A 1 491 ? 10.037 19.629 -3.849 1.00 8.27 492 ARG A O 1
ATOM 3999 N N . LYS A 1 492 ? 10.068 19.686 -6.075 1.00 8.65 493 LYS A N 1
ATOM 4000 C CA . LYS A 1 492 ? 9.218 20.875 -6.124 1.00 8.73 493 LYS A CA 1
ATOM 4001 C C . LYS A 1 492 ? 7.828 20.560 -5.547 1.00 7.60 493 LYS A C 1
ATOM 4002 O O . LYS A 1 492 ? 7.284 21.342 -4.766 1.00 8.46 493 LYS A O 1
ATOM 4008 N N . LEU A 1 493 ? 7.258 19.411 -5.909 1.00 7.77 494 LEU A N 1
ATOM 4009 C CA . LEU A 1 493 ? 5.952 19.063 -5.369 1.00 7.22 494 LEU A CA 1
ATOM 4010 C C . LEU A 1 493 ? 6.060 18.855 -3.850 1.00 7.93 494 LEU A C 1
ATOM 4011 O O . LEU A 1 493 ? 5.190 19.308 -3.093 1.00 7.44 494 LEU A O 1
ATOM 4016 N N . GLU A 1 494 ? 7.128 18.187 -3.396 1.00 7.48 495 GLU A N 1
ATOM 4017 C CA . GLU A 1 494 ? 7.301 17.960 -1.965 1.00 8.22 495 GLU A CA 1
ATOM 4018 C C . GLU A 1 494 ? 7.405 19.249 -1.176 1.00 8.08 495 GLU A C 1
ATOM 4019 O O . GLU A 1 494 ? 6.906 19.342 -0.051 1.00 7.96 495 GLU A O 1
ATOM 4025 N N . HIS A 1 495 ? 8.031 20.260 -1.774 1.00 8.08 496 HIS A N 1
ATOM 4026 C CA . HIS A 1 495 ? 8.161 21.537 -1.086 1.00 7.15 496 HIS A CA 1
ATOM 4027 C C . HIS A 1 495 ? 6.855 22.325 -1.126 1.00 7.79 496 HIS A C 1
ATOM 4028 O O . HIS A 1 495 ? 6.564 23.079 -0.208 1.00 8.03 496 HIS A O 1
ATOM 4035 N N . ALA A 1 496 ? 6.047 22.143 -2.175 1.00 8.13 497 ALA A N 1
ATOM 4036 C CA . ALA A 1 496 ? 4.753 22.822 -2.222 1.00 8.24 497 ALA A CA 1
ATOM 4037 C C . ALA A 1 496 ? 3.860 22.237 -1.114 1.00 7.85 497 ALA A C 1
ATOM 4038 O O . ALA A 1 496 ? 3.155 22.969 -0.419 1.00 8.86 497 ALA A O 1
ATOM 4040 N N . ILE A 1 497 ? 3.885 20.911 -0.933 1.00 8.31 498 ILE A N 1
ATOM 4041 C CA . ILE A 1 497 ? 3.100 20.298 0.136 1.00 9.09 498 ILE A CA 1
ATOM 4042 C C . ILE A 1 497 ? 3.652 20.773 1.491 1.00 9.68 498 ILE A C 1
ATOM 4043 O O . ILE A 1 497 ? 2.890 21.086 2.406 1.00 10.11 498 ILE A O 1
ATOM 4048 N N . LYS A 1 498 ? 4.977 20.823 1.608 1.00 8.87 499 LYS A N 1
ATOM 4049 C CA . LYS A 1 498 ? 5.611 21.281 2.840 1.00 8.83 499 LYS A CA 1
ATOM 4050 C C . LYS A 1 498 ? 5.111 22.662 3.268 1.00 10.22 499 LYS A C 1
ATOM 4051 O O . LYS A 1 498 ? 4.757 22.857 4.422 1.00 10.66 499 LYS A O 1
ATOM 4057 N N A ARG A 1 499 ? 5.078 23.602 2.323 0.70 10.97 500 ARG A N 1
ATOM 4058 N N B ARG A 1 499 ? 5.086 23.615 2.347 0.30 10.96 500 ARG A N 1
ATOM 4059 C CA A ARG A 1 499 ? 4.612 24.967 2.611 0.70 12.86 500 ARG A CA 1
ATOM 4060 C CA B ARG A 1 499 ? 4.633 24.958 2.699 0.30 12.16 500 ARG A CA 1
ATOM 4061 C C A ARG A 1 499 ? 3.160 24.961 3.074 0.70 13.42 500 ARG A C 1
ATOM 4062 C C B ARG A 1 499 ? 3.155 24.962 3.092 0.30 12.75 500 ARG A C 1
ATOM 4063 O O A ARG A 1 499 ? 2.770 25.706 3.981 0.70 15.03 500 ARG A O 1
ATOM 4064 O O B ARG A 1 499 ? 2.743 25.711 3.981 0.30 13.50 500 ARG A O 1
ATOM 4079 N N . ALA A 1 500 ? 2.362 24.115 2.447 1.00 12.70 501 ALA A N 1
ATOM 4080 C CA . ALA A 1 500 ? 0.940 24.026 2.757 1.00 13.26 501 ALA A CA 1
ATOM 4081 C C . ALA A 1 500 ? 0.646 23.496 4.155 1.00 13.78 501 ALA A C 1
ATOM 4082 O O . ALA A 1 500 ? -0.276 23.972 4.824 1.00 16.62 501 ALA A O 1
ATOM 4084 N N . VAL A 1 501 ? 1.412 22.509 4.602 1.00 11.76 502 VAL A N 1
ATOM 4085 C CA . VAL A 1 501 ? 1.161 21.899 5.900 1.00 11.36 502 VAL A CA 1
ATOM 4086 C C . VAL A 1 501 ? 2.084 22.349 7.032 1.00 9.86 502 VAL A C 1
ATOM 4087 O O . VAL A 1 501 ? 1.824 22.045 8.193 1.00 11.46 502 VAL A O 1
ATOM 4091 N N . ASP A 1 502 ? 3.160 23.048 6.704 1.00 10.00 503 ASP A N 1
ATOM 4092 C CA . ASP A 1 502 ? 4.112 23.494 7.730 1.00 9.23 503 ASP A CA 1
ATOM 4093 C C . ASP A 1 502 ? 4.754 24.776 7.211 1.00 10.36 503 ASP A C 1
ATOM 4094 O O . ASP A 1 502 ? 5.937 24.814 6.906 1.00 10.44 503 ASP A O 1
ATOM 4099 N N . PRO A 1 503 ? 3.969 25.861 7.142 1.00 11.21 504 PRO A N 1
ATOM 4100 C CA . PRO A 1 503 ? 4.514 27.124 6.632 1.00 10.34 504 PRO A CA 1
ATOM 4101 C C . PRO A 1 503 ? 5.721 27.705 7.370 1.00 10.34 504 PRO A C 1
ATOM 4102 O O . PRO A 1 503 ? 6.511 28.412 6.754 1.00 12.14 504 PRO A O 1
ATOM 4106 N N . ASN A 1 504 ? 5.867 27.397 8.657 1.00 10.01 505 ASN A N 1
ATOM 4107 C CA . ASN A 1 504 ? 7.004 27.897 9.422 1.00 11.46 505 ASN A CA 1
ATOM 4108 C C . ASN A 1 504 ? 8.204 26.974 9.372 1.00 11.12 505 ASN A C 1
ATOM 4109 O O . ASN A 1 504 ? 9.213 27.248 10.010 1.00 12.00 505 ASN A O 1
ATOM 4114 N N . ASN A 1 505 ? 8.094 25.869 8.623 1.00 9.67 506 ASN A N 1
ATOM 4115 C CA . ASN A 1 505 ? 9.233 24.954 8.445 1.00 9.41 506 ASN A CA 1
ATOM 4116 C C . ASN A 1 505 ? 9.751 24.404 9.777 1.00 9.55 506 ASN A C 1
ATOM 4117 O O . ASN A 1 505 ? 10.953 24.222 9.931 1.00 10.71 506 ASN A O 1
ATOM 4122 N N . ILE A 1 506 ? 8.852 24.099 10.706 1.00 9.36 507 ILE A N 1
ATOM 4123 C CA . ILE A 1 506 ? 9.275 23.613 12.007 1.00 11.10 507 ILE A CA 1
ATOM 4124 C C . ILE A 1 506 ? 9.418 22.115 12.121 1.00 9.70 507 ILE A C 1
ATOM 4125 O O . ILE A 1 506 ? 10.050 21.640 13.053 1.00 8.37 507 ILE A O 1
ATOM 4130 N N . LEU A 1 507 ? 8.788 21.361 11.220 1.00 8.30 508 LEU A N 1
ATOM 4131 C CA . LEU A 1 507 ? 8.902 19.917 11.330 1.00 7.94 508 LEU A CA 1
ATOM 4132 C C . LEU A 1 507 ? 10.099 19.359 10.586 1.00 7.44 508 LEU A C 1
ATOM 4133 O O . LEU A 1 507 ? 10.135 19.328 9.352 1.00 7.86 508 LEU A O 1
ATOM 4138 N N . ALA A 1 508 ? 11.115 18.997 11.359 1.00 7.56 509 ALA A N 1
ATOM 4139 C CA . ALA A 1 508 ? 12.301 18.342 10.822 1.00 7.43 509 ALA A CA 1
ATOM 4140 C C . ALA A 1 508 ? 12.786 18.824 9.454 1.00 8.14 509 ALA A C 1
ATOM 4141 O O . ALA A 1 508 ? 12.934 18.023 8.522 1.00 7.44 509 ALA A O 1
ATOM 4143 N N . PRO A 1 509 ? 13.039 20.115 9.281 1.00 8.05 510 PRO A N 1
ATOM 4144 C CA . PRO A 1 509 ? 13.516 20.544 7.963 1.00 8.67 510 PRO A CA 1
ATOM 4145 C C . PRO A 1 509 ? 14.827 19.825 7.622 1.00 7.95 510 PRO A C 1
ATOM 4146 O O . PRO A 1 509 ? 15.730 19.697 8.456 1.00 8.90 510 PRO A O 1
ATOM 4150 N N . GLY A 1 510 ? 14.900 19.316 6.391 1.00 8.10 511 GLY A N 1
ATOM 4151 C CA . GLY A 1 510 ? 16.058 18.543 5.974 1.00 8.45 511 GLY A CA 1
ATOM 4152 C C . GLY A 1 510 ? 15.680 17.072 5.810 1.00 7.19 511 GLY A C 1
ATOM 4153 O O . GLY A 1 510 ? 16.351 16.348 5.081 1.00 7.26 511 GLY A O 1
ATOM 4154 N N . ARG A 1 511 ? 14.634 16.613 6.491 1.00 7.50 512 ARG A N 1
ATOM 4155 C CA . ARG A 1 511 ? 14.182 15.227 6.344 1.00 6.95 512 ARG A CA 1
ATOM 4156 C C . ARG A 1 511 ? 13.905 14.920 4.879 1.00 6.96 512 ARG A C 1
ATOM 4157 O O . ARG A 1 511 ? 13.109 15.616 4.254 1.00 7.08 512 ARG A O 1
ATOM 4165 N N . SER A 1 512 ? 14.554 13.892 4.333 1.00 6.86 513 SER A N 1
ATOM 4166 C CA . SER A 1 512 ? 14.388 13.502 2.926 1.00 6.62 513 SER A CA 1
ATOM 4167 C C . SER A 1 512 ? 14.624 14.673 1.995 1.00 6.51 513 SER A C 1
ATOM 4168 O O . SER A 1 512 ? 14.088 14.738 0.889 1.00 7.50 513 SER A O 1
ATOM 4171 N N . GLY A 1 513 ? 15.444 15.621 2.450 1.00 7.09 514 GLY A N 1
ATOM 4172 C CA . GLY A 1 513 ? 15.743 16.781 1.628 1.00 7.89 514 GLY A CA 1
ATOM 4173 C C . GLY A 1 513 ? 14.595 17.762 1.466 1.00 7.53 514 GLY A C 1
ATOM 4174 O O . GLY A 1 513 ? 14.584 18.529 0.499 1.00 8.30 514 GLY A O 1
ATOM 4175 N N . ILE A 1 514 ? 13.642 17.755 2.389 1.00 7.81 515 ILE A N 1
ATOM 4176 C CA . ILE A 1 514 ? 12.498 18.664 2.333 1.00 7.63 515 ILE A CA 1
ATOM 4177 C C . ILE A 1 514 ? 12.725 19.753 3.384 1.00 7.13 515 ILE A C 1
ATOM 4178 O O . ILE A 1 514 ? 12.699 19.500 4.586 1.00 7.37 515 ILE A O 1
ATOM 4183 N N . ASP A 1 515 ? 12.948 20.967 2.898 1.00 7.95 516 ASP A N 1
ATOM 4184 C CA . ASP A 1 515 ? 13.280 22.103 3.790 1.00 7.98 516 ASP A CA 1
ATOM 4185 C C . ASP A 1 515 ? 12.877 23.366 3.048 1.00 8.39 516 ASP A C 1
ATOM 4186 O O . ASP A 1 515 ? 13.361 23.603 1.938 1.00 9.93 516 ASP A O 1
ATOM 4191 N N . LEU A 1 516 ? 12.011 24.174 3.653 1.00 8.93 517 LEU A N 1
ATOM 4192 C CA . LEU A 1 516 ? 11.588 25.388 2.956 1.00 9.12 517 LEU A CA 1
ATOM 4193 C C . LEU A 1 516 ? 12.712 26.383 2.686 1.00 10.58 517 LEU A C 1
ATOM 4194 O O . LEU A 1 516 ? 12.525 27.332 1.919 1.00 13.02 517 LEU A O 1
ATOM 4199 N N . ASN A 1 517 ? 13.880 26.177 3.276 1.00 11.91 518 ASN A N 1
ATOM 4200 C CA . ASN A 1 517 ? 14.996 27.068 2.974 1.00 12.56 518 ASN A CA 1
ATOM 4201 C C . ASN A 1 517 ? 15.542 26.713 1.587 1.00 12.69 518 ASN A C 1
ATOM 4202 O O . ASN A 1 517 ? 16.299 27.481 0.995 1.00 13.86 518 ASN A O 1
ATOM 4207 N N . ASN A 1 518 ? 15.160 25.556 1.047 1.00 11.67 519 ASN A N 1
ATOM 4208 C CA . ASN A 1 518 ? 15.634 25.161 -0.284 1.00 12.45 519 ASN A CA 1
ATOM 4209 C C . ASN A 1 518 ? 14.959 25.986 -1.361 1.00 13.13 519 ASN A C 1
ATOM 4210 O O . ASN A 1 518 ? 13.847 26.457 -1.175 1.00 14.68 519 ASN A O 1
ATOM 4215 N N . ASP A 1 519 ? 15.628 26.121 -2.499 1.00 14.21 520 ASP A N 1
ATOM 4216 C CA . ASP A 1 519 ? 15.072 26.863 -3.617 1.00 16.36 520 ASP A CA 1
ATOM 4217 C C . ASP A 1 519 ? 14.230 25.925 -4.486 1.00 17.79 520 ASP A C 1
ATOM 4218 O O . ASP A 1 519 ? 14.602 25.621 -5.618 1.00 19.22 520 ASP A O 1
ATOM 4223 N N . PHE A 1 520 ? 13.111 25.459 -3.940 1.00 17.15 521 PHE A N 1
ATOM 4224 C CA . PHE A 1 520 ? 12.195 24.560 -4.666 1.00 18.28 521 PHE A CA 1
ATOM 4225 C C . PHE A 1 520 ? 10.770 25.022 -4.466 1.00 20.34 521 PHE A C 1
ATOM 4226 O O . PHE A 1 520 ? 10.479 25.545 -3.368 1.00 21.41 521 PHE A O 1
#